Protein AF-0000000074038958 (afdb_homodimer)

Sequence (470 aa):
MAHIDYHAVLEALQNHQDRCPLCCFLEKAEDSYFDSLLYSWVGTEGFQDRFLAANGFCPAHAHHLREQNDGVAVAMLYAPLLKHRLRWQQNRHRLPRLFRPLGRLKLRRNQGPAARGSRASLRDCPLCEQIALWETHFLHNLFRHQKELPLQEAFRSGTGLCLPHFERLLWGVGKAPAWLSHHQDERVRTLQESVEEYASGSQGRNSTVWRELLEYMEGPARAVRHTGHRRRFRSMAHIDYHAVLEALQNHQDRCPLCCFLEKAEDSYFDSLLYSWVGTEGFQDRFLAANGFCPAHAHHLREQNDGVAVAMLYAPLLKHRLRWQQNRHRLPRLFRPLGRLKLRRNQGPAARGSRASLRDCPLCEQIALWETHFLHNLFRHQKELPLQEAFRSGTGLCLPHFERLLWGVGKAPAWLSHHQDERVRTLQESVEEYASGSQGRNSTVWRELLEYMEGPARAVRHTGHRRRFRS

Secondary structure (DSSP, 8-state):
-----HHHHHHHHHH-SSS-HHHHHHHHHHHHHHHHIIIIITT-HHHHHHHHHTTS--HHHHHHHHHT--HHHHHHHHHHHHHHHHHHHHHHHHS-GGGHHHHHHHHHH---TTTTGGGHHHHH-HHHHHHHHHHHHHHHHHHHTTT-HHHHHHHHHS----HHHHHHHHHHHSS--HHHHHHHHHHHHHHHHHHHHHHTT-S-TT--HHHHHHHHHH-STT----TT-------/-----HHHHHHHHHH-SSS-HHHHHHHHHHHHHHHHIIIIITT-HHHHHHHHHTTS--HHHHHHHHHTT-HHHHHHHHHHHHHHHHHHHHHHHHS-GGGHHHHHHHHHH---TTTS-TTHHHHH-HHHHHHHHHHHHHHHHHHHTTT-HHHHHHHHTS----HHHHHHHHHHHSS--HHHHHHHHHHHHHHHHHHHHHHTT-S-TT--HHHHHHHHHH--TT----TT-------

Structure (mmCIF, N/CA/C/O backbone):
data_AF-0000000074038958-model_v1
#
loop_
_entity.id
_entity.type
_entity.pdbx_description
1 polymer 'Uncharacterized protein'
#
loop_
_atom_site.group_PDB
_atom_site.id
_atom_site.type_symbol
_atom_site.label_atom_id
_atom_site.label_alt_id
_atom_site.label_comp_id
_atom_site.label_asym_id
_atom_site.label_entity_id
_atom_site.label_seq_id
_atom_site.pdbx_PDB_ins_code
_atom_site.Cartn_x
_atom_site.Cartn_y
_atom_site.Cartn_z
_atom_site.occupancy
_atom_site.B_iso_or_equiv
_atom_site.auth_seq_id
_atom_site.auth_comp_id
_atom_site.auth_asym_id
_atom_site.auth_atom_id
_atom_site.pdbx_PDB_model_num
ATOM 1 N N . MET A 1 1 ? -21.703 6.531 8.891 1 47.69 1 MET A N 1
ATOM 2 C CA . MET A 1 1 ? -20.391 7.051 8.516 1 47.69 1 MET A CA 1
ATOM 3 C C . MET A 1 1 ? -20.156 8.438 9.117 1 47.69 1 MET A C 1
ATOM 5 O O . MET A 1 1 ? -21.109 9.195 9.305 1 47.69 1 MET A O 1
ATOM 9 N N . ALA A 1 2 ? -19.125 8.547 9.844 1 55.56 2 ALA A N 1
ATOM 10 C CA . ALA A 1 2 ? -18.906 9.703 10.711 1 55.56 2 ALA A CA 1
ATOM 11 C C . ALA A 1 2 ? -19.031 11.008 9.922 1 55.56 2 ALA A C 1
ATOM 13 O O . ALA A 1 2 ? -18.422 11.156 8.859 1 55.56 2 ALA A O 1
ATOM 14 N N . HIS A 1 3 ? -20.125 11.547 10.047 1 76.38 3 HIS A N 1
ATOM 15 C CA . HIS A 1 3 ? -20.266 12.922 9.578 1 76.38 3 HIS A CA 1
ATOM 16 C C . HIS A 1 3 ? -19.109 13.789 10.086 1 76.38 3 HIS A C 1
ATOM 18 O O . HIS A 1 3 ? -18.812 13.797 11.281 1 76.38 3 HIS A O 1
ATOM 24 N N . ILE A 1 4 ? -18.297 14.195 9.141 1 90.94 4 ILE A N 1
ATOM 25 C CA . ILE A 1 4 ? -17.156 15.023 9.547 1 90.94 4 ILE A CA 1
ATOM 26 C C . ILE A 1 4 ? -17.594 16.484 9.625 1 90.94 4 ILE A C 1
ATOM 28 O O . ILE A 1 4 ? -17.719 17.156 8.602 1 90.94 4 ILE A O 1
ATOM 32 N N . ASP A 1 5 ? -17.906 16.906 10.883 1 92.56 5 ASP A N 1
ATOM 33 C CA . ASP A 1 5 ? -18.297 18.281 11.109 1 92.56 5 ASP A CA 1
ATOM 34 C C . ASP A 1 5 ? -17.219 19.031 11.906 1 92.56 5 ASP A C 1
ATOM 36 O O . ASP A 1 5 ? -16.109 18.531 12.094 1 92.56 5 ASP A O 1
ATOM 40 N N . TYR A 1 6 ? -17.516 20.25 12.289 1 94.62 6 TYR A N 1
ATOM 41 C CA . TYR A 1 6 ? -16.594 21.125 13.008 1 94.62 6 TYR A CA 1
ATOM 42 C C . TYR A 1 6 ? -16.078 20.438 14.273 1 94.62 6 TYR A C 1
ATOM 44 O O . TYR A 1 6 ? -14.875 20.453 14.539 1 94.62 6 TYR A O 1
ATOM 52 N N . HIS A 1 7 ? -16.938 19.828 15.008 1 95.56 7 HIS A N 1
ATOM 53 C CA . HIS A 1 7 ? -16.578 19.234 16.281 1 95.56 7 HIS A CA 1
ATOM 54 C C . HIS A 1 7 ? -15.641 18.047 16.094 1 95.56 7 HIS A C 1
ATOM 56 O O . HIS A 1 7 ? -14.727 17.828 16.891 1 95.56 7 HIS A O 1
ATOM 62 N N . ALA A 1 8 ? -15.891 17.266 15.062 1 95.69 8 ALA A N 1
ATOM 63 C CA . ALA A 1 8 ? -15.031 16.125 14.758 1 95.69 8 ALA A CA 1
ATOM 64 C C . ALA A 1 8 ? -13.609 16.594 14.438 1 95.69 8 ALA A C 1
ATOM 66 O O . ALA A 1 8 ? -12.633 15.984 14.883 1 95.69 8 ALA A O 1
ATOM 67 N N . VAL A 1 9 ? -13.562 17.641 13.68 1 97.19 9 VAL A N 1
ATOM 68 C CA . VAL A 1 9 ? -12.258 18.188 13.312 1 97.19 9 VAL A CA 1
ATOM 69 C C . VAL A 1 9 ? -11.562 18.75 14.547 1 97.19 9 VAL A C 1
ATOM 71 O O . VAL A 1 9 ? -10.391 18.453 14.797 1 97.19 9 VAL A O 1
ATOM 74 N N . LEU A 1 10 ? -12.305 19.562 15.297 1 97.56 10 LEU A N 1
ATOM 75 C CA . LEU A 1 10 ? -11.742 20.156 16.5 1 97.56 10 LEU A CA 1
ATOM 76 C C . LEU A 1 10 ? -11.258 19.078 17.469 1 97.56 10 LEU A C 1
ATOM 78 O O . LEU A 1 10 ? -10.164 19.188 18.031 1 97.56 10 LEU A O 1
ATOM 82 N N . GLU A 1 11 ? -12.023 18.094 17.656 1 97.06 11 GLU A N 1
ATOM 83 C CA . GLU A 1 11 ? -11.664 16.984 18.531 1 97.06 11 GLU A CA 1
ATOM 84 C C . GLU A 1 11 ? -10.383 16.297 18.062 1 97.06 11 GLU A C 1
ATOM 86 O O . GLU A 1 11 ? -9.508 15.984 18.875 1 97.06 11 GLU A O 1
ATOM 91 N N . ALA A 1 12 ? -10.281 16.016 16.812 1 96.88 12 ALA A N 1
ATOM 92 C CA . ALA A 1 12 ? -9.086 15.391 16.25 1 96.88 12 ALA A CA 1
ATOM 93 C C . ALA A 1 12 ? -7.848 16.234 16.516 1 96.88 12 ALA A C 1
ATOM 95 O O . ALA A 1 12 ? -6.793 15.711 16.891 1 96.88 12 ALA A O 1
ATOM 96 N N . LEU A 1 13 ? -7.996 17.547 16.328 1 97.69 13 LEU A N 1
ATOM 97 C CA . LEU A 1 13 ? -6.887 18.469 16.562 1 97.69 13 LEU A CA 1
ATOM 98 C C . LEU A 1 13 ? -6.477 18.469 18.031 1 97.69 13 LEU A C 1
ATOM 100 O O . LEU A 1 13 ? -5.285 18.453 18.344 1 97.69 13 LEU A O 1
ATOM 104 N N . GLN A 1 14 ? -7.41 18.438 18.891 1 97.38 14 GLN A N 1
ATOM 105 C CA . GLN A 1 14 ? -7.156 18.547 20.328 1 97.38 14 GLN A CA 1
ATOM 106 C C . GLN A 1 14 ? -6.582 17.234 20.875 1 97.38 14 GLN A C 1
ATOM 108 O O . GLN A 1 14 ? -5.734 17.25 21.766 1 97.38 14 GLN A O 1
ATOM 113 N N . ASN A 1 15 ? -7.008 16.172 20.344 1 96 15 ASN A N 1
ATOM 114 C CA . ASN A 1 15 ? -6.637 14.859 20.875 1 96 15 ASN A CA 1
ATOM 115 C C . ASN A 1 15 ? -5.289 14.398 20.328 1 96 15 ASN A C 1
ATOM 117 O O . ASN A 1 15 ? -4.672 13.484 20.891 1 96 15 ASN A O 1
ATOM 121 N N . HIS A 1 16 ? -4.906 14.969 19.25 1 93.44 16 HIS A N 1
ATOM 122 C CA . HIS A 1 16 ? -3.67 14.516 18.609 1 93.44 16 HIS A CA 1
ATOM 123 C C . HIS A 1 16 ? -2.725 15.68 18.359 1 93.44 16 HIS A C 1
ATOM 125 O O . HIS A 1 16 ? -2.801 16.328 17.312 1 93.44 16 HIS A O 1
ATOM 131 N N . GLN A 1 17 ? -1.826 15.828 19.266 1 92.38 17 GLN A N 1
ATOM 132 C CA . GLN A 1 17 ? -0.923 16.969 19.172 1 92.38 17 GLN A CA 1
ATOM 133 C C . GLN A 1 17 ? 0.469 16.531 18.719 1 92.38 17 GLN A C 1
ATOM 135 O O . GLN A 1 17 ? 1.269 17.359 18.266 1 92.38 17 GLN A O 1
ATOM 140 N N . ASP A 1 18 ? 0.701 15.234 18.75 1 90.06 18 ASP A N 1
ATOM 141 C CA . ASP A 1 18 ? 2.049 14.75 18.469 1 90.06 18 ASP A CA 1
ATOM 142 C C . ASP A 1 18 ? 2.125 14.125 17.078 1 90.06 18 ASP A C 1
ATOM 144 O O . ASP A 1 18 ? 3.199 13.719 16.625 1 90.06 18 ASP A O 1
ATOM 148 N N . ARG A 1 19 ? 1.037 14 16.484 1 91 19 ARG A N 1
ATOM 149 C CA . ARG A 1 19 ? 0.941 13.445 15.133 1 91 19 ARG A CA 1
ATOM 150 C C . ARG A 1 19 ? -0.058 14.227 14.289 1 91 19 ARG A C 1
ATOM 152 O O . ARG A 1 19 ? -0.864 14.992 14.828 1 91 19 ARG A O 1
ATOM 159 N N . CYS A 1 20 ? 0.034 14.062 13.008 1 94.69 20 CYS A N 1
ATOM 160 C CA . CYS A 1 20 ? -0.947 14.672 12.117 1 94.69 20 CYS A CA 1
ATOM 161 C C . CYS A 1 20 ? -2.363 14.273 12.516 1 94.69 20 CYS A C 1
ATOM 163 O O . CYS A 1 20 ? -2.711 13.094 12.484 1 94.69 20 CYS A O 1
ATOM 165 N N . PRO A 1 21 ? -3.156 15.234 12.859 1 95.38 21 PRO A N 1
ATOM 166 C CA . PRO A 1 21 ? -4.504 14.914 13.336 1 95.38 21 PRO A CA 1
ATOM 167 C C . PRO A 1 21 ? -5.363 14.25 12.266 1 95.38 21 PRO A C 1
ATOM 169 O O . PRO A 1 21 ? -6.219 13.414 12.578 1 95.38 21 PRO A O 1
ATOM 172 N N . LEU A 1 22 ? -5.16 14.625 11.039 1 94.56 22 LEU A N 1
ATOM 173 C CA . LEU A 1 22 ? -5.918 14 9.961 1 94.56 22 LEU A CA 1
ATOM 174 C C . LEU A 1 22 ? -5.508 12.539 9.781 1 94.56 22 LEU A C 1
ATOM 176 O O . LEU A 1 22 ? -6.359 11.672 9.57 1 94.56 22 LEU A O 1
ATOM 180 N N . CYS A 1 23 ? -4.262 12.25 9.852 1 93.06 23 CYS A N 1
ATOM 181 C CA . CYS A 1 23 ? -3.828 10.859 9.812 1 93.06 23 CYS A CA 1
ATOM 182 C C . CYS A 1 23 ? -4.508 10.047 10.906 1 93.06 23 CYS A C 1
ATOM 184 O O . CYS A 1 23 ? -5 8.945 10.648 1 93.06 23 CYS A O 1
ATOM 186 N N . CYS A 1 24 ? -4.496 10.586 12.07 1 92.38 24 CYS A N 1
ATOM 187 C CA . CYS A 1 24 ? -5.094 9.891 13.203 1 92.38 24 CYS A CA 1
ATOM 188 C C . CYS A 1 24 ? -6.59 9.695 13 1 92.38 24 CYS A C 1
ATOM 190 O O . CYS A 1 24 ? -7.129 8.625 13.289 1 92.38 24 CYS A O 1
ATOM 192 N N . PHE A 1 25 ? -7.172 10.727 12.547 1 93.69 25 PHE A N 1
ATOM 193 C CA . PHE A 1 25 ? -8.602 10.648 12.266 1 93.69 25 PHE A CA 1
ATOM 194 C C . PHE A 1 25 ? -8.891 9.539 11.266 1 93.69 25 PHE A C 1
ATOM 196 O O . PHE A 1 25 ? -9.805 8.734 11.477 1 93.69 25 PHE A O 1
ATOM 203 N N . LEU A 1 26 ? -8.133 9.516 10.195 1 91.69 26 LEU A N 1
ATOM 204 C CA . LEU A 1 26 ? -8.352 8.539 9.133 1 91.69 26 LEU A CA 1
ATOM 205 C C . LEU A 1 26 ? -8.102 7.121 9.633 1 91.69 26 LEU A C 1
ATOM 207 O O . LEU A 1 26 ? -8.812 6.188 9.25 1 91.69 26 LEU A O 1
ATOM 211 N N . GLU A 1 27 ? -7.066 6.91 10.438 1 89.31 27 GLU A N 1
ATOM 212 C CA . GLU A 1 27 ? -6.797 5.605 11.023 1 89.31 27 GLU A CA 1
ATOM 213 C C . GLU A 1 27 ? -7.996 5.102 11.828 1 89.31 27 GLU A C 1
ATOM 215 O O . GLU A 1 27 ? -8.406 3.949 11.688 1 89.31 27 GLU A O 1
ATOM 220 N N . LYS A 1 28 ? -8.508 5.957 12.633 1 91.44 28 LYS A N 1
ATOM 221 C CA . LYS A 1 28 ? -9.672 5.598 13.438 1 91.44 28 LYS A CA 1
ATOM 222 C C . LYS A 1 28 ? -10.891 5.34 12.547 1 91.44 28 LYS A C 1
ATOM 224 O O . LYS A 1 28 ? -11.656 4.41 12.805 1 91.44 28 LYS A O 1
ATOM 229 N N . ALA A 1 29 ? -11.031 6.219 11.586 1 91.94 29 ALA A N 1
ATOM 230 C CA . ALA A 1 29 ? -12.156 6.07 10.664 1 91.94 29 ALA A CA 1
ATOM 231 C C . ALA A 1 29 ? -12.07 4.746 9.906 1 91.94 29 ALA A C 1
ATOM 233 O O . ALA A 1 29 ? -13.086 4.082 9.703 1 91.94 29 ALA A O 1
ATOM 234 N N . GLU A 1 30 ? -10.938 4.395 9.453 1 90.5 30 GLU A N 1
ATOM 235 C CA . GLU A 1 30 ? -10.734 3.121 8.758 1 90.5 30 GLU A CA 1
ATOM 236 C C . GLU A 1 30 ? -11.117 1.943 9.656 1 90.5 30 GLU A C 1
ATOM 238 O O . GLU A 1 30 ? -11.789 1.014 9.211 1 90.5 30 GLU A O 1
ATOM 243 N N . ASP A 1 31 ? -10.609 1.955 10.891 1 91 31 ASP A N 1
ATOM 244 C CA . ASP A 1 31 ? -10.953 0.897 11.836 1 91 31 ASP A CA 1
ATOM 245 C C . ASP A 1 31 ? -12.461 0.795 12.031 1 91 31 ASP A C 1
ATOM 247 O O . ASP A 1 31 ? -13.023 -0.304 12.016 1 91 31 ASP A O 1
ATOM 251 N N . SER A 1 32 ? -13.062 1.969 12.164 1 92.88 32 SER A N 1
ATOM 252 C CA . SER A 1 32 ? -14.508 2.006 12.336 1 92.88 32 SER A CA 1
ATOM 253 C C . SER A 1 32 ? -15.227 1.481 11.094 1 92.88 32 SER A C 1
ATOM 255 O O . SER A 1 32 ? -16.281 0.859 11.195 1 92.88 32 SER A O 1
ATOM 257 N N . TYR A 1 33 ? -14.688 1.762 10 1 92.12 33 TYR A N 1
ATOM 258 C CA . TYR A 1 33 ? -15.227 1.255 8.742 1 92.12 33 TYR A CA 1
ATOM 259 C C . TYR A 1 33 ? -15.266 -0.269 8.742 1 92.12 33 TYR A C 1
ATOM 261 O O . TYR A 1 33 ? -16.297 -0.87 8.43 1 92.12 33 TYR A O 1
ATOM 269 N N . PHE A 1 34 ? -14.188 -0.876 9.078 1 93.38 34 PHE A N 1
ATOM 270 C CA . PHE A 1 34 ? -14.125 -2.332 9.094 1 93.38 34 PHE A CA 1
ATOM 271 C C . PHE A 1 34 ? -15.062 -2.908 10.141 1 93.38 34 PHE A C 1
ATOM 273 O O . PHE A 1 34 ? -15.719 -3.926 9.906 1 93.38 34 PHE A O 1
ATOM 280 N N . ASP A 1 35 ? -15.094 -2.271 11.281 1 92.75 35 ASP A N 1
ATOM 281 C CA . ASP A 1 35 ? -16.031 -2.709 12.312 1 92.75 35 ASP A CA 1
ATOM 282 C C . ASP A 1 35 ? -17.469 -2.709 11.781 1 92.75 35 ASP A C 1
ATOM 284 O O . ASP A 1 35 ? -18.188 -3.695 11.938 1 92.75 35 ASP A O 1
ATOM 288 N N . SER A 1 36 ? -17.828 -1.584 11.172 1 92.88 36 SER A N 1
ATOM 289 C CA . SER A 1 36 ? -19.172 -1.456 10.609 1 92.88 36 SER A CA 1
ATOM 290 C C . SER A 1 36 ? -19.391 -2.465 9.492 1 92.88 36 SER A C 1
ATOM 292 O O . SER A 1 36 ? -20.469 -3.064 9.398 1 92.88 36 SER A O 1
ATOM 294 N N . LEU A 1 37 ? -18.438 -2.588 8.648 1 92 37 LEU A N 1
ATOM 295 C CA . LEU A 1 37 ? -18.516 -3.551 7.551 1 92 37 LEU A CA 1
ATOM 296 C C . LEU A 1 37 ? -18.781 -4.953 8.086 1 92 37 LEU A C 1
ATOM 298 O O . LEU A 1 37 ? -19.719 -5.625 7.637 1 92 37 LEU A O 1
ATOM 302 N N . LEU A 1 38 ? -18.031 -5.441 9.031 1 90.06 38 LEU A N 1
ATOM 303 C CA . LEU A 1 38 ? -18.094 -6.805 9.555 1 90.06 38 LEU A CA 1
ATOM 304 C C . LEU A 1 38 ? -19.391 -7.039 10.312 1 90.06 38 LEU A C 1
ATOM 306 O O . LEU A 1 38 ? -19.969 -8.133 10.25 1 90.06 38 LEU A O 1
ATOM 310 N N . TYR A 1 39 ? -19.875 -5.969 10.859 1 87.25 39 TYR A N 1
ATOM 311 C CA . TYR A 1 39 ? -21.031 -6.145 11.734 1 87.25 39 TYR A CA 1
ATOM 312 C C . TYR A 1 39 ? -22.328 -5.859 10.984 1 87.25 39 TYR A C 1
ATOM 314 O O . TYR A 1 39 ? -23.391 -6.391 11.336 1 87.25 39 TYR A O 1
ATOM 322 N N . SER A 1 40 ? -22.219 -5.039 9.93 1 84 40 SER A N 1
ATOM 323 C CA . SER A 1 40 ? -23.5 -4.531 9.445 1 84 40 SER A CA 1
ATOM 324 C C . SER A 1 40 ? -23.656 -4.773 7.945 1 84 40 SER A C 1
ATOM 326 O O . SER A 1 40 ? -24.75 -5.102 7.473 1 84 40 SER A O 1
ATOM 328 N N . TRP A 1 41 ? -22.641 -4.605 7.23 1 82.69 41 TRP A N 1
ATOM 329 C CA . TRP A 1 41 ? -22.984 -4.441 5.824 1 82.69 41 TRP A CA 1
ATOM 330 C C . TRP A 1 41 ? -22.266 -5.473 4.965 1 82.69 41 TRP A C 1
ATOM 332 O O . TRP A 1 41 ? -22.531 -5.578 3.762 1 82.69 41 TRP A O 1
ATOM 342 N N . VAL A 1 42 ? -21.516 -6.297 5.508 1 83.69 42 VAL A N 1
ATOM 343 C CA . VAL A 1 42 ? -20.719 -7.215 4.707 1 83.69 42 VAL A CA 1
ATOM 344 C C . VAL A 1 42 ? -21.625 -8.102 3.865 1 83.69 42 VAL A C 1
ATOM 346 O O . VAL A 1 42 ? -21.281 -8.461 2.734 1 83.69 42 VAL A O 1
ATOM 349 N N . GLY A 1 43 ? -22.766 -8.391 4.301 1 84.5 43 GLY A N 1
ATOM 350 C CA . GLY A 1 43 ? -23.688 -9.297 3.625 1 84.5 43 GLY A CA 1
ATOM 351 C C . GLY A 1 43 ? -24.734 -8.57 2.807 1 84.5 43 GLY A C 1
ATOM 352 O O . GLY A 1 43 ? -25.578 -9.203 2.162 1 84.5 43 GLY A O 1
ATOM 353 N N . THR A 1 44 ? -24.688 -7.246 2.852 1 89 44 THR A N 1
ATOM 354 C CA . THR A 1 44 ? -25.688 -6.512 2.104 1 89 44 THR A CA 1
ATOM 355 C C . THR A 1 44 ? -25.391 -6.551 0.606 1 89 44 THR A C 1
ATOM 357 O O . THR A 1 44 ? -24.234 -6.504 0.198 1 89 44 THR A O 1
ATOM 360 N N . GLU A 1 45 ? -26.5 -6.66 -0.184 1 87.19 45 GLU A N 1
ATOM 361 C CA . GLU A 1 45 ? -26.344 -6.75 -1.635 1 87.19 45 GLU A CA 1
ATOM 362 C C . GLU A 1 45 ? -25.672 -5.508 -2.199 1 87.19 45 GLU A C 1
ATOM 364 O O . GLU A 1 45 ? -24.844 -5.609 -3.111 1 87.19 45 GLU A O 1
ATOM 369 N N . GLY A 1 46 ? -26.078 -4.395 -1.701 1 87.31 46 GLY A N 1
ATOM 370 C CA . GLY A 1 46 ? -25.484 -3.154 -2.176 1 87.31 46 GLY A CA 1
ATOM 371 C C . GLY A 1 46 ? -23.969 -3.121 -2.047 1 87.31 46 GLY A C 1
ATOM 372 O O . GLY A 1 46 ? -23.266 -2.787 -3.004 1 87.31 46 GLY A O 1
ATOM 373 N N . PHE A 1 47 ? -23.531 -3.551 -0.946 1 89.94 47 PHE A N 1
ATOM 374 C CA . PHE A 1 47 ? -22.078 -3.529 -0.759 1 89.94 47 PHE A CA 1
ATOM 375 C C . PHE A 1 47 ? -21.406 -4.629 -1.574 1 89.94 47 PHE A C 1
ATOM 377 O O . PHE A 1 47 ? -20.359 -4.41 -2.174 1 89.94 47 PHE A O 1
ATOM 384 N N . GLN A 1 48 ? -22 -5.785 -1.569 1 90.19 48 GLN A N 1
ATOM 385 C CA . GLN A 1 48 ? -21.438 -6.902 -2.322 1 90.19 48 GLN A CA 1
ATOM 386 C C . GLN A 1 48 ? -21.297 -6.555 -3.803 1 90.19 48 GLN A C 1
ATOM 388 O O . GLN A 1 48 ? -20.281 -6.859 -4.426 1 90.19 48 GLN A O 1
ATOM 393 N N . ASP A 1 49 ? -22.25 -5.883 -4.273 1 89.44 49 ASP A N 1
ATOM 394 C CA . ASP A 1 49 ? -22.188 -5.465 -5.672 1 89.44 49 ASP A CA 1
ATOM 395 C C . ASP A 1 49 ? -21.047 -4.473 -5.902 1 89.44 49 ASP A C 1
ATOM 397 O O . ASP A 1 49 ? -20.312 -4.582 -6.887 1 89.44 49 ASP A O 1
ATOM 401 N N . ARG A 1 50 ? -20.938 -3.58 -5.039 1 88.5 50 ARG A N 1
ATOM 402 C CA . ARG A 1 50 ? -19.891 -2.582 -5.145 1 88.5 50 ARG A CA 1
ATOM 403 C C . ARG A 1 50 ? -18.516 -3.227 -5.02 1 88.5 50 ARG A C 1
ATOM 405 O O . ARG A 1 50 ? -17.578 -2.877 -5.75 1 88.5 50 ARG A O 1
ATOM 412 N N . PHE A 1 51 ? -18.438 -4.098 -4.098 1 91.69 51 PHE A N 1
ATOM 413 C CA . PHE A 1 51 ? -17.203 -4.82 -3.848 1 91.69 51 PHE A CA 1
ATOM 414 C C . PHE A 1 51 ? -16.766 -5.598 -5.082 1 91.69 51 PHE A C 1
ATOM 416 O O . PHE A 1 51 ? -15.602 -5.52 -5.496 1 91.69 51 PHE A O 1
ATOM 423 N N . LEU A 1 52 ? -17.672 -6.25 -5.691 1 88.31 52 LEU A N 1
ATOM 424 C CA . LEU A 1 52 ? -17.406 -7.02 -6.902 1 88.31 52 LEU A CA 1
ATOM 425 C C . LEU A 1 52 ? -17.031 -6.098 -8.055 1 88.31 52 LEU A C 1
ATOM 427 O O . LEU A 1 52 ? -16.062 -6.359 -8.773 1 88.31 52 LEU A O 1
ATOM 431 N N . ALA A 1 53 ? -17.766 -5.055 -8.141 1 84.94 53 ALA A N 1
ATOM 432 C CA . ALA A 1 53 ? -17.531 -4.105 -9.227 1 84.94 53 ALA A CA 1
ATOM 433 C C . ALA A 1 53 ? -16.141 -3.477 -9.102 1 84.94 53 ALA A C 1
ATOM 435 O O . ALA A 1 53 ? -15.5 -3.176 -10.117 1 84.94 53 ALA A O 1
ATOM 436 N N . ALA A 1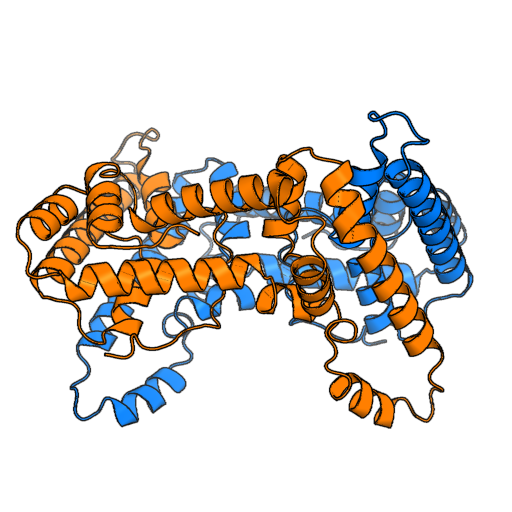 54 ? -15.711 -3.318 -7.906 1 85.44 54 ALA A N 1
ATOM 437 C CA . ALA A 1 54 ? -14.422 -2.691 -7.641 1 85.44 54 ALA A CA 1
ATOM 438 C C . ALA A 1 54 ? -13.289 -3.717 -7.691 1 85.44 54 ALA A C 1
ATOM 440 O O . ALA A 1 54 ? -12.125 -3.373 -7.5 1 85.44 54 ALA A O 1
ATOM 441 N N . ASN A 1 55 ? -13.633 -4.949 -7.832 1 84.88 55 ASN A N 1
ATOM 442 C CA . ASN A 1 55 ? -12.672 -6.047 -7.832 1 84.88 55 ASN A CA 1
ATOM 443 C C . ASN A 1 55 ? -12.008 -6.211 -6.469 1 84.88 55 ASN A C 1
ATOM 445 O O . ASN A 1 55 ? -10.828 -6.562 -6.383 1 84.88 55 ASN A O 1
ATOM 449 N N . GLY A 1 56 ? -12.766 -5.887 -5.465 1 88.25 56 GLY A N 1
ATOM 450 C CA . GLY A 1 56 ? -12.328 -6.078 -4.094 1 88.25 56 GLY A CA 1
ATOM 451 C C . GLY A 1 56 ? -11.562 -4.891 -3.543 1 88.25 56 GLY A C 1
ATOM 452 O O . GLY A 1 56 ? -11.711 -3.77 -4.031 1 88.25 56 GLY A O 1
ATOM 453 N N . PHE A 1 57 ? -10.875 -5.148 -2.436 1 87.38 57 PHE A N 1
ATOM 454 C CA . PHE A 1 57 ? -10 -4.164 -1.81 1 87.38 57 PHE A CA 1
ATOM 455 C C . PHE A 1 57 ? -8.625 -4.16 -2.469 1 87.38 57 PHE A C 1
ATOM 457 O O . PHE A 1 57 ? -8.203 -5.164 -3.039 1 87.38 57 PHE A O 1
ATOM 464 N N . CYS A 1 58 ? -8.031 -2.971 -2.438 1 82.81 58 CYS A N 1
ATOM 465 C CA . CYS A 1 58 ? -6.609 -2.977 -2.762 1 82.81 58 CYS A CA 1
ATOM 466 C C . CYS A 1 58 ? -5.836 -3.879 -1.81 1 82.81 58 CYS A C 1
ATOM 468 O O . CYS A 1 58 ? -6.32 -4.207 -0.726 1 82.81 58 CYS A O 1
ATOM 470 N N . PRO A 1 59 ? -4.598 -4.293 -2.178 1 77.69 59 PRO A N 1
ATOM 471 C CA . PRO A 1 59 ? -3.844 -5.234 -1.346 1 77.69 59 PRO A CA 1
ATOM 472 C C . PRO A 1 59 ? -3.666 -4.742 0.088 1 77.69 59 PRO A C 1
ATOM 474 O O . PRO A 1 59 ? -3.789 -5.523 1.034 1 77.69 59 PRO A O 1
ATOM 477 N N . ALA A 1 60 ? -3.416 -3.447 0.27 1 78.62 60 ALA A N 1
ATOM 478 C CA . ALA A 1 60 ? -3.238 -2.9 1.613 1 78.62 60 ALA A CA 1
ATOM 479 C C . ALA A 1 60 ? -4.5 -3.086 2.453 1 78.62 60 ALA A C 1
ATOM 481 O O . ALA A 1 60 ? -4.426 -3.504 3.609 1 78.62 60 ALA A O 1
ATOM 482 N N . HIS A 1 61 ? -5.664 -2.816 1.859 1 87.19 61 HIS A N 1
ATOM 483 C CA . HIS A 1 61 ? -6.902 -2.896 2.623 1 87.19 61 HIS A CA 1
ATOM 484 C C . HIS A 1 61 ? -7.383 -4.34 2.742 1 87.19 61 HIS A C 1
ATOM 486 O O . HIS A 1 61 ? -8.062 -4.695 3.711 1 87.19 61 HIS A O 1
ATOM 492 N N . ALA A 1 62 ? -6.977 -5.133 1.748 1 86.5 62 ALA A N 1
ATOM 493 C CA . ALA A 1 62 ? -7.238 -6.562 1.882 1 86.5 62 ALA A CA 1
ATOM 494 C C . ALA A 1 62 ? -6.492 -7.148 3.078 1 86.5 62 ALA A C 1
ATOM 496 O O . ALA A 1 62 ? -7.043 -7.961 3.822 1 86.5 62 ALA A O 1
ATOM 497 N N . HIS A 1 63 ? -5.305 -6.754 3.221 1 82.56 63 HIS A N 1
ATOM 498 C CA . HIS A 1 63 ? -4.508 -7.246 4.34 1 82.56 63 HIS A CA 1
ATOM 499 C C . HIS A 1 63 ? -5.027 -6.703 5.668 1 82.56 63 HIS A C 1
ATOM 501 O O . HIS A 1 63 ? -4.965 -7.391 6.688 1 82.56 63 HIS A O 1
ATOM 507 N N . HIS A 1 64 ? -5.465 -5.492 5.625 1 87.25 64 HIS A N 1
ATOM 508 C CA . HIS A 1 64 ? -6.105 -4.98 6.828 1 87.25 64 HIS A CA 1
ATOM 509 C C . HIS A 1 64 ? -7.336 -5.805 7.191 1 87.25 64 HIS A C 1
ATOM 511 O O . HIS A 1 64 ? -7.566 -6.102 8.367 1 87.25 64 HIS A O 1
ATOM 517 N N . LEU A 1 65 ? -8.102 -6.133 6.215 1 90.19 65 LEU A N 1
ATOM 518 C CA . LEU A 1 65 ? -9.242 -7.012 6.438 1 90.19 65 LEU A CA 1
ATOM 519 C C . LEU A 1 65 ? -8.797 -8.336 7.051 1 90.19 65 LEU A C 1
ATOM 521 O O . LEU A 1 65 ? -9.438 -8.844 7.969 1 90.19 65 LEU A O 1
ATOM 525 N N . ARG A 1 66 ? -7.703 -8.852 6.562 1 89.12 66 ARG A N 1
ATOM 526 C CA . ARG A 1 66 ? -7.16 -10.102 7.09 1 89.12 66 ARG A CA 1
ATOM 527 C C . ARG A 1 66 ? -6.883 -9.984 8.586 1 89.12 66 ARG A C 1
ATOM 529 O O . ARG A 1 66 ? -7.121 -10.938 9.336 1 89.12 66 ARG A O 1
ATOM 536 N N . GLU A 1 67 ? -6.426 -8.883 9 1 87.75 67 GLU A N 1
ATOM 537 C CA . GLU A 1 67 ? -6.051 -8.648 10.391 1 87.75 67 GLU A CA 1
ATOM 538 C C . GLU A 1 67 ? -7.277 -8.625 11.297 1 87.75 67 GLU A C 1
ATOM 540 O O . GLU A 1 67 ? -7.164 -8.789 12.508 1 87.75 67 GLU A O 1
ATOM 545 N N . GLN A 1 68 ? -8.414 -8.391 10.703 1 91 68 GLN A N 1
ATOM 546 C CA . GLN A 1 68 ? -9.641 -8.391 11.492 1 91 68 GLN A CA 1
ATOM 547 C C . GLN A 1 68 ? -10.016 -9.805 11.922 1 91 68 GLN A C 1
ATOM 549 O O . GLN A 1 68 ? -10.844 -9.992 12.812 1 91 68 GLN A O 1
ATOM 554 N N . ASN A 1 69 ? -9.461 -10.812 11.25 1 91 69 ASN A N 1
ATOM 555 C CA . ASN A 1 69 ? -9.57 -12.219 11.609 1 91 69 ASN A CA 1
ATOM 556 C C . ASN A 1 69 ? -11.023 -12.688 11.617 1 91 69 ASN A C 1
ATOM 558 O O . ASN A 1 69 ? -11.438 -13.414 12.523 1 91 69 ASN A O 1
ATOM 562 N N . ASP A 1 70 ? -11.82 -12.195 10.75 1 91.06 70 ASP A N 1
ATOM 563 C CA . ASP A 1 70 ? -13.188 -12.648 10.516 1 91.06 70 ASP A CA 1
ATOM 564 C C . ASP A 1 70 ? -13.281 -13.477 9.234 1 91.06 70 ASP A C 1
ATOM 566 O O . ASP A 1 70 ? -13.5 -12.93 8.156 1 91.06 70 ASP A O 1
ATOM 570 N N . GLY A 1 71 ? -13.172 -14.75 9.398 1 90.62 71 GLY A N 1
ATOM 571 C CA . GLY A 1 71 ? -13.141 -15.656 8.258 1 90.62 71 GLY A CA 1
ATOM 572 C C . GLY A 1 71 ? -14.438 -15.68 7.48 1 90.62 71 GLY A C 1
ATOM 573 O O . GLY A 1 71 ? -14.438 -15.836 6.258 1 90.62 71 GLY A O 1
ATOM 574 N N . VAL A 1 72 ? -15.484 -15.555 8.148 1 88.69 72 VAL A N 1
ATOM 575 C CA . VAL A 1 72 ? -16.797 -15.57 7.508 1 88.69 72 V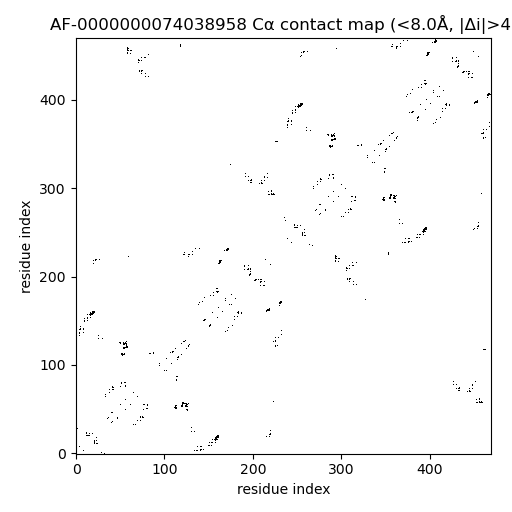AL A CA 1
ATOM 576 C C . VAL A 1 72 ? -16.938 -14.352 6.598 1 88.69 72 VAL A C 1
ATOM 578 O O . VAL A 1 72 ? -17.359 -14.469 5.445 1 88.69 72 VAL A O 1
ATOM 581 N N . ALA A 1 73 ? -16.594 -13.156 7.098 1 91.25 73 ALA A N 1
ATOM 582 C CA . ALA A 1 73 ? -16.656 -11.938 6.297 1 91.25 73 ALA A CA 1
ATOM 583 C C . ALA A 1 73 ? -15.773 -12.055 5.055 1 91.25 73 ALA A C 1
ATOM 585 O O . ALA A 1 73 ? -16.188 -11.664 3.959 1 91.25 73 ALA A O 1
ATOM 586 N N . VAL A 1 74 ? -14.602 -12.586 5.262 1 92.62 74 VAL A N 1
ATOM 587 C CA . VAL A 1 74 ? -13.688 -12.758 4.137 1 92.62 74 VAL A CA 1
ATOM 588 C C . VAL A 1 74 ? -14.312 -13.695 3.104 1 92.62 74 VAL A C 1
ATOM 590 O O . VAL A 1 74 ? -14.32 -13.391 1.908 1 92.62 74 VAL A O 1
ATOM 593 N N . ALA A 1 75 ? -14.812 -14.789 3.529 1 91.38 75 ALA A N 1
ATOM 594 C CA . ALA A 1 75 ? -15.422 -15.758 2.617 1 91.38 75 ALA A CA 1
ATOM 595 C C . ALA A 1 75 ? -16.609 -15.141 1.878 1 91.38 75 ALA A C 1
ATOM 597 O O . ALA A 1 75 ? -16.766 -15.336 0.671 1 91.38 75 ALA A O 1
ATOM 598 N N . MET A 1 76 ? -17.375 -14.422 2.533 1 90.06 76 MET A N 1
ATOM 599 C CA . MET A 1 76 ? -18.562 -13.797 1.951 1 90.06 76 MET A CA 1
ATOM 600 C C . MET A 1 76 ? -18.172 -12.82 0.846 1 90.06 76 MET A C 1
ATOM 602 O O . MET A 1 76 ? -18.875 -12.688 -0.152 1 90.06 76 MET A O 1
ATOM 606 N N . LEU A 1 77 ? -17.141 -12.164 1.021 1 92.12 77 LEU A N 1
ATOM 607 C CA . LEU A 1 77 ? -16.734 -11.125 0.075 1 92.12 77 LEU A CA 1
ATOM 608 C C . LEU A 1 77 ? -15.906 -11.727 -1.06 1 92.12 77 LEU A C 1
ATOM 610 O O . LEU A 1 77 ? -16.109 -11.391 -2.229 1 92.12 77 LEU A O 1
ATOM 614 N N . TYR A 1 78 ? -15.07 -12.633 -0.718 1 92.5 78 TYR A N 1
ATOM 615 C CA . TYR A 1 78 ? -14.055 -13.008 -1.692 1 92.5 78 TYR A CA 1
ATOM 616 C C . TYR A 1 78 ? -14.445 -14.289 -2.42 1 92.5 78 TYR A C 1
ATOM 618 O O . TYR A 1 78 ? -13.898 -14.602 -3.48 1 92.5 78 TYR A O 1
ATOM 626 N N . ALA A 1 79 ? -15.336 -15.086 -1.851 1 91.56 79 ALA A N 1
ATOM 627 C CA . ALA A 1 79 ? -15.773 -16.266 -2.576 1 91.56 79 ALA A CA 1
ATOM 628 C C . ALA A 1 79 ? -16.453 -15.891 -3.893 1 91.56 79 ALA A C 1
ATOM 630 O O . ALA A 1 79 ? -16.062 -16.375 -4.957 1 91.56 79 ALA A O 1
ATOM 631 N N . PRO A 1 80 ? -17.406 -15 -3.842 1 90.81 80 PRO A N 1
ATOM 632 C CA . PRO A 1 80 ? -18 -14.578 -5.113 1 90.81 80 PRO A CA 1
ATOM 633 C C . PRO A 1 80 ? -17 -13.898 -6.039 1 90.81 80 PRO A C 1
ATOM 635 O O . PRO A 1 80 ? -17.078 -14.031 -7.262 1 90.81 80 PRO A O 1
ATOM 638 N N . LE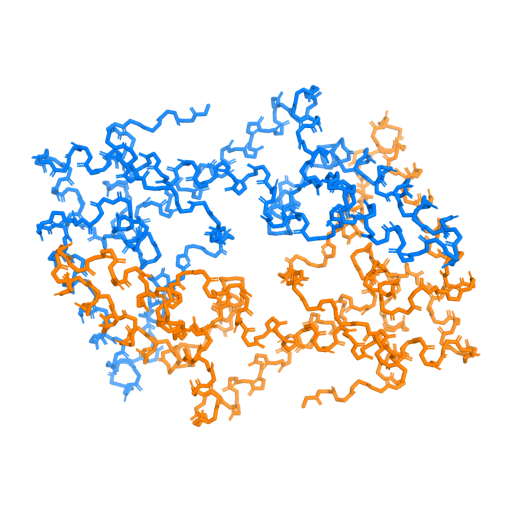U A 1 81 ? -16.125 -13.148 -5.469 1 90.81 81 LEU A N 1
ATOM 639 C CA . LEU A 1 81 ? -15.109 -12.477 -6.277 1 90.81 81 LEU A CA 1
ATOM 640 C C . LEU A 1 81 ? -14.219 -13.484 -6.992 1 90.81 81 LEU A C 1
ATOM 642 O O . LEU A 1 81 ? -13.875 -13.297 -8.164 1 90.81 81 LEU A O 1
ATOM 646 N N . LEU A 1 82 ? -13.797 -14.469 -6.262 1 90.06 82 LEU A N 1
ATOM 647 C CA . LEU A 1 82 ? -12.992 -15.531 -6.867 1 90.06 82 LEU A CA 1
ATOM 648 C C . LEU A 1 82 ? -13.727 -16.156 -8.055 1 90.06 82 LEU A C 1
ATOM 650 O O . LEU A 1 82 ? -13.141 -16.328 -9.125 1 90.06 82 LEU A O 1
ATOM 654 N N . LYS A 1 83 ? -14.953 -16.438 -7.863 1 87.94 83 LYS A N 1
ATOM 655 C CA . LYS A 1 83 ? -15.766 -17.016 -8.93 1 87.94 83 LYS A CA 1
ATOM 656 C C . LYS A 1 83 ? -15.828 -16.094 -10.141 1 87.94 83 LYS A C 1
ATOM 658 O O . LYS A 1 83 ? -15.695 -16.547 -11.281 1 87.94 83 LYS A O 1
ATOM 663 N N . HIS A 1 84 ? -16 -14.883 -9.867 1 84 84 HIS A N 1
ATOM 664 C CA . HIS A 1 84 ? -16.062 -13.875 -10.914 1 84 84 HIS A CA 1
ATOM 665 C C . HIS A 1 84 ? -14.758 -13.797 -11.688 1 84 84 HIS A C 1
ATOM 667 O O . HIS A 1 84 ? -14.758 -13.766 -12.922 1 84 84 HIS A O 1
ATOM 673 N N . ARG A 1 85 ? -13.688 -13.742 -11.008 1 80.88 85 ARG A N 1
ATOM 674 C CA . ARG A 1 85 ? -12.375 -13.617 -11.625 1 80.88 85 ARG A CA 1
ATOM 675 C C . ARG A 1 85 ? -12.039 -14.852 -12.445 1 80.88 85 ARG A C 1
ATOM 677 O O . ARG A 1 85 ? -11.438 -14.75 -13.516 1 80.88 85 ARG A O 1
ATOM 684 N N . LEU A 1 86 ? -12.398 -15.977 -11.953 1 80.44 86 LEU A N 1
ATOM 685 C CA . LEU A 1 86 ? -12.141 -17.219 -12.664 1 80.44 86 LEU A CA 1
ATOM 686 C C . LEU A 1 86 ? -12.938 -17.281 -13.969 1 80.44 86 LEU A C 1
ATOM 688 O O . LEU A 1 86 ? -12.438 -17.75 -14.992 1 80.44 86 LEU A O 1
ATOM 692 N N . ARG A 1 87 ? -14.125 -16.797 -13.922 1 78.25 87 ARG A N 1
ATOM 693 C CA . ARG A 1 87 ? -14.945 -16.75 -15.125 1 78.25 87 ARG A CA 1
ATOM 694 C C . ARG A 1 87 ? -14.328 -15.844 -16.172 1 78.25 87 ARG A C 1
ATOM 696 O O . ARG A 1 87 ? -14.305 -16.172 -17.359 1 78.25 87 ARG A O 1
ATOM 703 N N . TRP A 1 88 ? -13.852 -14.828 -15.688 1 72.19 88 TRP A N 1
ATOM 704 C CA . TRP A 1 88 ? -13.219 -13.875 -16.594 1 72.19 88 TRP A CA 1
ATOM 705 C C . TRP A 1 88 ? -11.969 -14.477 -17.234 1 72.19 88 TRP A C 1
ATOM 707 O O . TRP A 1 88 ? -11.758 -14.344 -18.438 1 72.19 88 TRP A O 1
ATOM 717 N N . GLN A 1 89 ? -11.148 -15.07 -16.438 1 71.94 89 GLN A N 1
ATOM 718 C CA . GLN A 1 89 ? -9.922 -15.703 -16.922 1 71.94 89 GLN A CA 1
ATOM 719 C C . GLN A 1 89 ? -10.227 -16.766 -17.969 1 71.94 89 GLN A C 1
ATOM 721 O O . GLN A 1 89 ? -9.508 -16.891 -18.969 1 71.94 89 GLN A O 1
ATOM 726 N N . GLN A 1 90 ? -11.281 -17.562 -17.719 1 71.5 90 GLN A N 1
ATOM 727 C CA . GLN A 1 90 ? -11.68 -18.609 -18.625 1 71.5 90 GLN A CA 1
ATOM 728 C C . GLN A 1 90 ? -12.172 -18.031 -19.953 1 71.5 90 GLN A C 1
ATOM 730 O O . GLN A 1 90 ? -11.906 -18.594 -21.016 1 71.5 90 GLN A O 1
ATOM 735 N N . ASN A 1 91 ? -12.828 -16.922 -19.844 1 67.38 91 ASN A N 1
ATOM 736 C CA . ASN A 1 91 ? -13.359 -16.297 -21.047 1 67.38 91 ASN A CA 1
ATOM 737 C C . ASN A 1 91 ? -12.258 -15.641 -21.875 1 67.38 91 ASN A C 1
ATOM 739 O O . ASN A 1 91 ? -12.336 -15.609 -23.109 1 67.38 91 ASN A O 1
ATOM 743 N N . ARG A 1 92 ? -11.375 -15.094 -21.234 1 60.34 92 ARG A N 1
ATOM 744 C CA . ARG A 1 92 ? -10.266 -14.453 -21.938 1 60.34 92 ARG A CA 1
ATOM 745 C C . ARG A 1 92 ? -9.445 -15.484 -22.703 1 60.34 92 ARG A C 1
ATOM 747 O O . ARG A 1 92 ? -8.922 -15.18 -23.781 1 60.34 92 ARG A O 1
ATOM 754 N N . HIS A 1 93 ? -9.188 -16.547 -22.125 1 56.97 93 HIS A N 1
ATOM 755 C CA . HIS A 1 93 ? -8.383 -17.578 -22.781 1 56.97 93 HIS A CA 1
ATOM 756 C C . HIS A 1 93 ? -9.156 -18.25 -23.906 1 56.97 93 HIS A C 1
ATOM 758 O O . HIS A 1 93 ? -8.555 -18.844 -24.812 1 56.97 93 HIS A O 1
ATOM 764 N N . ARG A 1 94 ? -10.445 -18.188 -23.906 1 53.59 94 ARG A N 1
ATOM 765 C CA . ARG A 1 94 ? -11.234 -18.797 -24.984 1 53.59 94 ARG A CA 1
ATOM 766 C C . ARG A 1 94 ? -11.289 -17.891 -26.203 1 53.59 94 ARG A C 1
ATOM 768 O O . ARG A 1 94 ? -11.758 -18.297 -27.266 1 53.59 94 ARG A O 1
ATOM 775 N N . LEU A 1 95 ? -10.906 -16.656 -26.062 1 51.59 95 LEU A N 1
ATOM 776 C CA . LEU A 1 95 ? -10.992 -15.836 -27.281 1 51.59 95 LEU A CA 1
ATOM 777 C C . LEU A 1 95 ? -9.922 -16.25 -28.281 1 51.59 95 LEU A C 1
ATOM 779 O O . LEU A 1 95 ? -8.75 -16.391 -27.922 1 51.59 95 LEU A O 1
ATOM 783 N N . PRO A 1 96 ? -10.258 -16.781 -29.5 1 50.16 96 PRO A N 1
ATOM 784 C CA . PRO A 1 96 ? -9.359 -17.188 -30.578 1 50.16 96 PRO A CA 1
ATOM 785 C C . PRO A 1 96 ? -8.289 -16.141 -30.875 1 50.16 96 PRO A C 1
ATOM 787 O O . PRO A 1 96 ? -8.516 -14.938 -30.703 1 50.16 96 PRO A O 1
ATOM 790 N N . ARG A 1 97 ? -6.887 -16.672 -31.109 1 50.22 97 ARG A N 1
ATOM 791 C CA . ARG A 1 97 ? -5.699 -15.914 -31.5 1 50.22 97 ARG A CA 1
ATOM 792 C C . ARG A 1 97 ? -6.043 -14.836 -32.531 1 50.22 97 ARG A C 1
ATOM 794 O O . ARG A 1 97 ? -5.445 -13.758 -32.5 1 50.22 97 ARG A O 1
ATOM 801 N N . LEU A 1 98 ? -6.773 -15.234 -33.438 1 51.25 98 LEU A N 1
ATOM 802 C CA . LEU A 1 98 ? -7.051 -14.383 -34.594 1 51.25 98 LEU A CA 1
ATOM 803 C C . LEU A 1 98 ? -7.789 -13.117 -34.156 1 51.25 98 LEU A C 1
ATOM 805 O O . LEU A 1 98 ? -7.797 -12.125 -34.906 1 51.25 98 LEU A O 1
ATOM 809 N N . PHE A 1 99 ? -8.484 -13.148 -33.156 1 50.19 99 PHE A N 1
ATOM 810 C CA . PHE A 1 99 ? -9.289 -11.984 -32.781 1 50.19 99 PHE A CA 1
ATOM 811 C C . PHE A 1 99 ? -8.688 -11.266 -31.594 1 50.19 99 PHE A C 1
ATOM 813 O O . PHE A 1 99 ? -9.344 -10.414 -30.984 1 50.19 99 PHE A O 1
ATOM 820 N N . ARG A 1 100 ? -7.578 -11.695 -31.281 1 51.25 100 ARG A N 1
ATOM 821 C CA . ARG A 1 100 ? -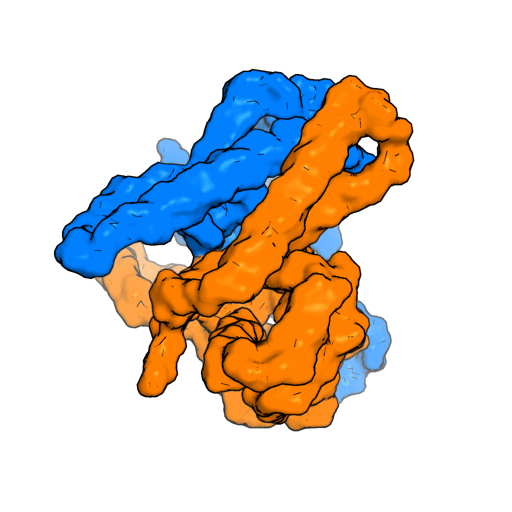6.816 -11.141 -30.172 1 51.25 100 ARG A CA 1
ATOM 822 C C . ARG A 1 100 ? -6.578 -9.648 -30.344 1 51.25 100 ARG A C 1
ATOM 824 O O . ARG A 1 100 ? -6.516 -8.898 -29.375 1 51.25 100 ARG A O 1
ATOM 831 N N . PRO A 1 101 ? -6.215 -9.352 -31.562 1 48.62 101 PRO A N 1
ATOM 832 C CA . PRO A 1 101 ? -6.051 -7.91 -31.766 1 48.62 101 PRO A CA 1
ATOM 833 C C . PRO A 1 101 ? -7.316 -7.117 -31.453 1 48.62 101 PRO A C 1
ATOM 835 O O . PRO A 1 101 ? -7.234 -5.988 -30.953 1 48.62 101 PRO A O 1
ATOM 838 N N . LEU A 1 102 ? -8.43 -7.578 -31.891 1 48 102 LEU A N 1
ATOM 839 C CA . LEU A 1 102 ? -9.703 -6.914 -31.641 1 48 102 LEU A CA 1
ATOM 840 C C . LEU A 1 102 ? -10.117 -7.066 -30.172 1 48 102 LEU A C 1
ATOM 842 O O . LEU A 1 102 ? -10.93 -6.285 -29.672 1 48 102 LEU A O 1
ATOM 846 N N . GLY A 1 103 ? -9.805 -8.062 -29.594 1 42.69 103 GLY A N 1
ATOM 847 C CA . GLY A 1 103 ? -10.055 -8.391 -28.188 1 42.69 103 GLY A CA 1
ATOM 848 C C . GLY A 1 103 ? -9.336 -7.469 -27.234 1 42.69 103 GLY A C 1
ATOM 849 O O . GLY A 1 103 ? -9.781 -7.281 -26.094 1 42.69 103 GLY A O 1
ATOM 850 N N . ARG A 1 104 ? -8.109 -7.254 -27.672 1 45.22 104 ARG A N 1
ATOM 851 C CA . ARG A 1 104 ? -7.449 -6.172 -26.953 1 45.22 104 ARG A CA 1
ATOM 852 C C . ARG A 1 104 ? -8.336 -4.93 -26.891 1 45.22 104 ARG A C 1
ATOM 854 O O . ARG A 1 104 ? -8.32 -4.191 -25.906 1 45.22 104 ARG A O 1
ATOM 861 N N . LEU A 1 105 ? -8.883 -4.758 -28.062 1 45.59 105 LEU A N 1
ATOM 862 C CA . LEU A 1 105 ? -9.797 -3.617 -28.094 1 45.59 105 LEU A CA 1
ATOM 863 C C . LEU A 1 105 ? -10.953 -3.818 -27.125 1 45.59 105 LEU A C 1
ATOM 865 O O . LEU A 1 105 ? -11.383 -2.871 -26.469 1 45.59 105 LEU A O 1
ATOM 869 N N . LYS A 1 106 ? -11.523 -5.023 -27.203 1 42.72 106 LYS A N 1
ATOM 870 C CA . LYS A 1 106 ? -12.641 -5.285 -26.297 1 42.72 106 LYS A CA 1
ATOM 871 C C . LYS A 1 106 ? -12.156 -5.387 -24.844 1 42.72 106 LYS A C 1
ATOM 873 O O . LYS A 1 106 ? -12.875 -5.023 -23.922 1 42.72 106 LYS A O 1
ATOM 878 N N . LEU A 1 107 ? -11.07 -6.039 -24.703 1 42.25 107 LEU A N 1
ATOM 879 C CA . LEU A 1 107 ? -10.508 -6.047 -23.359 1 42.25 107 LEU A CA 1
ATOM 880 C C . LEU A 1 107 ? -10.258 -4.625 -22.875 1 42.25 107 LEU A C 1
ATOM 882 O O . LEU A 1 107 ? -10.422 -4.34 -21.688 1 42.25 107 LEU A O 1
ATOM 886 N N . ARG A 1 108 ? -9.711 -3.906 -23.844 1 43.19 108 ARG A N 1
ATOM 887 C CA . ARG A 1 108 ? -9.672 -2.494 -23.484 1 43.19 108 ARG A CA 1
ATOM 888 C C . ARG A 1 108 ? -11.055 -1.982 -23.109 1 43.19 108 ARG A C 1
ATOM 890 O O . ARG A 1 108 ? -11.203 -1.14 -22.234 1 43.19 108 ARG A O 1
ATOM 897 N N . ARG A 1 109 ? -11.938 -2.426 -24.031 1 40.97 109 ARG A N 1
ATOM 898 C CA . ARG A 1 109 ? -13.281 -1.893 -23.844 1 40.97 109 ARG A CA 1
ATOM 899 C C . ARG A 1 109 ? -13.953 -2.52 -22.625 1 40.97 109 ARG A C 1
ATOM 901 O O . ARG A 1 109 ? -14.945 -1.991 -22.109 1 40.97 109 ARG A O 1
ATOM 908 N N . ASN A 1 110 ? -13.797 -3.875 -22.578 1 37.84 110 ASN A N 1
ATOM 909 C CA . ASN A 1 110 ? -14.445 -4.457 -21.406 1 37.84 110 ASN A CA 1
ATOM 910 C C . ASN A 1 110 ? -13.828 -3.953 -20.109 1 37.84 110 ASN A C 1
ATOM 912 O O . ASN A 1 110 ? -12.742 -4.395 -19.719 1 37.84 110 ASN A O 1
ATOM 916 N N . GLN A 1 111 ? -13.953 -2.869 -19.859 1 39.88 111 GLN A N 1
ATOM 917 C CA . GLN A 1 111 ? -13.672 -2.004 -18.719 1 39.88 111 GLN A CA 1
ATOM 918 C C . GLN A 1 111 ? -14.312 -2.543 -17.438 1 39.88 111 GLN A C 1
ATOM 920 O O . GLN A 1 111 ? -14.406 -1.829 -16.438 1 39.88 111 GLN A O 1
ATOM 925 N N . GLY A 1 112 ? -14.906 -3.721 -17.656 1 41.72 112 GLY A N 1
ATOM 926 C CA . GLY A 1 112 ? -15.547 -4.16 -16.438 1 41.72 112 GLY A CA 1
ATOM 927 C C . GLY A 1 112 ? -14.562 -4.438 -15.312 1 41.72 112 GLY A C 1
ATOM 928 O O . GLY A 1 112 ? -13.359 -4.562 -15.555 1 41.72 112 GLY A O 1
ATOM 929 N N . PRO A 1 113 ? -15.117 -4.199 -14.211 1 42.31 113 PRO A N 1
ATOM 930 C CA . PRO A 1 113 ? -14.273 -4.344 -13.023 1 42.31 113 PRO A CA 1
ATOM 931 C C . PRO A 1 113 ? -13.398 -5.594 -13.078 1 42.31 113 PRO A C 1
ATOM 933 O O . PRO A 1 113 ? -12.234 -5.551 -12.68 1 42.31 113 PRO A O 1
ATOM 936 N N . ALA A 1 114 ? -14.031 -6.703 -13.656 1 43.75 114 ALA A N 1
ATOM 937 C CA . ALA A 1 114 ? -13.297 -7.965 -13.695 1 43.75 114 ALA A CA 1
ATOM 938 C C . ALA A 1 114 ? -12.156 -7.906 -14.703 1 43.75 114 ALA A C 1
ATOM 940 O O . ALA A 1 114 ? -11.109 -8.523 -14.508 1 43.75 114 ALA A O 1
ATOM 941 N N . ALA A 1 115 ? -12.531 -7.297 -15.844 1 42.97 115 ALA A N 1
ATOM 942 C CA . ALA A 1 115 ? -11.539 -7.242 -16.922 1 42.97 115 ALA A CA 1
ATOM 943 C C . ALA A 1 115 ? -10.344 -6.379 -16.531 1 42.97 115 ALA A C 1
ATOM 945 O O . ALA A 1 115 ? -9.281 -6.465 -17.141 1 42.97 115 ALA A O 1
ATOM 946 N N . ARG A 1 116 ? -10.727 -5.445 -15.727 1 45.25 116 ARG A N 1
ATOM 947 C CA . ARG A 1 116 ? -9.664 -4.492 -15.406 1 45.25 116 ARG A CA 1
ATOM 948 C C . ARG A 1 116 ? -8.57 -5.148 -14.57 1 45.25 116 ARG A C 1
ATOM 950 O O . ARG A 1 116 ? -7.496 -4.578 -14.391 1 45.25 116 ARG A O 1
ATOM 957 N N . GLY A 1 117 ? -8.562 -6.355 -14.664 1 39.41 117 GLY A N 1
ATOM 958 C CA . GLY A 1 117 ? -7.547 -7.164 -14 1 39.41 117 GLY A CA 1
ATOM 959 C C . GLY A 1 117 ? -7.043 -6.547 -12.711 1 39.41 117 GLY A C 1
ATOM 960 O O . GLY A 1 117 ? -7.766 -5.797 -12.055 1 39.41 117 GLY A O 1
ATOM 961 N N . SER A 1 118 ? -5.883 -6.879 -12.336 1 44.25 118 SER A N 1
ATOM 962 C CA . SER A 1 118 ? -5.152 -6.484 -11.141 1 44.25 118 SER A CA 1
ATOM 963 C C . SER A 1 118 ? -4.961 -4.973 -11.078 1 44.25 118 SER A C 1
ATOM 965 O O . SER A 1 118 ? -4.492 -4.438 -10.07 1 44.25 118 SER A O 1
ATOM 967 N N . ARG A 1 119 ? -5.191 -4.336 -12.203 1 44.22 119 ARG A N 1
ATOM 968 C CA . ARG A 1 119 ? -4.961 -2.895 -12.273 1 44.22 119 ARG A CA 1
ATOM 969 C C . ARG A 1 119 ? -6.031 -2.129 -11.508 1 44.22 119 ARG A C 1
ATOM 971 O O . ARG A 1 119 ? -5.785 -1.016 -11.031 1 44.22 119 ARG A O 1
ATOM 978 N N . ALA A 1 120 ? -7.266 -2.691 -11.703 1 42.62 120 ALA A N 1
ATOM 979 C CA . ALA A 1 120 ? -8.414 -1.991 -11.125 1 42.62 120 ALA A CA 1
ATOM 980 C C . ALA A 1 120 ? -8.234 -1.817 -9.617 1 42.62 120 ALA A C 1
ATOM 982 O O . ALA A 1 120 ? -8.875 -0.955 -9.008 1 42.62 120 ALA A O 1
ATOM 983 N N . SER A 1 121 ? -7.395 -2.607 -9.07 1 49.28 121 SER A N 1
ATOM 984 C CA . SER A 1 121 ? -7.531 -2.77 -7.629 1 49.28 121 SER A CA 1
ATOM 985 C C . SER A 1 121 ? -7.125 -1.498 -6.891 1 49.28 121 SER A C 1
ATOM 987 O O . SER A 1 121 ? -7.762 -1.116 -5.906 1 49.28 121 SER A O 1
ATOM 989 N N . LEU A 1 122 ? -6.074 -0.81 -7.379 1 52.31 122 LEU A N 1
ATOM 990 C CA . LEU A 1 122 ? -5.699 0.302 -6.512 1 52.31 122 LEU A CA 1
ATOM 991 C C . LEU A 1 122 ? -6.66 1.472 -6.68 1 52.31 122 LEU A C 1
ATOM 993 O O . LEU A 1 122 ? -7.035 2.121 -5.699 1 52.31 122 LEU A O 1
ATOM 997 N N . ARG A 1 123 ? -7.18 1.5 -7.949 1 55.69 123 ARG A N 1
ATOM 998 C CA . ARG A 1 123 ? -7.938 2.717 -8.219 1 55.69 123 ARG A CA 1
ATOM 999 C C . ARG A 1 123 ? -9.414 2.529 -7.863 1 55.69 123 ARG A C 1
ATOM 1001 O O . ARG A 1 123 ? -10.109 3.498 -7.555 1 55.69 123 ARG A O 1
ATOM 1008 N N . ASP A 1 124 ? -9.758 1.361 -7.605 1 74.94 124 ASP A N 1
ATOM 1009 C CA . ASP A 1 124 ? -11.195 1.205 -7.441 1 74.94 124 ASP A CA 1
ATOM 1010 C C . ASP A 1 124 ? -11.531 0.584 -6.09 1 74.94 124 ASP A C 1
ATOM 1012 O O . ASP A 1 124 ? -12.68 0.207 -5.84 1 74.94 124 ASP A O 1
ATOM 1016 N N . CYS A 1 125 ? -10.656 0.636 -5.211 1 85.75 125 CYS A N 1
ATOM 1017 C CA . CYS A 1 125 ? -10.891 0.08 -3.881 1 85.75 125 CYS A CA 1
ATOM 1018 C C . CYS A 1 125 ? -11.922 0.904 -3.119 1 85.75 125 CYS A C 1
ATOM 1020 O O . CYS A 1 125 ? -11.734 2.105 -2.916 1 85.75 125 CYS A O 1
ATOM 1022 N N . PRO A 1 126 ? -12.953 0.299 -2.711 1 88.12 126 PRO A N 1
ATOM 1023 C CA . PRO A 1 126 ? -14.023 1.053 -2.047 1 88.12 126 PRO A CA 1
ATOM 1024 C C . PRO A 1 126 ? -13.539 1.791 -0.802 1 88.12 126 PRO A C 1
ATOM 1026 O O . PRO A 1 126 ? -14.016 2.889 -0.504 1 88.12 126 PRO A O 1
ATOM 1029 N N . LEU A 1 127 ? -12.648 1.203 -0.065 1 88.44 127 LEU A N 1
ATOM 1030 C CA . LEU A 1 127 ? -12.172 1.864 1.146 1 88.44 127 LEU A CA 1
ATOM 1031 C C . LEU A 1 127 ? -11.203 2.994 0.806 1 88.44 127 LEU A C 1
ATOM 1033 O O . LEU A 1 127 ? -11.203 4.035 1.467 1 88.44 127 LEU A O 1
ATOM 1037 N N . CYS A 1 128 ? -10.383 2.824 -0.2 1 86.25 128 CYS A N 1
ATOM 1038 C CA . CYS A 1 128 ? -9.555 3.934 -0.649 1 86.25 128 CYS A CA 1
ATOM 1039 C C . CYS A 1 128 ? -10.406 5.133 -1.044 1 86.25 128 CYS A C 1
ATOM 1041 O O . CYS A 1 128 ? -10.062 6.273 -0.728 1 86.25 128 CYS A O 1
ATOM 1043 N N . GLU A 1 129 ? -11.398 4.871 -1.771 1 84.69 129 GLU A N 1
ATOM 1044 C CA . GLU A 1 129 ? -12.312 5.934 -2.178 1 84.69 129 GLU A CA 1
ATOM 1045 C C . GLU A 1 129 ? -12.938 6.617 -0.967 1 84.69 129 GLU A C 1
ATOM 1047 O O . GLU A 1 129 ? -13.039 7.844 -0.926 1 84.69 129 GLU A O 1
ATOM 1052 N N . GLN A 1 130 ? -13.352 5.793 -0.041 1 88.31 130 GLN A N 1
ATOM 1053 C CA . GLN A 1 130 ? -13.961 6.328 1.17 1 88.31 130 GLN A CA 1
ATOM 1054 C C . GLN A 1 130 ? -12.961 7.172 1.963 1 88.31 130 GLN A C 1
ATOM 1056 O O . GLN A 1 130 ? -13.32 8.227 2.496 1 88.31 130 GLN A O 1
ATOM 1061 N N . ILE A 1 131 ? -11.773 6.77 2.059 1 88.31 131 ILE A N 1
ATOM 1062 C CA . ILE A 1 131 ? -10.719 7.5 2.766 1 88.31 131 ILE A CA 1
ATOM 1063 C C . ILE A 1 131 ? -10.492 8.852 2.094 1 88.31 131 ILE A C 1
ATOM 1065 O O . ILE A 1 131 ? -10.359 9.875 2.77 1 88.31 131 ILE A O 1
ATOM 1069 N N . ALA A 1 132 ? -10.422 8.828 0.783 1 84.94 132 ALA A N 1
ATOM 1070 C CA . ALA A 1 132 ? -10.258 10.078 0.041 1 84.94 132 ALA A CA 1
ATOM 1071 C C . ALA A 1 132 ? -11.398 11.047 0.35 1 84.94 132 ALA A C 1
ATOM 1073 O O . ALA A 1 132 ? -11.172 12.258 0.465 1 84.94 132 ALA A O 1
ATOM 1074 N N . LEU A 1 133 ? -12.555 10.523 0.474 1 87.62 133 LEU A N 1
ATOM 1075 C CA . LEU A 1 133 ? -13.703 11.352 0.809 1 87.62 133 LEU A CA 1
ATOM 1076 C C . LEU A 1 133 ? -13.57 11.922 2.217 1 87.62 133 LEU A C 1
ATOM 1078 O O . LEU A 1 133 ? -13.82 13.109 2.434 1 87.62 133 LEU A O 1
ATOM 1082 N N . TRP A 1 134 ? -13.18 11.07 3.152 1 90.19 134 TRP A N 1
ATOM 1083 C CA . TRP A 1 134 ? -12.977 11.531 4.52 1 90.19 134 TRP A CA 1
ATOM 1084 C C . TRP A 1 134 ? -11.906 12.625 4.566 1 90.19 134 TRP A C 1
ATOM 1086 O O . TRP A 1 134 ? -12.078 13.633 5.254 1 90.19 134 TRP A O 1
ATOM 1096 N N . GLU A 1 135 ? -10.859 12.367 3.877 1 89.25 135 GLU A N 1
ATOM 1097 C CA . GLU A 1 135 ? -9.773 13.336 3.807 1 89.25 135 GLU A CA 1
ATOM 1098 C C . GLU A 1 135 ? -10.273 14.688 3.295 1 89.25 135 GLU A C 1
ATOM 1100 O O . GLU A 1 135 ? -10 15.727 3.9 1 89.25 135 GLU A O 1
ATOM 1105 N N . THR A 1 136 ? -10.961 14.625 2.227 1 88.75 136 THR A N 1
ATOM 1106 C CA . THR A 1 136 ? -11.484 15.836 1.603 1 88.75 136 THR A CA 1
ATOM 1107 C C . THR A 1 136 ? -12.422 16.578 2.555 1 88.75 136 THR A C 1
ATOM 1109 O O . THR A 1 136 ? -12.312 17.781 2.729 1 88.75 136 THR A O 1
ATOM 1112 N N . HIS A 1 137 ? -13.312 15.859 3.191 1 92.44 137 HIS A N 1
ATOM 1113 C CA . HIS A 1 137 ? -14.273 16.469 4.102 1 92.44 137 HIS A CA 1
ATOM 1114 C C . HIS A 1 137 ? -13.578 17.078 5.316 1 92.44 137 HIS A C 1
ATOM 1116 O O . HIS A 1 137 ? -13.938 18.156 5.773 1 92.44 137 HIS A O 1
ATOM 1122 N N . PHE A 1 138 ? -12.664 16.359 5.828 1 94.06 138 PHE A N 1
ATOM 1123 C CA . PHE A 1 138 ? -11.906 16.859 6.973 1 94.06 138 PHE A CA 1
ATOM 1124 C C . PHE A 1 138 ? -11.211 18.172 6.641 1 94.06 138 PHE A C 1
ATOM 1126 O O . PHE A 1 138 ? -11.352 19.156 7.367 1 94.06 138 PHE A O 1
ATOM 1133 N N . LEU A 1 139 ? -10.516 18.172 5.547 1 93.25 139 LEU A N 1
ATOM 1134 C CA . LEU A 1 139 ? -9.75 19.359 5.148 1 93.25 139 LEU A CA 1
ATOM 1135 C C . LEU A 1 139 ? -10.68 20.5 4.777 1 93.25 139 LEU A C 1
ATOM 1137 O O . LEU A 1 139 ? -10.383 21.672 5.066 1 93.25 139 LEU A O 1
ATOM 1141 N N . HIS A 1 140 ? -11.703 20.172 4.129 1 92.06 140 HIS A N 1
ATOM 1142 C CA . HIS A 1 140 ? -12.695 21.188 3.787 1 92.06 140 HIS A CA 1
ATOM 1143 C C . HIS A 1 140 ? -13.258 21.844 5.039 1 92.06 140 HIS A C 1
ATOM 1145 O O . HIS A 1 140 ? -13.367 23.078 5.098 1 92.06 140 HIS A O 1
ATOM 1151 N N . ASN A 1 141 ? -13.609 21.062 6.02 1 94.69 141 ASN A N 1
ATOM 1152 C CA . ASN A 1 141 ? -14.141 21.594 7.266 1 94.69 141 ASN A CA 1
ATOM 1153 C C . ASN A 1 141 ? -13.094 22.406 8.023 1 94.69 141 ASN A C 1
ATOM 1155 O O . ASN A 1 141 ? -13.406 23.438 8.609 1 94.69 141 ASN A O 1
ATOM 1159 N N . LEU A 1 142 ? -11.906 21.938 8.062 1 95.56 142 LEU A N 1
ATOM 1160 C CA . LEU A 1 142 ? -10.812 22.688 8.664 1 95.56 142 LEU A CA 1
ATOM 1161 C C . LEU A 1 142 ? -10.695 24.078 8.031 1 95.56 142 LEU A C 1
ATOM 1163 O O . LEU A 1 142 ? -10.594 25.078 8.742 1 95.56 142 LEU A O 1
ATOM 1167 N N . PHE A 1 143 ? -10.734 24.109 6.734 1 93.69 143 PHE A N 1
ATOM 1168 C CA . PHE A 1 143 ? -10.586 25.359 6.012 1 93.69 143 PHE A CA 1
ATOM 1169 C C . PHE A 1 143 ? -11.797 26.25 6.219 1 93.69 143 PHE A C 1
ATOM 1171 O O . PHE A 1 143 ? -11.656 27.453 6.449 1 93.69 143 PHE A O 1
ATOM 1178 N N . ARG A 1 144 ? -12.945 25.672 6.102 1 93.31 144 ARG A N 1
ATOM 1179 C CA . ARG A 1 144 ? -14.195 26.422 6.25 1 93.31 144 ARG A CA 1
ATOM 1180 C C . ARG A 1 144 ? -14.242 27.156 7.582 1 93.31 144 ARG A C 1
ATOM 1182 O O . ARG A 1 144 ? -14.75 28.281 7.664 1 93.31 144 ARG A O 1
ATOM 1189 N N . HIS A 1 145 ? -13.695 26.609 8.641 1 95.94 145 HIS A N 1
ATOM 1190 C CA . HIS A 1 145 ? -13.789 27.172 9.984 1 95.94 145 HIS A CA 1
ATOM 1191 C C . HIS A 1 145 ? -12.445 27.703 10.453 1 95.94 145 HIS A C 1
ATOM 1193 O O . HIS A 1 145 ? -12.219 27.859 11.656 1 95.94 145 HIS A O 1
ATOM 1199 N N . GLN A 1 146 ? -11.57 27.953 9.539 1 94.62 146 GLN A N 1
ATOM 1200 C CA . GLN A 1 146 ? -10.195 28.344 9.836 1 94.62 146 GLN A CA 1
ATOM 1201 C C . GLN A 1 146 ? -10.148 29.641 10.648 1 94.62 146 GLN A C 1
ATOM 1203 O O . GLN A 1 146 ? -9.133 29.938 11.281 1 94.62 146 GLN A O 1
ATOM 1208 N N . LYS A 1 147 ? -11.211 30.422 10.672 1 95.94 147 LYS A N 1
ATOM 1209 C CA . LYS A 1 147 ? -11.203 31.688 11.375 1 95.94 147 LYS A CA 1
ATOM 1210 C C . LYS A 1 147 ? -11.625 31.516 12.828 1 95.94 147 LYS A C 1
ATOM 1212 O O . LYS A 1 147 ? -11.492 32.438 13.633 1 95.94 147 LYS A O 1
ATOM 1217 N N . GLU A 1 148 ? -12.125 30.375 13.133 1 96.5 148 GLU A N 1
ATOM 1218 C CA . GLU A 1 148 ? -12.539 30.109 14.508 1 96.5 148 GLU A CA 1
ATOM 1219 C C . GLU A 1 148 ? -11.336 29.969 15.43 1 96.5 148 GLU A C 1
ATOM 1221 O O . GLU A 1 148 ? -10.484 29.109 15.211 1 96.5 148 GLU A O 1
ATOM 1226 N N . LEU A 1 149 ? -11.289 30.672 16.531 1 96.81 149 LEU A N 1
ATOM 1227 C CA . LEU A 1 149 ? -10.141 30.766 17.422 1 96.81 149 LEU A CA 1
ATOM 1228 C C . LEU A 1 149 ? -9.844 29.422 18.078 1 96.81 149 LEU A C 1
ATOM 1230 O O . LEU A 1 149 ? -8.688 29 18.141 1 96.81 149 LEU A O 1
ATOM 1234 N N . PRO A 1 150 ? -10.906 28.734 18.547 1 97.38 150 PRO A N 1
ATOM 1235 C CA . PRO A 1 150 ? -10.602 27.438 19.156 1 97.38 150 PRO A CA 1
ATOM 1236 C C . PRO A 1 150 ? -9.906 26.469 18.203 1 97.38 150 PRO A C 1
ATOM 1238 O O . PRO A 1 150 ? -9.039 25.703 18.625 1 97.38 150 PRO A O 1
ATOM 1241 N N . LEU A 1 151 ? -10.242 26.516 17.016 1 97.25 151 LEU A N 1
ATOM 1242 C CA . LEU A 1 151 ? -9.648 25.641 16.016 1 97.25 151 LEU A CA 1
ATOM 1243 C C . LEU A 1 151 ? -8.203 26.031 15.734 1 97.25 151 LEU A C 1
ATOM 1245 O O . LEU A 1 151 ? -7.328 25.172 15.641 1 97.25 151 LEU A O 1
ATOM 1249 N N . GLN A 1 152 ? -7.945 27.297 15.633 1 97.56 152 GLN A N 1
ATOM 1250 C CA . GLN A 1 152 ? -6.586 27.797 15.43 1 97.56 152 GLN A CA 1
ATOM 1251 C C . GLN A 1 152 ? -5.676 27.375 16.578 1 97.56 152 GLN A C 1
ATOM 1253 O O . GLN A 1 152 ? -4.559 26.906 16.359 1 97.56 152 GLN A O 1
ATOM 1258 N N . GLU A 1 153 ? -6.199 27.578 17.75 1 97.5 153 GLU A N 1
ATOM 1259 C CA . GLU A 1 153 ? -5.418 27.25 18.938 1 97.5 153 GLU A CA 1
ATOM 1260 C C . GLU A 1 153 ? -5.109 25.75 19 1 97.5 153 GLU A C 1
ATOM 1262 O O . GLU A 1 153 ? -3.98 25.359 19.297 1 97.5 153 GLU A O 1
ATOM 1267 N N . ALA A 1 154 ? -6.094 24.969 18.703 1 97.81 154 ALA A N 1
ATOM 1268 C CA . ALA A 1 154 ? -5.902 23.516 18.703 1 97.81 154 ALA A CA 1
ATOM 1269 C C . ALA A 1 154 ? -4.871 23.094 17.672 1 97.81 154 ALA A C 1
ATOM 1271 O O . ALA A 1 154 ? -4.012 22.25 17.938 1 97.81 154 ALA A O 1
ATOM 1272 N N . PHE A 1 155 ? -4.965 23.641 16.531 1 97.56 155 PHE A N 1
ATOM 1273 C CA . PHE A 1 155 ? -4.035 23.328 15.461 1 97.56 155 PHE A CA 1
ATOM 1274 C C . PHE A 1 155 ? -2.617 23.75 15.828 1 97.56 155 PHE A C 1
ATOM 1276 O O . PHE A 1 155 ? -1.675 22.969 15.672 1 97.56 155 PHE A O 1
ATOM 1283 N N . ARG A 1 156 ? -2.422 24.891 16.359 1 96.62 156 ARG A N 1
ATOM 1284 C CA . ARG A 1 156 ? -1.114 25.469 16.672 1 96.62 156 ARG A CA 1
ATOM 1285 C C . ARG A 1 156 ? -0.474 24.75 17.859 1 96.62 156 ARG A C 1
ATOM 1287 O O . ARG A 1 156 ? 0.746 24.781 18.031 1 96.62 156 ARG A O 1
ATOM 1294 N N . SER A 1 157 ? -1.278 24.156 18.656 1 96.25 157 SER A N 1
ATOM 1295 C CA . SER A 1 157 ? -0.765 23.422 19.812 1 96.25 157 SER A CA 1
ATOM 1296 C C . SER A 1 157 ? -0.185 22.078 19.406 1 96.25 157 SER A C 1
ATOM 1298 O O . SER A 1 157 ? 0.542 21.453 20.172 1 96.25 157 SER A O 1
ATOM 1300 N N . GLY A 1 158 ? -0.469 21.656 18.219 1 95.38 158 GLY A N 1
ATOM 1301 C CA . GLY A 1 158 ? -0.015 20.359 17.734 1 95.38 158 GLY A CA 1
ATOM 1302 C C . GLY A 1 158 ? 1.055 20.453 16.672 1 95.38 158 GLY A C 1
ATOM 1303 O O . GLY A 1 158 ? 1.606 21.531 16.438 1 95.38 158 GLY A O 1
ATOM 1304 N N . THR A 1 159 ? 1.35 19.312 16 1 92.5 159 THR A N 1
ATOM 1305 C CA . THR A 1 159 ? 2.422 19.203 15.023 1 92.5 159 THR A CA 1
ATOM 1306 C C . THR A 1 159 ? 1.926 19.609 13.633 1 92.5 159 THR A C 1
ATOM 1308 O O . THR A 1 159 ? 2.701 19.641 12.68 1 92.5 159 THR A O 1
ATOM 1311 N N . GLY A 1 160 ? 0.66 19.953 13.539 1 94.5 160 GLY A N 1
ATOM 1312 C CA . GLY A 1 160 ? 0.118 20.281 12.234 1 94.5 160 GLY A CA 1
ATOM 1313 C C . GLY A 1 160 ? -0.111 19.062 11.359 1 94.5 160 GLY A C 1
ATOM 1314 O O . GLY A 1 160 ? -0.316 17.953 11.867 1 94.5 160 GLY A O 1
ATOM 1315 N N . LEU A 1 161 ? -0.158 19.281 10.055 1 94.25 161 LEU A N 1
ATOM 1316 C CA . LEU A 1 161 ? -0.435 18.234 9.094 1 94.25 161 LEU A CA 1
ATOM 1317 C C . LEU A 1 161 ? 0.861 17.625 8.562 1 94.25 161 LEU A C 1
ATOM 1319 O O . LEU A 1 161 ? 1.876 18.312 8.453 1 94.25 161 LEU A O 1
ATOM 1323 N N . CYS A 1 162 ? 0.822 16.344 8.328 1 92.44 162 CYS A N 1
ATOM 1324 C CA . CYS A 1 162 ? 1.932 15.758 7.594 1 92.44 162 CYS A CA 1
ATOM 1325 C C . CYS A 1 162 ? 2.01 16.312 6.18 1 92.44 162 CYS A C 1
ATOM 1327 O O . CYS A 1 162 ? 1.078 16.969 5.715 1 92.44 162 CYS A O 1
ATOM 1329 N N . LEU A 1 163 ? 3.08 16.047 5.496 1 88.62 163 LEU A N 1
ATOM 1330 C CA . LEU A 1 163 ? 3.359 16.672 4.207 1 88.62 163 LEU A CA 1
ATOM 1331 C C . LEU A 1 163 ? 2.291 16.297 3.184 1 88.62 163 LEU A C 1
ATOM 1333 O O . LEU A 1 163 ? 1.763 17.172 2.49 1 88.62 163 LEU A O 1
ATOM 1337 N N . PRO A 1 164 ? 1.923 15.055 3.064 1 85.44 164 PRO A N 1
ATOM 1338 C CA . PRO A 1 164 ? 0.893 14.727 2.076 1 85.44 164 PRO A CA 1
ATOM 1339 C C . PRO A 1 164 ? -0.44 15.414 2.361 1 85.44 164 PRO A C 1
ATOM 1341 O O . PRO A 1 164 ? -1.131 15.836 1.431 1 85.44 164 PRO A O 1
ATOM 1344 N N . HIS A 1 165 ? -0.792 15.469 3.611 1 90.5 165 HIS A N 1
ATOM 1345 C CA . HIS A 1 165 ? -2.074 16.078 3.941 1 90.5 165 HIS A CA 1
ATOM 1346 C C . HIS A 1 165 ? -2.014 17.609 3.793 1 90.5 165 HIS A C 1
ATOM 1348 O O . HIS A 1 165 ? -3.002 18.234 3.412 1 90.5 165 HIS A O 1
ATOM 1354 N N . PHE A 1 166 ? -0.883 18.172 4.062 1 89.81 166 PHE A N 1
ATOM 1355 C CA . PHE A 1 166 ? -0.715 19.594 3.828 1 89.81 166 PHE A CA 1
ATOM 1356 C C . PHE A 1 166 ? -0.778 19.922 2.338 1 89.81 166 PHE A C 1
ATOM 1358 O O . PHE A 1 166 ? -1.408 20.891 1.931 1 89.81 166 PHE A O 1
ATOM 1365 N N . GLU A 1 167 ? -0.154 19.094 1.574 1 83.75 167 GLU A N 1
ATOM 1366 C CA . GLU A 1 167 ? -0.212 19.25 0.125 1 83.75 167 GLU A CA 1
ATOM 1367 C C . GLU A 1 167 ? -1.646 19.141 -0.386 1 83.75 167 GLU A C 1
ATOM 1369 O O . GLU A 1 167 ? -2.053 19.891 -1.275 1 83.75 167 GLU A O 1
ATOM 1374 N N . ARG A 1 168 ? -2.303 18.188 0.143 1 85.19 168 ARG A N 1
ATOM 1375 C CA . ARG A 1 168 ? -3.703 18.016 -0.238 1 85.19 168 ARG A CA 1
ATOM 1376 C C . ARG A 1 168 ? -4.512 19.266 0.117 1 85.19 168 ARG A C 1
ATOM 1378 O O . ARG A 1 168 ? -5.398 19.672 -0.637 1 85.19 168 ARG A O 1
ATOM 1385 N N . LEU A 1 169 ? -4.262 19.797 1.26 1 88.69 169 LEU A N 1
ATOM 1386 C CA . LEU A 1 169 ? -4.922 21.031 1.652 1 88.69 169 LEU A CA 1
ATOM 1387 C C . LEU A 1 169 ? -4.641 22.141 0.645 1 88.69 169 LEU A C 1
ATOM 1389 O O . LEU A 1 169 ? -5.562 22.812 0.178 1 88.69 169 LEU A O 1
ATOM 1393 N N . LEU A 1 170 ? -3.404 22.266 0.301 1 83.94 170 LEU A N 1
ATOM 1394 C CA . LEU A 1 170 ? -3.008 23.312 -0.63 1 83.94 170 LEU A CA 1
ATOM 1395 C C . LEU A 1 170 ? -3.662 23.109 -1.993 1 83.94 170 LEU A C 1
ATOM 1397 O O . LEU A 1 170 ? -4.055 24.078 -2.65 1 83.94 170 LEU A O 1
ATOM 1401 N N . TRP A 1 171 ? -3.742 21.875 -2.355 1 75.69 171 TRP A N 1
ATOM 1402 C CA . TRP A 1 171 ? -4.375 21.547 -3.631 1 75.69 171 TRP A CA 1
ATOM 1403 C C . TRP A 1 171 ? -5.859 21.906 -3.607 1 75.69 171 TRP A C 1
ATOM 1405 O O . TRP A 1 171 ? -6.402 22.375 -4.605 1 75.69 171 TRP A O 1
ATOM 1415 N N . GLY A 1 172 ? -6.414 21.656 -2.541 1 75.44 172 GLY A N 1
ATOM 1416 C CA . GLY A 1 172 ? -7.848 21.859 -2.422 1 75.44 172 GLY A CA 1
ATOM 1417 C C . GLY A 1 172 ? -8.227 23.328 -2.314 1 75.44 172 GLY A C 1
ATOM 1418 O O . GLY A 1 172 ? -9.242 23.766 -2.869 1 75.44 172 GLY A O 1
ATOM 1419 N N . VAL A 1 173 ? -7.469 24.109 -1.641 1 79.44 173 VAL A N 1
ATOM 1420 C CA . VAL A 1 173 ? -7.891 25.469 -1.332 1 79.44 173 VAL A CA 1
ATOM 1421 C C . VAL A 1 173 ? -7.047 26.469 -2.131 1 79.44 173 VAL A C 1
ATOM 1423 O O . VAL A 1 173 ? -7.395 27.641 -2.229 1 79.44 173 VAL A O 1
ATOM 1426 N N . GLY A 1 174 ? -6.043 26.016 -2.725 1 74.19 174 GLY A N 1
ATOM 1427 C CA . GLY A 1 174 ? -5.141 26.906 -3.441 1 74.19 174 GLY A CA 1
ATOM 1428 C C . GLY A 1 174 ? -4.164 27.625 -2.529 1 74.19 174 GLY A C 1
ATOM 1429 O O . GLY A 1 174 ? -2.949 27.453 -2.652 1 74.19 174 GLY A O 1
ATOM 1430 N N . LYS A 1 175 ? -4.77 28.453 -1.617 1 79.5 175 LYS A N 1
ATOM 1431 C CA . LYS A 1 175 ? -3.926 29.188 -0.672 1 79.5 175 LYS A CA 1
ATOM 1432 C C . LYS A 1 175 ? -4.395 28.969 0.764 1 79.5 175 LYS A C 1
ATOM 1434 O O . LYS A 1 175 ? -5.539 29.266 1.101 1 79.5 175 LYS A O 1
ATOM 1439 N N . ALA A 1 176 ? -3.471 28.453 1.454 1 87.75 176 ALA A N 1
ATOM 1440 C CA . ALA A 1 176 ? -3.771 28.25 2.867 1 87.75 176 ALA A CA 1
ATOM 1441 C C . ALA A 1 176 ? -3.709 29.547 3.648 1 87.75 176 ALA A C 1
ATOM 1443 O O . ALA A 1 176 ? -2.969 30.469 3.279 1 87.75 176 ALA A O 1
ATOM 1444 N N . PRO A 1 177 ? -4.535 29.656 4.723 1 92.06 177 PRO A N 1
ATOM 1445 C CA . PRO A 1 177 ? -4.41 30.844 5.574 1 92.06 177 PRO A CA 1
ATOM 1446 C C . PRO A 1 177 ? -2.996 31.031 6.117 1 92.06 177 PRO A C 1
ATOM 1448 O O . PRO A 1 177 ? -2.312 30.047 6.422 1 92.06 177 PRO A O 1
ATOM 1451 N N . ALA A 1 178 ? -2.619 32.219 6.336 1 92.25 178 ALA A N 1
ATOM 1452 C CA . ALA A 1 178 ? -1.251 32.562 6.715 1 92.25 178 ALA A CA 1
ATOM 1453 C C . ALA A 1 178 ? -0.869 31.922 8.039 1 92.25 178 ALA A C 1
ATOM 1455 O O . ALA A 1 178 ? 0.242 31.406 8.188 1 92.25 178 ALA A O 1
ATOM 1456 N N . TRP A 1 179 ? -1.771 32 8.984 1 95.12 179 TRP A N 1
ATOM 1457 C CA . TRP A 1 179 ? -1.453 31.469 10.297 1 95.12 179 TRP A CA 1
ATOM 1458 C C . TRP A 1 179 ? -1.148 29.969 10.211 1 95.12 179 TRP A C 1
ATOM 1460 O O . TRP A 1 179 ? -0.265 29.469 10.914 1 95.12 179 TRP A O 1
ATOM 1470 N N . LEU A 1 180 ? -1.902 29.281 9.383 1 95.25 180 LEU A N 1
ATOM 1471 C CA . LEU A 1 180 ? -1.731 27.844 9.211 1 95.25 180 LEU A CA 1
ATOM 1472 C C . LEU A 1 180 ? -0.425 27.531 8.484 1 95.25 180 LEU A C 1
ATOM 1474 O O . LEU A 1 180 ? 0.337 26.672 8.914 1 95.25 180 LEU A O 1
ATOM 1478 N N . SER A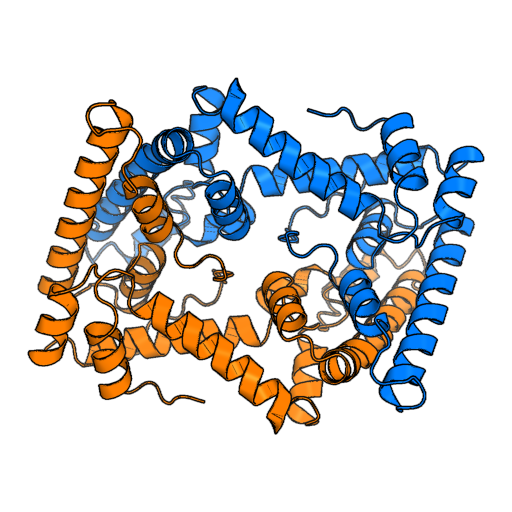 1 181 ? -0.18 28.234 7.449 1 92.12 181 SER A N 1
ATOM 1479 C CA . SER A 1 181 ? 1.051 28.062 6.684 1 92.12 181 SER A CA 1
ATOM 1480 C C . SER A 1 181 ? 2.279 28.359 7.535 1 92.12 181 SER A C 1
ATOM 1482 O O . SER A 1 181 ? 3.285 27.656 7.453 1 92.12 181 SER A O 1
ATOM 1484 N N . HIS A 1 182 ? 2.178 29.391 8.312 1 93.44 182 HIS A N 1
ATOM 1485 C CA . HIS A 1 182 ? 3.289 29.766 9.18 1 93.44 182 HIS A CA 1
ATOM 1486 C C . HIS A 1 182 ? 3.588 28.656 10.188 1 93.44 182 HIS A C 1
ATOM 1488 O O . HIS A 1 182 ? 4.75 28.312 10.422 1 93.44 182 HIS A O 1
ATOM 1494 N N . HIS A 1 183 ? 2.561 28.172 10.805 1 96 183 HIS A N 1
ATOM 1495 C CA . HIS A 1 183 ? 2.746 27.094 11.758 1 96 183 HIS A CA 1
ATOM 1496 C C . HIS A 1 183 ? 3.391 25.875 11.094 1 96 183 HIS A C 1
ATOM 1498 O O . HIS A 1 183 ? 4.316 25.281 11.641 1 96 183 HIS A O 1
ATOM 1504 N N . GLN A 1 184 ? 2.877 25.547 9.922 1 94.25 184 GLN A N 1
ATOM 1505 C CA . GLN A 1 184 ? 3.422 24.422 9.172 1 94.25 184 GLN A CA 1
ATOM 1506 C C . GLN A 1 184 ? 4.895 24.656 8.836 1 94.25 184 GLN A C 1
ATOM 1508 O O . GLN A 1 184 ? 5.715 23.75 8.984 1 94.25 184 GLN A O 1
ATOM 1513 N N . ASP A 1 185 ? 5.23 25.781 8.445 1 91.31 185 ASP A N 1
ATOM 1514 C CA . ASP A 1 185 ? 6.602 26.125 8.078 1 91.31 185 ASP A CA 1
ATOM 1515 C C . ASP A 1 185 ? 7.535 26.016 9.289 1 91.31 185 ASP A C 1
ATOM 1517 O O . ASP A 1 185 ? 8.664 25.531 9.164 1 91.31 185 ASP A O 1
ATOM 1521 N N . GLU A 1 186 ? 7.078 26.5 10.359 1 93.06 186 GLU A N 1
ATOM 1522 C CA . GLU A 1 186 ? 7.883 26.438 11.578 1 93.06 186 GLU A CA 1
ATOM 1523 C C . GLU A 1 186 ? 8.141 25 11.992 1 93.06 186 GLU A C 1
ATOM 1525 O O . GLU A 1 186 ? 9.258 24.641 12.383 1 93.06 186 GLU A O 1
ATOM 1530 N N . ARG A 1 187 ? 7.184 24.219 11.93 1 92.19 187 ARG A N 1
ATOM 1531 C CA . ARG A 1 187 ? 7.309 22.797 12.273 1 92.19 187 ARG A CA 1
ATOM 1532 C C . ARG A 1 187 ? 8.32 22.109 11.367 1 92.19 187 ARG A C 1
ATOM 1534 O O . ARG A 1 187 ? 9.141 21.312 11.836 1 92.19 187 ARG A O 1
ATOM 1541 N N . VAL A 1 188 ? 8.188 22.375 10.141 1 92 188 VAL A N 1
ATOM 1542 C CA . VAL A 1 188 ? 9.086 21.75 9.172 1 92 188 VAL A CA 1
ATOM 1543 C C . VAL A 1 188 ? 10.516 22.188 9.422 1 92 188 VAL A C 1
ATOM 1545 O O . VAL A 1 188 ? 11.453 21.391 9.352 1 92 188 VAL A O 1
ATOM 1548 N N . ARG A 1 189 ? 10.68 23.422 9.727 1 90.25 189 ARG A N 1
ATOM 1549 C CA . ARG A 1 189 ? 12.008 23.953 10.016 1 90.25 189 ARG A CA 1
ATOM 1550 C C . ARG A 1 189 ? 12.609 23.281 11.25 1 90.25 189 ARG A C 1
ATOM 1552 O O . ARG A 1 189 ? 13.773 22.875 11.234 1 90.25 189 ARG A O 1
ATOM 1559 N N . THR A 1 190 ? 11.82 23.172 12.227 1 92.12 190 THR A N 1
ATOM 1560 C CA . THR A 1 190 ? 12.273 22.531 13.453 1 92.12 190 THR A CA 1
ATOM 1561 C C . THR A 1 190 ? 12.641 21.078 13.195 1 92.12 190 THR A C 1
ATOM 1563 O O . THR A 1 190 ? 13.656 20.594 13.688 1 92.12 190 THR A O 1
ATOM 1566 N N . LEU A 1 191 ? 11.812 20.453 12.453 1 91.94 191 LEU A N 1
ATOM 1567 C CA . LEU A 1 191 ? 12.07 19.047 12.117 1 91.94 191 LEU A CA 1
ATOM 1568 C C . LEU A 1 191 ? 13.359 18.922 11.312 1 91.94 191 LEU A C 1
ATOM 1570 O O . LEU A 1 191 ? 14.18 18.031 11.594 1 91.94 191 LEU A O 1
ATOM 1574 N N . GLN A 1 192 ? 13.516 19.734 10.375 1 90.25 192 GLN A N 1
ATOM 1575 C CA . GLN A 1 192 ? 14.711 19.719 9.539 1 90.25 192 GLN A CA 1
ATOM 1576 C C . GLN A 1 192 ? 15.969 19.906 10.383 1 90.25 192 GLN A C 1
ATOM 1578 O O . GLN A 1 192 ? 16.953 19.188 10.203 1 90.25 192 GLN A O 1
ATOM 1583 N N . GLU A 1 193 ? 15.922 20.844 11.227 1 90.06 193 GLU A N 1
ATOM 1584 C CA . GLU A 1 193 ? 17.062 21.094 12.102 1 90.06 193 GLU A CA 1
ATOM 1585 C C . GLU A 1 193 ? 17.375 19.891 12.984 1 90.06 193 GLU A C 1
ATOM 1587 O O . GLU A 1 193 ? 18.547 19.516 13.133 1 90.06 193 GLU A O 1
ATOM 1592 N N . SER A 1 194 ? 16.344 19.328 13.555 1 90.5 194 SER A N 1
ATOM 1593 C CA . SER A 1 194 ? 16.531 18.172 14.422 1 90.5 194 SER A CA 1
ATOM 1594 C C . SER A 1 194 ? 17.109 16.984 13.656 1 90.5 194 SER A C 1
ATOM 1596 O O . SER A 1 194 ? 17.938 16.25 14.18 1 90.5 194 SER A O 1
ATOM 1598 N N . VAL A 1 195 ? 16.641 16.844 12.477 1 89.69 195 VAL A N 1
ATOM 1599 C CA . VAL A 1 195 ? 17.109 15.719 11.656 1 89.69 195 VAL A CA 1
ATOM 1600 C C . VAL A 1 195 ? 18.562 15.93 11.266 1 89.69 195 VAL A C 1
ATOM 1602 O O . VAL A 1 195 ? 19.344 14.984 11.242 1 89.69 195 VAL A O 1
ATOM 1605 N N . GLU A 1 196 ? 18.891 17.078 10.922 1 85.44 196 GLU A N 1
ATOM 1606 C CA . GLU A 1 196 ? 20.281 17.391 10.57 1 85.44 196 GLU A CA 1
ATOM 1607 C C . GLU A 1 196 ? 21.219 17.172 11.758 1 85.44 196 GLU A C 1
ATOM 1609 O O . GLU A 1 196 ? 22.312 16.641 11.586 1 85.44 196 GLU A O 1
ATOM 1614 N N . GLU A 1 197 ? 20.766 17.562 12.859 1 88 197 GLU A N 1
ATOM 1615 C CA . GLU A 1 197 ? 21.547 17.297 14.062 1 88 197 GLU A CA 1
ATOM 1616 C C . GLU A 1 197 ? 21.719 15.797 14.297 1 88 197 GLU A C 1
ATOM 1618 O O . GLU A 1 197 ? 22.797 15.344 14.664 1 88 197 GLU A O 1
ATOM 1623 N N . TYR A 1 198 ? 20.703 15.078 14.117 1 88.31 198 TYR A N 1
ATOM 1624 C CA . TYR A 1 198 ? 20.75 13.625 14.258 1 88.31 198 TYR A CA 1
ATOM 1625 C C . TYR A 1 198 ? 21.719 13.008 13.258 1 88.31 198 TYR A C 1
ATOM 1627 O O . TYR A 1 198 ? 22.547 12.164 13.625 1 88.31 198 TYR A O 1
ATOM 1635 N N . ALA A 1 199 ? 21.609 13.414 12.07 1 80.88 199 ALA A N 1
ATOM 1636 C CA . ALA A 1 199 ? 22.422 12.852 10.992 1 80.88 199 ALA A CA 1
ATOM 1637 C C . ALA A 1 199 ? 23.906 13.156 11.211 1 80.88 199 ALA A C 1
ATOM 1639 O O . ALA A 1 199 ? 24.766 12.375 10.812 1 80.88 199 ALA A O 1
ATOM 1640 N N . SER A 1 200 ? 24.188 14.25 11.836 1 78.69 200 SER A N 1
ATOM 1641 C CA . SER A 1 200 ? 25.578 14.656 12.07 1 78.69 200 SER A CA 1
ATOM 1642 C C . SER A 1 200 ? 26.172 13.93 13.273 1 78.69 200 SER A C 1
ATOM 1644 O O . SER A 1 200 ? 27.375 13.992 13.516 1 78.69 200 SER A O 1
ATOM 1646 N N . GLY A 1 201 ? 25.328 13.102 13.898 1 76.12 201 GLY A N 1
ATOM 1647 C CA . GLY A 1 201 ? 25.812 12.359 15.055 1 76.12 201 GLY A CA 1
ATOM 1648 C C . GLY A 1 201 ? 25.766 13.164 16.344 1 76.12 201 GLY A C 1
ATOM 1649 O O . GLY A 1 201 ? 26.234 12.695 17.391 1 76.12 201 GLY A O 1
ATOM 1650 N N . SER A 1 202 ? 25.422 14.359 16.234 1 68.12 202 SER A N 1
ATOM 1651 C CA . SER A 1 202 ? 25.438 15.211 17.422 1 68.12 202 SER A CA 1
ATOM 1652 C C . SER A 1 202 ? 24.391 14.773 18.422 1 68.12 202 SER A C 1
ATOM 1654 O O . SER A 1 202 ? 24.516 15.055 19.625 1 68.12 202 SER A O 1
ATOM 1656 N N . GLN A 1 203 ? 23.312 14.305 17.922 1 63.38 203 GLN A N 1
ATOM 1657 C CA . GLN A 1 203 ? 22.281 13.789 18.812 1 63.38 203 GLN A CA 1
ATOM 1658 C C . GLN A 1 203 ? 22.422 12.289 19.031 1 63.38 203 GLN A C 1
ATOM 1660 O O . GLN A 1 203 ? 22.922 11.578 18.141 1 63.38 203 GLN A O 1
ATOM 1665 N N . GLY A 1 204 ? 22.562 11.883 20.25 1 56.81 204 GLY A N 1
ATOM 1666 C CA . GLY A 1 204 ? 22.688 10.477 20.562 1 56.81 204 GLY A CA 1
ATOM 1667 C C . GLY A 1 204 ? 21.844 9.578 19.672 1 56.81 204 GLY A C 1
ATOM 1668 O O . GLY A 1 204 ? 20.922 10.055 19 1 56.81 204 GLY A O 1
ATOM 1669 N N . ARG A 1 205 ? 22.375 8.477 19.172 1 57.19 205 ARG A N 1
ATOM 1670 C CA . ARG A 1 205 ? 21.781 7.414 18.375 1 57.19 205 ARG A CA 1
ATOM 1671 C C . ARG A 1 205 ? 20.344 7.148 18.797 1 57.19 205 ARG A C 1
ATOM 1673 O O . ARG A 1 205 ? 19.562 6.598 18.016 1 57.19 205 ARG A O 1
ATOM 1680 N N . ASN A 1 206 ? 20.031 7.762 19.922 1 58.62 206 ASN A N 1
ATOM 1681 C CA . ASN A 1 206 ? 18.75 7.293 20.469 1 58.62 206 ASN A CA 1
ATOM 1682 C C . ASN A 1 206 ? 17.641 8.297 20.203 1 58.62 206 ASN A C 1
ATOM 1684 O O . ASN A 1 206 ? 16.594 8.25 20.859 1 58.62 206 ASN A O 1
ATOM 1688 N N . SER A 1 207 ? 17.938 9.141 19.203 1 80.12 207 SER A N 1
ATOM 1689 C CA . SER A 1 207 ? 16.828 10.078 18.984 1 80.12 207 SER A CA 1
ATOM 1690 C C . SER A 1 207 ? 15.773 9.477 18.062 1 80.12 207 SER A C 1
ATOM 1692 O O . SER A 1 207 ? 16.109 8.711 17.141 1 80.12 207 SER A O 1
ATOM 1694 N N . THR A 1 208 ? 14.453 9.586 18.438 1 85.25 208 THR A N 1
ATOM 1695 C CA . THR A 1 208 ? 13.32 9.102 17.672 1 85.25 208 THR A CA 1
ATOM 1696 C C . THR A 1 208 ? 12.93 10.109 16.594 1 85.25 208 THR A C 1
ATOM 1698 O O . THR A 1 208 ? 11.844 10.023 16.016 1 85.25 208 THR A O 1
ATOM 1701 N N . VAL A 1 209 ? 13.828 11.047 16.266 1 91.12 209 VAL A N 1
ATOM 1702 C CA . VAL A 1 209 ? 13.492 12.117 15.336 1 91.12 209 VAL A CA 1
ATOM 1703 C C . VAL A 1 209 ? 13.32 11.547 13.93 1 91.12 209 VAL A C 1
ATOM 1705 O O . VAL A 1 209 ? 12.531 12.062 13.133 1 91.12 209 VAL A O 1
ATOM 1708 N N . TRP A 1 210 ? 14.047 10.484 13.695 1 90.88 210 TRP A N 1
ATOM 1709 C CA . TRP A 1 210 ? 13.953 9.883 12.367 1 90.88 210 TRP A CA 1
ATOM 1710 C C . TRP A 1 210 ? 12.57 9.281 12.141 1 90.88 210 TRP A C 1
ATOM 1712 O O . TRP A 1 210 ? 12.078 9.258 11.008 1 90.88 210 TRP A O 1
ATOM 1722 N N . ARG A 1 211 ? 11.906 8.875 13.164 1 90.5 211 ARG A N 1
ATOM 1723 C CA . ARG A 1 211 ? 10.539 8.375 13.055 1 90.5 211 ARG A CA 1
ATOM 1724 C C . ARG A 1 211 ? 9.57 9.508 12.719 1 90.5 211 ARG A C 1
ATOM 1726 O O . ARG A 1 211 ? 8.656 9.328 11.906 1 90.5 211 ARG A O 1
ATOM 1733 N N . GLU A 1 212 ? 9.797 10.617 13.359 1 90.44 212 GLU A N 1
ATOM 1734 C CA . GLU A 1 212 ? 8.977 11.797 13.094 1 90.44 212 GLU A CA 1
ATOM 1735 C C . GLU A 1 212 ? 9.133 12.258 11.648 1 90.44 212 GLU A C 1
ATOM 1737 O O . GLU A 1 212 ? 8.156 12.672 11.016 1 90.44 212 GLU A O 1
ATOM 1742 N N . LEU A 1 213 ? 10.375 12.188 11.203 1 92.06 213 LEU A N 1
ATOM 1743 C CA . LEU A 1 213 ? 10.656 12.562 9.82 1 92.06 213 LEU A CA 1
ATOM 1744 C C . LEU A 1 213 ? 9.852 11.703 8.852 1 92.06 213 LEU A C 1
ATOM 1746 O O . LEU A 1 213 ? 9.18 12.227 7.957 1 92.06 213 LEU A O 1
ATOM 1750 N N . LEU A 1 214 ? 9.875 10.453 9.062 1 89.5 214 LEU A N 1
ATOM 1751 C CA . LEU A 1 214 ? 9.172 9.539 8.172 1 89.5 214 LEU A CA 1
ATOM 1752 C C . LEU A 1 214 ? 7.66 9.742 8.266 1 89.5 214 LEU A C 1
ATOM 1754 O O . LEU A 1 214 ? 6.957 9.695 7.254 1 89.5 214 LEU A O 1
ATOM 1758 N N . GLU A 1 215 ? 7.184 9.922 9.438 1 87.44 215 GLU A N 1
ATOM 1759 C CA . GLU A 1 215 ? 5.754 10.148 9.633 1 87.44 215 GLU A CA 1
ATOM 1760 C C . GLU A 1 215 ? 5.305 11.438 8.961 1 87.44 215 GLU A C 1
ATOM 1762 O O . GLU A 1 215 ? 4.211 11.5 8.391 1 87.44 215 GLU A O 1
ATOM 1767 N N . TYR A 1 216 ? 6.148 12.414 9.094 1 91.06 216 TYR A N 1
ATOM 1768 C CA . TYR A 1 216 ? 5.824 13.68 8.445 1 91.06 216 TYR A CA 1
ATOM 1769 C C . TYR A 1 216 ? 5.812 13.531 6.934 1 91.06 216 TYR A C 1
ATOM 1771 O O . TYR A 1 216 ? 4.938 14.07 6.258 1 91.06 216 TYR A O 1
ATOM 1779 N N . MET A 1 217 ? 6.734 12.805 6.395 1 88.94 217 MET A N 1
ATOM 1780 C CA . MET A 1 217 ? 6.938 12.711 4.953 1 88.94 217 MET A CA 1
ATOM 1781 C C . MET A 1 217 ? 5.906 11.789 4.312 1 88.94 217 MET A C 1
ATOM 1783 O O . MET A 1 217 ? 5.461 12.031 3.189 1 88.94 217 MET A O 1
ATOM 1787 N N . GLU A 1 218 ? 5.566 10.703 5.012 1 82.44 218 GLU A N 1
ATOM 1788 C CA . GLU A 1 218 ? 4.809 9.656 4.336 1 82.44 218 GLU A CA 1
ATOM 1789 C C . GLU A 1 218 ? 3.439 9.461 4.977 1 82.44 218 GLU A C 1
ATOM 1791 O O . GLU A 1 218 ? 2.582 8.773 4.422 1 82.44 218 GLU A O 1
ATOM 1796 N N . GLY A 1 219 ? 3.141 10.125 5.984 1 75.62 219 GLY A N 1
ATOM 1797 C CA . GLY A 1 219 ? 1.889 9.883 6.684 1 75.62 219 GLY A CA 1
ATOM 1798 C C . GLY A 1 219 ? 1.786 8.477 7.25 1 75.62 219 GLY A C 1
ATOM 1799 O O . GLY A 1 219 ? 2.779 7.75 7.301 1 75.62 219 GLY A O 1
ATOM 1800 N N . PRO A 1 220 ? 0.575 8.195 7.727 1 61.28 220 PRO A N 1
ATOM 1801 C CA . PRO A 1 220 ? 0.458 6.859 8.328 1 61.28 220 PRO A CA 1
ATOM 1802 C C . PRO A 1 220 ? 0.586 5.738 7.297 1 61.28 220 PRO A C 1
ATOM 1804 O O . PRO A 1 220 ? 0.307 5.945 6.113 1 61.28 220 PRO A O 1
ATOM 1807 N N . ALA A 1 221 ? 1.339 4.715 7.746 1 54.81 221 ALA A N 1
ATOM 1808 C CA . ALA A 1 221 ? 1.738 3.541 6.977 1 54.81 221 ALA A CA 1
ATOM 1809 C C . ALA A 1 221 ? 0.599 3.059 6.082 1 54.81 221 ALA A C 1
ATOM 1811 O O . ALA A 1 221 ? 0.833 2.602 4.961 1 54.81 221 ALA A O 1
ATOM 1812 N N . ARG A 1 222 ? -0.594 3.008 6.641 1 55.34 222 ARG A N 1
ATOM 1813 C CA . ARG A 1 222 ? -1.663 2.309 5.934 1 55.34 222 ARG A CA 1
ATOM 1814 C C . ARG A 1 222 ? -2.24 3.174 4.816 1 55.34 222 ARG A C 1
ATOM 1816 O O . ARG A 1 222 ? -3.146 2.746 4.098 1 55.34 222 ARG A O 1
ATOM 1823 N N . ALA A 1 223 ? -1.628 4.332 4.676 1 50.44 223 ALA A N 1
ATOM 1824 C CA . ALA A 1 223 ? -2.326 5.223 3.75 1 50.44 223 ALA A CA 1
ATOM 1825 C C . ALA A 1 223 ? -1.949 4.914 2.305 1 50.44 223 ALA A C 1
ATOM 1827 O O . ALA A 1 223 ? -0.768 4.918 1.95 1 50.44 223 ALA A O 1
ATOM 1828 N N . VAL A 1 224 ? -2.668 3.953 1.602 1 47.19 224 VAL A N 1
ATOM 1829 C CA . VAL A 1 224 ? -2.537 3.861 0.151 1 47.19 224 VAL A CA 1
ATOM 1830 C C . VAL A 1 224 ? -2.953 5.18 -0.491 1 47.19 224 VAL A C 1
ATOM 1832 O O . VAL A 1 224 ? -4.055 5.68 -0.241 1 47.19 224 VAL A O 1
ATOM 1835 N N . ARG A 1 225 ? -1.93 6.082 -0.548 1 47.28 225 ARG A N 1
ATOM 1836 C CA . ARG A 1 225 ? -2.32 7.383 -1.084 1 47.28 225 ARG A CA 1
ATOM 1837 C C . ARG A 1 225 ? -2.824 7.254 -2.518 1 47.28 225 ARG A C 1
ATOM 1839 O O . ARG A 1 225 ? -2.25 6.52 -3.32 1 47.28 225 ARG A O 1
ATOM 1846 N N . HIS A 1 226 ? -4.164 7.238 -2.688 1 41.81 226 HIS A N 1
ATOM 1847 C CA . HIS A 1 226 ? -4.754 7.234 -4.023 1 41.81 226 HIS A CA 1
ATOM 1848 C C . HIS A 1 226 ? -4.504 8.555 -4.738 1 41.81 226 HIS A C 1
ATOM 1850 O O . HIS A 1 226 ? -4.809 9.625 -4.207 1 41.81 226 HIS A O 1
ATOM 1856 N N . THR A 1 227 ? -3.449 8.664 -5.324 1 40.28 227 THR A N 1
ATOM 1857 C CA . THR A 1 227 ? -3.141 9.867 -6.082 1 40.28 227 THR A CA 1
ATOM 1858 C C . THR A 1 227 ? -4.352 10.32 -6.895 1 40.28 227 THR A C 1
ATOM 1860 O O . THR A 1 227 ? -4.438 11.484 -7.289 1 40.28 227 THR A O 1
ATOM 1863 N N . GLY A 1 228 ? -5.223 9.516 -7.25 1 37.31 228 GLY A N 1
ATOM 1864 C CA . GLY A 1 228 ? -6.16 9.938 -8.281 1 37.31 228 GLY A CA 1
ATOM 1865 C C . GLY A 1 228 ? -7.148 10.984 -7.793 1 37.31 228 GLY A C 1
ATOM 1866 O O . GLY A 1 228 ? -7.926 11.523 -8.586 1 37.31 228 GLY A O 1
ATOM 1867 N N . HIS A 1 229 ? -7.57 11.055 -6.633 1 36.69 229 HIS A N 1
ATOM 1868 C CA . HIS A 1 229 ? -8.805 11.797 -6.426 1 36.69 229 HIS A CA 1
ATOM 1869 C C . HIS A 1 229 ? -8.523 13.25 -6.059 1 36.69 229 HIS A C 1
ATOM 1871 O O . HIS A 1 229 ? -8.641 13.633 -4.895 1 36.69 229 HIS A O 1
ATOM 1877 N N . ARG A 1 230 ? -7.641 13.883 -6.68 1 40.81 230 ARG A N 1
ATOM 1878 C CA . ARG A 1 230 ? -7.375 15.289 -6.41 1 40.81 230 ARG A CA 1
ATOM 1879 C C . ARG A 1 230 ? -8.555 16.156 -6.84 1 40.81 230 ARG A C 1
ATOM 1881 O O . ARG A 1 230 ? -8.773 16.375 -8.031 1 40.81 230 ARG A O 1
ATOM 1888 N N . ARG A 1 231 ? -9.727 16.125 -6.113 1 42.09 231 ARG A N 1
ATOM 1889 C CA . ARG A 1 231 ? -10.781 17.094 -6.406 1 42.09 231 ARG A CA 1
ATOM 1890 C C . ARG A 1 231 ? -10.57 18.391 -5.633 1 42.09 231 ARG A C 1
ATOM 1892 O O . ARG A 1 231 ? -10.102 18.359 -4.492 1 42.09 231 ARG A O 1
ATOM 1899 N N . ARG A 1 232 ? -10.516 19.531 -6.344 1 42.03 232 ARG A N 1
ATOM 1900 C CA . ARG A 1 232 ? -10.531 20.828 -5.695 1 42.03 232 ARG A CA 1
ATOM 1901 C C . ARG A 1 232 ? -11.711 20.953 -4.742 1 42.03 232 ARG A C 1
ATOM 1903 O O . ARG A 1 232 ? -12.773 20.375 -4.977 1 42.03 232 ARG A O 1
ATOM 1910 N N . PHE A 1 233 ? -11.477 21.438 -3.543 1 43 233 PHE A N 1
ATOM 1911 C CA . PHE A 1 233 ? -12.562 21.688 -2.604 1 43 233 PHE A CA 1
ATOM 1912 C C . PHE A 1 233 ? -13.586 22.641 -3.207 1 43 233 PHE A C 1
ATOM 1914 O O . PHE A 1 233 ? -13.227 23.656 -3.805 1 43 233 PHE A O 1
ATOM 1921 N N . ARG A 1 234 ? -14.508 22.062 -3.953 1 38.03 234 ARG A N 1
ATOM 1922 C CA . ARG A 1 234 ? -15.523 23 -4.445 1 38.03 234 ARG A CA 1
ATOM 1923 C C . ARG A 1 234 ? -16.047 23.891 -3.32 1 38.03 234 ARG A C 1
ATOM 1925 O O . ARG A 1 234 ? -16.328 23.406 -2.223 1 38.03 234 ARG A O 1
ATOM 1932 N N . SER A 1 235 ? -15.711 25.156 -3.408 1 30.98 235 SER A N 1
ATOM 1933 C CA . SER A 1 235 ? -16.422 26.156 -2.613 1 30.98 235 SER A CA 1
ATOM 1934 C C . SER A 1 235 ? -17.922 25.953 -2.674 1 30.98 235 SER A C 1
ATOM 1936 O O . SER A 1 235 ? -18.453 25.531 -3.703 1 30.98 235 SER A O 1
ATOM 1938 N N . MET B 1 1 ? 22.453 -8.172 -6.559 1 47.69 1 MET B N 1
ATOM 1939 C CA . MET B 1 1 ? 21.031 -8.43 -6.773 1 47.69 1 MET B CA 1
ATOM 1940 C C . MET B 1 1 ? 20.812 -9.836 -7.328 1 47.69 1 MET B C 1
ATOM 1942 O O . MET B 1 1 ? 21.672 -10.367 -8.039 1 47.69 1 MET B O 1
ATOM 1946 N N . ALA B 1 2 ? 20.062 -10.586 -6.59 1 55.62 2 ALA B N 1
ATOM 1947 C CA . ALA B 1 2 ? 19.984 -12.023 -6.844 1 55.62 2 ALA B CA 1
ATOM 1948 C C . ALA B 1 2 ? 19.656 -12.297 -8.312 1 55.62 2 ALA B C 1
ATOM 1950 O O . ALA B 1 2 ? 18.734 -11.703 -8.875 1 55.62 2 ALA B O 1
ATOM 1951 N N . HIS B 1 3 ? 20.656 -12.602 -8.984 1 75.62 3 HIS B N 1
ATOM 1952 C CA . HIS B 1 3 ? 20.422 -13.164 -10.312 1 75.62 3 HIS B CA 1
ATOM 1953 C C . HIS B 1 3 ? 19.391 -14.281 -10.266 1 75.62 3 HIS B C 1
ATOM 1955 O O . HIS B 1 3 ? 19.5 -15.203 -9.453 1 75.62 3 HIS B O 1
ATOM 1961 N N . ILE B 1 4 ? 18.25 -13.984 -10.844 1 90.69 4 ILE B N 1
ATOM 1962 C CA . ILE B 1 4 ? 17.203 -15 -10.844 1 90.69 4 ILE B CA 1
ATOM 1963 C C . ILE B 1 4 ? 17.422 -15.977 -11.992 1 90.69 4 ILE B C 1
ATOM 1965 O O . ILE B 1 4 ? 17.125 -15.664 -13.148 1 90.69 4 ILE B O 1
ATOM 1969 N N . ASP B 1 5 ? 18.078 -17.125 -11.633 1 92.19 5 ASP B N 1
ATOM 1970 C CA . ASP B 1 5 ? 18.312 -18.172 -12.633 1 92.19 5 ASP B CA 1
ATOM 1971 C C . ASP B 1 5 ? 17.469 -19.406 -12.359 1 92.19 5 ASP B C 1
ATOM 1973 O O . ASP B 1 5 ? 16.562 -19.359 -11.516 1 92.19 5 ASP B O 1
ATOM 1977 N N . TYR B 1 6 ? 17.688 -20.438 -13.094 1 94.44 6 TYR B N 1
ATOM 1978 C CA . TYR B 1 6 ? 16.938 -21.688 -13 1 94.44 6 TYR B CA 1
ATOM 1979 C C . TYR B 1 6 ? 16.953 -22.234 -11.578 1 94.44 6 TYR B C 1
ATOM 1981 O O . TYR B 1 6 ? 15.906 -22.609 -11.039 1 94.44 6 TYR B O 1
ATOM 1989 N N . HIS B 1 7 ? 18.078 -22.234 -10.961 1 95.38 7 HIS B N 1
ATOM 1990 C CA . HIS B 1 7 ? 18.219 -22.812 -9.633 1 95.38 7 HIS B CA 1
ATOM 1991 C C . HIS B 1 7 ? 17.453 -22.016 -8.586 1 95.38 7 HIS B C 1
ATOM 1993 O O . HIS B 1 7 ? 16.859 -22.594 -7.664 1 95.38 7 HIS B O 1
ATOM 1999 N N . ALA B 1 8 ? 17.469 -20.703 -8.719 1 95.56 8 ALA B N 1
ATOM 2000 C CA . ALA B 1 8 ? 16.719 -19.844 -7.801 1 95.56 8 ALA B CA 1
ATOM 2001 C C . ALA B 1 8 ? 15.227 -20.125 -7.887 1 95.56 8 ALA B C 1
ATOM 2003 O O . ALA B 1 8 ? 14.539 -20.188 -6.863 1 95.56 8 ALA B O 1
ATOM 2004 N N . VAL B 1 9 ? 14.789 -20.297 -9.094 1 97.06 9 VAL B N 1
ATOM 2005 C CA . VAL B 1 9 ? 13.375 -20.578 -9.305 1 97.06 9 VAL B CA 1
ATOM 2006 C C . VAL B 1 9 ? 13.031 -21.953 -8.742 1 97.06 9 VAL B C 1
ATOM 2008 O O . VAL B 1 9 ? 12.055 -22.109 -8 1 97.06 9 VAL B O 1
ATOM 2011 N N . LEU B 1 10 ? 13.844 -22.938 -9.109 1 97.56 10 LEU B N 1
ATOM 2012 C CA . LEU B 1 10 ? 13.617 -24.297 -8.625 1 97.56 10 LEU B CA 1
ATOM 2013 C C . LEU B 1 10 ? 13.617 -24.344 -7.105 1 97.56 10 LEU B C 1
ATOM 2015 O O . LEU B 1 10 ? 12.758 -24.984 -6.496 1 97.56 10 LEU B O 1
ATOM 2019 N N . GLU B 1 11 ? 14.539 -23.703 -6.531 1 97 11 GLU B N 1
ATOM 2020 C CA . GLU B 1 11 ? 14.633 -23.656 -5.074 1 97 11 GLU B CA 1
ATOM 2021 C C . GLU B 1 11 ? 13.383 -23.047 -4.457 1 97 11 GLU B C 1
ATOM 2023 O O . GLU B 1 11 ? 12.867 -23.547 -3.455 1 97 11 GLU B O 1
ATOM 2028 N N . ALA B 1 12 ? 12.93 -21.938 -4.977 1 96.81 12 ALA B N 1
ATOM 2029 C CA . ALA B 1 12 ? 11.727 -21.281 -4.48 1 96.81 12 ALA B CA 1
ATOM 2030 C C . ALA B 1 12 ? 10.523 -22.234 -4.543 1 96.81 12 ALA B C 1
ATOM 2032 O O . ALA B 1 12 ? 9.727 -22.297 -3.605 1 96.81 12 ALA B O 1
ATOM 2033 N N . LEU B 1 13 ? 10.422 -22.969 -5.648 1 97.69 13 LEU B N 1
ATOM 2034 C CA . LEU B 1 13 ? 9.328 -23.906 -5.828 1 97.69 13 LEU B CA 1
ATOM 2035 C C . LEU B 1 13 ? 9.406 -25.031 -4.805 1 97.69 13 LEU B C 1
ATOM 2037 O O . LEU B 1 13 ? 8.391 -25.438 -4.234 1 97.69 13 LEU B O 1
ATOM 2041 N N . GLN B 1 14 ? 10.562 -25.516 -4.57 1 97.38 14 GLN B N 1
ATOM 2042 C CA . GLN B 1 14 ? 10.758 -26.656 -3.689 1 97.38 14 GLN B CA 1
ATOM 2043 C C . GLN B 1 14 ? 10.586 -26.266 -2.227 1 97.38 14 GLN B C 1
ATOM 2045 O O . GLN B 1 14 ? 10.07 -27.047 -1.424 1 97.38 14 GLN B O 1
ATOM 2050 N N . ASN B 1 15 ? 10.961 -25.094 -1.902 1 96 15 ASN B N 1
ATOM 2051 C CA . ASN B 1 15 ? 10.969 -24.656 -0.511 1 96 15 ASN B CA 1
ATOM 2052 C C . ASN B 1 15 ? 9.602 -24.156 -0.08 1 96 15 ASN B C 1
ATOM 2054 O O . ASN B 1 15 ? 9.32 -24.031 1.116 1 96 15 ASN B O 1
ATOM 2058 N N . HIS B 1 16 ? 8.812 -23.797 -1.035 1 93.5 16 HIS B N 1
ATOM 2059 C CA . HIS B 1 16 ? 7.516 -23.219 -0.698 1 93.5 16 HIS B CA 1
ATOM 2060 C C . HIS B 1 16 ? 6.383 -23.938 -1.412 1 93.5 16 HIS B C 1
ATOM 2062 O O . HIS B 1 16 ? 6.031 -23.594 -2.543 1 93.5 16 HIS B O 1
ATOM 2068 N N . GLN B 1 17 ? 5.805 -24.812 -0.679 1 92.44 17 GLN B N 1
ATOM 2069 C CA . GLN B 1 17 ? 4.766 -25.641 -1.285 1 92.44 17 GLN B CA 1
ATOM 2070 C C . GLN B 1 17 ? 3.379 -25.219 -0.805 1 92.44 17 GLN B C 1
ATOM 2072 O O . GLN B 1 17 ? 2.369 -25.562 -1.428 1 92.44 17 GLN B O 1
ATOM 2077 N N . ASP B 1 18 ? 3.359 -24.422 0.243 1 90 18 ASP B N 1
ATOM 2078 C CA . ASP B 1 18 ? 2.072 -24.078 0.845 1 90 18 ASP B CA 1
ATOM 2079 C C . ASP B 1 18 ? 1.653 -22.656 0.478 1 90 18 ASP B C 1
ATOM 2081 O O . ASP B 1 18 ? 0.563 -22.219 0.844 1 90 18 ASP B O 1
ATOM 2085 N N . ARG B 1 19 ? 2.506 -22 -0.134 1 90.94 19 ARG B N 1
ATOM 2086 C CA . ARG B 1 19 ? 2.25 -20.625 -0.576 1 90.94 19 ARG B CA 1
ATOM 2087 C C . ARG B 1 19 ? 2.803 -20.391 -1.978 1 90.94 19 ARG B C 1
ATOM 2089 O O . ARG B 1 19 ? 3.621 -21.172 -2.467 1 90.94 19 ARG B O 1
ATOM 2096 N N . CYS B 1 20 ? 2.33 -19.359 -2.611 1 94.69 20 CYS B N 1
ATOM 2097 C CA . CYS B 1 20 ? 2.879 -18.969 -3.906 1 94.69 20 CYS B CA 1
ATOM 2098 C C . CYS B 1 20 ? 4.391 -18.797 -3.826 1 94.69 20 CYS B C 1
ATOM 2100 O O . CYS B 1 20 ? 4.875 -17.922 -3.094 1 94.69 20 CYS B O 1
ATOM 2102 N N . PRO B 1 21 ? 5.117 -19.578 -4.566 1 95.38 21 PRO B N 1
ATOM 2103 C CA . PRO B 1 21 ? 6.574 -19.5 -4.465 1 95.38 21 PRO B CA 1
ATOM 2104 C C . PRO B 1 21 ? 7.133 -18.156 -4.906 1 95.38 21 PRO B C 1
ATOM 2106 O O . PRO B 1 21 ? 8.156 -17.703 -4.379 1 95.38 21 PRO B O 1
ATOM 2109 N N . LEU B 1 22 ? 6.5 -17.531 -5.859 1 94.56 22 LEU B N 1
ATOM 2110 C CA . LEU B 1 22 ? 6.957 -16.219 -6.301 1 94.56 22 LEU B CA 1
ATOM 2111 C C . LEU B 1 22 ? 6.723 -15.18 -5.219 1 94.56 22 LEU B C 1
ATOM 2113 O O . LEU B 1 22 ? 7.578 -14.32 -4.984 1 94.56 22 LEU B O 1
ATOM 2117 N N . CYS B 1 23 ? 5.613 -15.234 -4.57 1 93.12 23 CYS B N 1
ATOM 2118 C CA . CYS B 1 23 ? 5.391 -14.336 -3.441 1 93.12 23 CYS B CA 1
ATOM 2119 C C . CYS B 1 23 ? 6.492 -14.484 -2.398 1 93.12 23 CYS B C 1
ATOM 2121 O O . CYS B 1 23 ? 7.027 -13.492 -1.907 1 93.12 23 CYS B O 1
ATOM 2123 N N . CYS B 1 24 ? 6.781 -15.688 -2.082 1 92.38 24 CYS B N 1
ATOM 2124 C CA . CYS B 1 24 ? 7.797 -15.969 -1.077 1 92.38 24 CYS B CA 1
ATOM 2125 C C . CYS B 1 24 ? 9.164 -15.477 -1.534 1 92.38 24 CYS B C 1
ATOM 2127 O O . CYS B 1 24 ? 9.914 -14.891 -0.749 1 92.38 24 CYS B O 1
ATOM 2129 N N . PHE B 1 25 ? 9.414 -15.742 -2.74 1 93.69 25 PHE B N 1
ATOM 2130 C CA . PHE B 1 25 ? 10.672 -15.281 -3.305 1 93.69 25 PHE B CA 1
ATOM 2131 C C . PHE B 1 25 ? 10.789 -13.766 -3.195 1 93.69 25 PHE B C 1
ATOM 2133 O O . PHE B 1 25 ? 11.828 -13.242 -2.773 1 93.69 25 PHE B O 1
ATOM 2140 N N . LEU B 1 26 ? 9.742 -13.078 -3.588 1 91.69 26 LEU B N 1
ATOM 2141 C CA . LEU B 1 26 ? 9.75 -11.625 -3.59 1 91.69 26 LEU B CA 1
ATOM 2142 C C . LEU B 1 26 ? 9.875 -11.078 -2.172 1 91.69 26 LEU B C 1
ATOM 2144 O O . LEU B 1 26 ? 10.555 -10.07 -1.948 1 91.69 26 LEU B O 1
ATOM 2148 N N . GLU B 1 27 ? 9.203 -11.68 -1.215 1 89.38 27 GLU B N 1
ATOM 2149 C CA . GLU B 1 27 ? 9.328 -11.273 0.182 1 89.38 27 GLU B CA 1
ATOM 2150 C C . GLU B 1 27 ? 10.781 -11.352 0.652 1 89.38 27 GLU B C 1
ATOM 2152 O O . GLU B 1 27 ? 11.281 -10.414 1.279 1 89.38 27 GLU B O 1
ATOM 2157 N N . LYS B 1 28 ? 11.383 -12.414 0.356 1 91.44 28 LYS B N 1
ATOM 2158 C CA . LYS B 1 28 ? 12.789 -12.594 0.733 1 91.44 28 LYS B CA 1
ATOM 2159 C C . LYS B 1 28 ? 13.68 -11.602 -0.006 1 91.44 28 LYS B C 1
ATOM 2161 O O . LYS B 1 28 ? 14.617 -11.047 0.576 1 91.44 28 LYS B O 1
ATOM 2166 N N . ALA B 1 29 ? 13.375 -11.469 -1.273 1 91.88 29 ALA B N 1
ATOM 2167 C CA . ALA B 1 29 ? 14.156 -10.539 -2.084 1 91.88 29 ALA B CA 1
ATOM 2168 C C . ALA B 1 29 ? 14.031 -9.109 -1.554 1 91.88 29 ALA B C 1
ATOM 2170 O O . ALA B 1 29 ? 15.008 -8.367 -1.521 1 91.88 29 ALA B O 1
ATOM 2171 N N . GLU B 1 30 ? 12.867 -8.711 -1.208 1 90.5 30 GLU B N 1
ATOM 2172 C CA . GLU B 1 30 ? 12.641 -7.387 -0.637 1 90.5 30 GLU B CA 1
ATOM 2173 C C . GLU B 1 30 ? 13.445 -7.188 0.642 1 90.5 30 GLU B C 1
ATOM 2175 O O . GLU B 1 30 ? 14.078 -6.145 0.831 1 90.5 30 GLU B O 1
ATOM 2180 N N . ASP B 1 31 ? 13.383 -8.164 1.537 1 90.88 31 ASP B N 1
ATOM 2181 C CA . ASP B 1 31 ? 14.156 -8.094 2.773 1 90.88 31 ASP B CA 1
ATOM 2182 C C . ASP B 1 31 ? 15.648 -7.949 2.48 1 90.88 31 ASP B C 1
ATOM 2184 O O . ASP B 1 31 ? 16.328 -7.129 3.1 1 90.88 31 ASP B O 1
ATOM 2188 N N . SER B 1 32 ? 16.078 -8.742 1.528 1 92.81 32 SER B N 1
ATOM 2189 C CA . SER B 1 32 ? 17.484 -8.688 1.139 1 92.81 32 SER B CA 1
ATOM 2190 C C . SER B 1 32 ? 17.828 -7.324 0.54 1 92.81 32 SER B C 1
ATOM 2192 O O . SER B 1 32 ? 18.938 -6.832 0.718 1 92.81 32 SER B O 1
ATOM 2194 N N . TYR B 1 33 ? 16.938 -6.793 -0.161 1 92.12 33 TYR B N 1
ATOM 2195 C CA . TYR B 1 33 ? 17.125 -5.461 -0.725 1 92.12 33 TYR B CA 1
ATOM 2196 C C . TYR B 1 33 ? 17.375 -4.434 0.372 1 92.12 33 TYR B C 1
ATOM 2198 O O . TYR B 1 33 ? 18.328 -3.652 0.292 1 92.12 33 TYR B O 1
ATOM 2206 N N . PHE B 1 34 ? 16.547 -4.434 1.362 1 93.38 34 PHE B N 1
ATOM 2207 C CA . PHE B 1 34 ? 16.703 -3.48 2.453 1 93.38 34 PHE B CA 1
ATOM 2208 C C . PHE B 1 34 ? 18 -3.727 3.211 1 93.38 34 PHE B C 1
ATOM 2210 O O . PHE B 1 34 ? 18.688 -2.779 3.604 1 93.38 34 PHE B O 1
ATOM 2217 N N . ASP B 1 35 ? 18.312 -4.977 3.418 1 92.62 35 ASP B N 1
ATOM 2218 C CA . ASP B 1 35 ? 19.578 -5.297 4.059 1 92.62 35 ASP B CA 1
ATOM 2219 C C . ASP B 1 35 ? 20.75 -4.703 3.277 1 92.62 35 ASP B C 1
ATOM 2221 O O . ASP B 1 35 ? 21.625 -4.051 3.857 1 92.62 35 ASP B O 1
ATOM 2225 N N . SER B 1 36 ? 20.719 -4.953 1.976 1 92.75 36 SER B N 1
ATOM 2226 C CA . SER B 1 36 ? 21.781 -4.438 1.114 1 92.75 36 SER B CA 1
ATOM 2227 C C . SER B 1 36 ? 21.781 -2.914 1.097 1 92.75 36 SER B C 1
ATOM 2229 O O . SER B 1 36 ? 22.859 -2.291 1.134 1 92.75 36 SER B O 1
ATOM 2231 N N . LEU B 1 37 ? 20.625 -2.359 0.991 1 91.88 37 LEU B N 1
ATOM 2232 C CA . LEU B 1 37 ? 20.5 -0.906 1.001 1 91.88 37 LEU B CA 1
ATOM 2233 C C . LEU B 1 37 ? 21.125 -0.314 2.262 1 91.88 37 LEU B C 1
ATOM 2235 O O . LEU B 1 37 ? 21.953 0.593 2.182 1 91.88 37 LEU B O 1
ATOM 2239 N N . LEU B 1 38 ? 20.797 -0.791 3.428 1 89.94 38 LEU B N 1
ATOM 2240 C CA . LEU B 1 38 ? 21.219 -0.25 4.715 1 89.94 38 LEU B CA 1
ATOM 2241 C C . LEU B 1 38 ? 22.719 -0.461 4.934 1 89.94 38 LEU B C 1
ATOM 2243 O O . LEU B 1 38 ? 23.391 0.397 5.512 1 89.94 38 LEU B O 1
ATOM 2247 N N . TYR B 1 39 ? 23.188 -1.49 4.332 1 86.94 39 TYR B N 1
ATOM 2248 C CA . TYR B 1 39 ? 24.562 -1.844 4.621 1 86.94 39 TYR B CA 1
ATOM 2249 C C . TYR B 1 39 ? 25.5 -1.305 3.545 1 86.94 39 TYR B C 1
ATOM 2251 O O . TYR B 1 39 ? 26.672 -1.037 3.811 1 86.94 39 TYR B O 1
ATOM 2259 N N . SER B 1 40 ? 24.953 -1.113 2.338 1 83.69 40 SER B N 1
ATOM 2260 C CA . SER B 1 40 ? 25.922 -0.911 1.263 1 83.69 40 SER B CA 1
ATOM 2261 C C . SER B 1 40 ? 25.625 0.367 0.485 1 83.69 40 SER B C 1
ATOM 2263 O O . SER B 1 40 ? 26.547 1.092 0.097 1 83.69 40 SER B O 1
ATOM 2265 N N . TRP B 1 41 ? 24.438 0.621 0.253 1 82.06 41 TRP B N 1
ATOM 2266 C CA . TRP B 1 41 ? 24.297 1.59 -0.829 1 82.06 41 TRP B CA 1
ATOM 2267 C C . TRP B 1 41 ? 23.484 2.797 -0.374 1 82.06 41 TRP B C 1
ATOM 2269 O O . TRP B 1 41 ? 23.344 3.775 -1.111 1 82.06 41 TRP B O 1
ATOM 2279 N N . VAL B 1 42 ? 23.062 2.84 0.8 1 83.31 42 VAL B N 1
ATOM 2280 C CA . VAL B 1 42 ? 22.188 3.922 1.234 1 83.31 42 VAL B CA 1
ATOM 2281 C C . VAL B 1 42 ? 22.906 5.262 1.077 1 83.31 42 VAL B C 1
ATOM 2283 O O . VAL B 1 42 ? 22.281 6.273 0.754 1 83.31 42 VAL B O 1
ATOM 2286 N N . GLY B 1 43 ? 24.156 5.312 1.179 1 84.12 43 GLY B N 1
ATOM 2287 C CA . GLY B 1 43 ? 24.922 6.543 1.134 1 84.12 43 GLY B CA 1
ATOM 2288 C C . GLY B 1 43 ? 25.547 6.812 -0.226 1 84.12 43 GLY B C 1
ATOM 2289 O O . GLY B 1 43 ? 26.203 7.828 -0.421 1 84.12 43 GLY B O 1
ATOM 2290 N N . THR B 1 44 ? 25.297 5.887 -1.138 1 88.81 44 THR B N 1
ATOM 2291 C CA . THR B 1 44 ? 25.891 6.09 -2.451 1 88.81 44 THR B CA 1
ATOM 2292 C C . THR B 1 44 ? 25.141 7.16 -3.232 1 88.81 44 THR B C 1
ATOM 2294 O O . THR B 1 44 ? 23.922 7.254 -3.143 1 88.81 44 THR B O 1
ATOM 2297 N N . GLU B 1 45 ? 25.938 7.957 -3.992 1 87 45 GLU B N 1
ATOM 2298 C CA . GLU B 1 45 ? 25.359 9.055 -4.758 1 87 45 GLU B CA 1
ATOM 2299 C C . GLU B 1 45 ? 24.359 8.531 -5.785 1 87 45 GLU B C 1
ATOM 2301 O O . GLU B 1 45 ? 23.297 9.141 -6 1 87 45 GLU B O 1
ATOM 2306 N N . GLY B 1 46 ? 24.734 7.496 -6.414 1 87.19 46 GLY B N 1
ATOM 2307 C CA . GLY B 1 46 ? 23.844 6.922 -7.418 1 87.19 46 GLY B CA 1
ATOM 2308 C C . GLY B 1 46 ? 22.469 6.586 -6.879 1 87.19 46 GLY B C 1
ATOM 2309 O O . GLY B 1 46 ? 21.453 6.953 -7.477 1 87.19 46 GLY B O 1
ATOM 2310 N N . PHE B 1 47 ? 22.469 6.004 -5.754 1 89.88 47 PHE B N 1
ATOM 2311 C CA . PHE B 1 47 ? 21.172 5.641 -5.191 1 89.88 47 PHE B CA 1
ATOM 2312 C C . PHE B 1 47 ? 20.438 6.871 -4.668 1 89.88 47 PHE B C 1
ATOM 2314 O O . PHE B 1 47 ? 19.234 7.008 -4.852 1 89.88 47 PHE B O 1
ATOM 2321 N N . GLN B 1 48 ? 21.156 7.727 -4.02 1 90.12 48 GLN B N 1
ATOM 2322 C CA . GLN B 1 48 ? 20.547 8.938 -3.482 1 90.12 48 GLN B CA 1
ATOM 2323 C C . GLN B 1 48 ? 19.906 9.766 -4.59 1 90.12 48 GLN B C 1
ATOM 2325 O O . GLN B 1 48 ? 18.781 10.273 -4.422 1 90.12 48 GLN B O 1
ATOM 2330 N N . ASP B 1 49 ? 20.547 9.797 -5.668 1 89.31 49 ASP B N 1
ATOM 2331 C CA . ASP B 1 49 ? 19.984 10.523 -6.805 1 89.31 49 ASP B CA 1
ATOM 2332 C C . ASP B 1 49 ? 18.703 9.859 -7.309 1 89.31 49 ASP B C 1
ATOM 2334 O O . ASP B 1 49 ? 17.719 10.539 -7.594 1 89.31 49 ASP B O 1
ATOM 2338 N N . ARG B 1 50 ? 18.75 8.625 -7.395 1 88.38 50 ARG B N 1
ATOM 2339 C CA . ARG B 1 50 ? 17.594 7.875 -7.852 1 88.38 50 ARG B CA 1
ATOM 2340 C C . ARG B 1 50 ? 16.438 8.008 -6.867 1 88.38 50 ARG B C 1
ATOM 2342 O O . ARG B 1 50 ? 15.281 8.172 -7.273 1 88.38 50 ARG B O 1
ATOM 2349 N N . PHE B 1 51 ? 16.781 7.91 -5.656 1 91.69 51 PHE B N 1
ATOM 2350 C CA . PHE B 1 51 ? 15.797 8.031 -4.582 1 91.69 51 PHE B CA 1
ATOM 2351 C C . PHE B 1 51 ? 15.109 9.383 -4.629 1 91.69 51 PHE B C 1
ATOM 2353 O O . PHE B 1 51 ? 13.875 9.469 -4.562 1 91.69 51 PHE B O 1
ATOM 2360 N N . LEU B 1 52 ? 15.859 10.398 -4.801 1 88.38 52 LEU B N 1
ATOM 2361 C CA . LEU B 1 52 ? 15.336 11.758 -4.887 1 88.38 52 LEU B CA 1
ATOM 2362 C C . LEU B 1 52 ? 14.477 11.93 -6.137 1 88.38 52 LEU B C 1
ATOM 2364 O O . LEU B 1 52 ? 13.375 12.484 -6.07 1 88.38 52 LEU B O 1
ATOM 2368 N N . ALA B 1 53 ? 14.992 11.398 -7.184 1 84.81 53 ALA B N 1
ATOM 2369 C CA . ALA B 1 53 ? 14.281 11.516 -8.453 1 84.81 53 ALA B CA 1
ATOM 2370 C C . ALA B 1 53 ? 12.93 10.805 -8.398 1 84.81 53 ALA B C 1
ATOM 2372 O O . ALA B 1 53 ? 11.969 11.25 -9.031 1 84.81 53 ALA B O 1
ATOM 2373 N N . ALA B 1 54 ? 12.898 9.773 -7.645 1 85.19 54 ALA B N 1
ATOM 2374 C CA . ALA B 1 54 ? 11.68 8.969 -7.527 1 85.19 54 ALA B CA 1
ATOM 2375 C C . ALA B 1 54 ? 10.758 9.523 -6.453 1 85.19 54 ALA B C 1
ATOM 2377 O O . ALA B 1 54 ? 9.672 8.977 -6.211 1 85.19 54 ALA B O 1
ATOM 2378 N N . ASN B 1 55 ? 11.203 10.5 -5.754 1 84.88 55 ASN B N 1
ATOM 2379 C CA . ASN B 1 55 ? 10.469 11.094 -4.645 1 84.88 55 ASN B CA 1
ATOM 2380 C C . ASN B 1 55 ? 10.305 10.109 -3.488 1 84.88 55 ASN B C 1
ATOM 2382 O O . ASN B 1 55 ? 9.281 10.109 -2.809 1 84.88 55 ASN B O 1
ATOM 2386 N N . GLY B 1 56 ? 11.289 9.281 -3.359 1 88.25 56 GLY B N 1
ATOM 2387 C CA . GLY B 1 56 ? 11.344 8.352 -2.248 1 88.25 56 GLY B CA 1
ATOM 2388 C C . GLY B 1 56 ? 10.633 7.043 -2.533 1 88.25 56 GLY B C 1
ATOM 2389 O O . GLY B 1 56 ? 10.453 6.668 -3.693 1 88.25 56 GLY B O 1
ATOM 2390 N N . PHE B 1 57 ? 10.383 6.309 -1.453 1 87.31 57 PHE B N 1
ATOM 2391 C CA . PHE B 1 57 ? 9.625 5.066 -1.516 1 87.31 57 PHE B CA 1
ATOM 2392 C C . PHE B 1 57 ? 8.125 5.344 -1.481 1 87.31 57 PHE B C 1
ATOM 2394 O O . PHE B 1 57 ? 7.695 6.375 -0.96 1 87.31 57 PHE B O 1
ATOM 2401 N N . CYS B 1 58 ? 7.41 4.438 -2.135 1 82.81 58 CYS B N 1
ATOM 2402 C CA . CYS B 1 58 ? 5.973 4.473 -1.878 1 82.81 58 CYS B CA 1
ATOM 2403 C C . CYS B 1 58 ? 5.68 4.266 -0.396 1 82.81 58 CYS B C 1
ATOM 2405 O O . CYS B 1 58 ? 6.531 3.773 0.347 1 82.81 58 CYS B O 1
ATOM 2407 N N . PRO B 1 59 ? 4.461 4.629 0.067 1 77.75 59 PRO B N 1
ATOM 2408 C CA . PRO B 1 59 ? 4.156 4.547 1.498 1 77.75 59 PRO B CA 1
ATOM 2409 C C . PRO B 1 59 ? 4.379 3.148 2.068 1 77.75 59 PRO B C 1
ATOM 2411 O O . PRO B 1 59 ? 4.91 3.004 3.172 1 77.75 59 PRO B O 1
ATOM 2414 N N . ALA B 1 60 ? 4.02 2.109 1.318 1 78.62 60 ALA B N 1
ATOM 2415 C CA . ALA B 1 60 ? 4.203 0.741 1.796 1 78.62 60 ALA B CA 1
ATOM 2416 C C . ALA B 1 60 ? 5.68 0.437 2.035 1 78.62 60 ALA B C 1
ATOM 2418 O O . ALA B 1 60 ? 6.039 -0.141 3.062 1 78.62 60 ALA B O 1
ATOM 2419 N N . HIS B 1 61 ? 6.543 0.865 1.111 1 87.06 61 HIS B N 1
ATOM 2420 C CA . HIS B 1 61 ? 7.961 0.546 1.233 1 87.06 61 HIS B CA 1
ATOM 2421 C C . HIS B 1 61 ? 8.656 1.494 2.205 1 87.06 61 HIS B C 1
ATOM 2423 O O . HIS B 1 61 ? 9.648 1.123 2.838 1 87.06 61 HIS B O 1
ATOM 2429 N N . ALA B 1 62 ? 8.07 2.689 2.312 1 86.5 62 ALA B N 1
ATOM 2430 C CA . ALA B 1 62 ? 8.562 3.59 3.354 1 86.5 62 ALA B CA 1
ATOM 2431 C C . ALA B 1 62 ? 8.328 3.004 4.742 1 86.5 62 ALA B C 1
ATOM 2433 O O . ALA B 1 62 ? 9.203 3.084 5.613 1 86.5 62 ALA B O 1
ATOM 2434 N N . HIS B 1 63 ? 7.215 2.455 4.906 1 82.5 63 HIS B N 1
ATOM 2435 C CA . HIS B 1 63 ? 6.895 1.855 6.195 1 82.5 63 HIS B CA 1
ATOM 2436 C C . HIS B 1 63 ? 7.727 0.599 6.441 1 82.5 63 HIS B C 1
ATOM 2438 O O . HIS B 1 63 ? 8.094 0.305 7.582 1 82.5 63 HIS B O 1
ATOM 2444 N N . HIS B 1 64 ? 7.938 -0.113 5.395 1 87.19 64 HIS B N 1
ATOM 2445 C CA . HIS B 1 64 ? 8.852 -1.242 5.543 1 87.19 64 HIS B CA 1
ATOM 2446 C C . HIS B 1 64 ? 10.234 -0.779 5.977 1 87.19 64 HIS B C 1
ATOM 2448 O O . HIS B 1 64 ? 10.867 -1.406 6.832 1 87.19 64 HIS B O 1
ATOM 2454 N N . LEU B 1 65 ? 10.688 0.263 5.383 1 90.06 65 LEU B N 1
ATOM 2455 C CA . LEU B 1 65 ? 11.961 0.855 5.797 1 90.06 65 LEU B CA 1
ATOM 2456 C C . LEU B 1 65 ? 11.93 1.228 7.273 1 90.06 65 LEU B C 1
ATOM 2458 O O . LEU B 1 65 ? 12.898 0.997 7.996 1 90.06 65 LEU B O 1
ATOM 2462 N N . ARG B 1 66 ? 10.82 1.77 7.711 1 88.94 66 ARG B N 1
ATOM 2463 C CA . ARG B 1 66 ? 10.664 2.143 9.117 1 88.94 66 ARG B CA 1
ATOM 2464 C C . ARG B 1 66 ? 10.867 0.938 10.031 1 88.94 66 ARG B C 1
ATOM 2466 O O . ARG B 1 66 ? 11.461 1.059 11.102 1 88.94 66 ARG B O 1
ATOM 2473 N N . GLU B 1 67 ? 10.422 -0.159 9.609 1 87.62 67 GLU B N 1
ATOM 2474 C CA . GLU B 1 67 ? 10.484 -1.382 10.406 1 87.62 67 GLU B CA 1
ATOM 2475 C C . GLU B 1 67 ? 11.914 -1.882 10.539 1 87.62 67 GLU B C 1
ATOM 2477 O O . GLU B 1 67 ? 12.219 -2.672 11.438 1 87.62 67 GLU B O 1
ATOM 2482 N N . GLN B 1 68 ? 12.75 -1.448 9.648 1 91 68 GLN B N 1
ATOM 2483 C CA . GLN B 1 68 ? 14.148 -1.843 9.742 1 91 68 GLN B CA 1
ATOM 2484 C C . GLN B 1 68 ? 14.836 -1.155 10.914 1 91 68 GLN B C 1
ATOM 2486 O O . GLN B 1 68 ? 15.93 -1.555 11.32 1 91 68 GLN B O 1
ATOM 2491 N N . ASN B 1 69 ? 14.242 -0.081 11.414 1 90.94 69 ASN B N 1
ATOM 2492 C CA . ASN B 1 69 ? 14.656 0.619 12.625 1 90.94 69 ASN B CA 1
ATOM 2493 C C . ASN B 1 69 ? 16.094 1.138 12.508 1 90.94 69 ASN B C 1
ATOM 2495 O O . ASN B 1 69 ? 16.875 1.028 13.453 1 90.94 69 ASN B O 1
ATOM 2499 N N . ASP B 1 70 ? 16.484 1.56 11.367 1 91.06 70 ASP B N 1
ATOM 2500 C CA . ASP B 1 70 ? 17.75 2.234 11.125 1 91.06 70 ASP B CA 1
ATOM 2501 C C . ASP B 1 70 ? 17.547 3.734 10.914 1 91.06 70 ASP B C 1
ATOM 2503 O O . ASP B 1 70 ? 17.328 4.188 9.789 1 91.06 70 ASP B O 1
ATOM 2507 N N . GLY B 1 71 ? 17.703 4.453 11.977 1 90.62 71 GLY B N 1
ATOM 2508 C CA . GLY B 1 71 ? 17.438 5.883 11.961 1 90.62 71 GLY B CA 1
ATOM 2509 C C . GLY B 1 71 ? 18.406 6.656 11.086 1 90.62 71 GLY B C 1
ATOM 2510 O O . GLY B 1 71 ? 18.031 7.645 10.461 1 90.62 71 GLY B O 1
ATOM 2511 N N . VAL B 1 72 ? 19.578 6.25 11.086 1 88.62 72 VAL B N 1
ATOM 2512 C CA . VAL B 1 72 ? 20.609 6.914 10.289 1 88.62 72 VAL B CA 1
ATOM 2513 C C . VAL B 1 72 ? 20.281 6.781 8.805 1 88.62 72 VAL B C 1
ATOM 2515 O O . VAL B 1 72 ? 20.328 7.766 8.062 1 88.62 72 VAL B O 1
ATOM 2518 N N . ALA B 1 73 ? 19.938 5.57 8.352 1 91.19 73 ALA B N 1
ATOM 2519 C CA . ALA B 1 73 ? 19.562 5.348 6.957 1 91.19 73 ALA B CA 1
ATOM 2520 C C . ALA B 1 73 ? 18.359 6.199 6.562 1 91.19 73 ALA B C 1
ATOM 2522 O O . ALA B 1 73 ? 18.344 6.793 5.48 1 91.19 73 ALA B O 1
ATOM 2523 N N . VAL B 1 74 ? 17.406 6.227 7.449 1 92.56 74 VAL B N 1
ATOM 2524 C CA . VAL B 1 74 ? 16.219 7.027 7.18 1 92.56 74 VAL B CA 1
ATOM 2525 C C . VAL B 1 74 ? 16.609 8.5 7.035 1 92.56 74 VAL B C 1
ATOM 2527 O O . VAL B 1 74 ? 16.188 9.164 6.086 1 92.56 74 VAL B O 1
ATOM 2530 N N . ALA B 1 75 ? 17.375 9 7.934 1 91.38 75 ALA B N 1
ATOM 2531 C CA . ALA B 1 75 ? 17.781 10.398 7.891 1 91.38 75 ALA B CA 1
ATOM 2532 C C . ALA B 1 75 ? 18.578 10.695 6.617 1 91.38 75 ALA B C 1
ATOM 2534 O O . ALA B 1 75 ? 18.359 11.727 5.98 1 91.38 75 ALA B O 1
ATOM 2535 N N . MET B 1 76 ? 19.391 9.844 6.242 1 90 76 MET B N 1
ATOM 2536 C CA . MET B 1 76 ? 20.234 10.023 5.059 1 90 76 MET B CA 1
ATOM 2537 C C . MET B 1 76 ? 19.375 10.117 3.801 1 90 76 MET B C 1
ATOM 2539 O O . MET B 1 76 ? 19.703 10.867 2.877 1 90 76 MET B O 1
ATOM 2543 N N . LEU B 1 77 ? 18.375 9.398 3.758 1 92.12 77 LEU B N 1
ATOM 2544 C CA . LEU B 1 77 ? 17.531 9.336 2.562 1 92.12 77 LEU B CA 1
ATOM 2545 C C . LEU B 1 77 ? 16.484 10.438 2.572 1 92.12 77 LEU B C 1
ATOM 2547 O O . LEU B 1 77 ? 16.266 11.094 1.554 1 92.12 77 LEU B O 1
ATOM 2551 N N . TYR B 1 78 ? 15.945 10.688 3.701 1 92.5 78 TYR B N 1
ATOM 2552 C CA . TYR B 1 78 ? 14.734 11.5 3.713 1 92.5 78 TYR B CA 1
ATOM 2553 C C . TYR B 1 78 ? 15.055 12.945 4.078 1 92.5 78 TYR B C 1
ATOM 2555 O O . TYR B 1 78 ? 14.242 13.844 3.836 1 92.5 78 TYR B O 1
ATOM 2563 N N . ALA B 1 79 ? 16.188 13.195 4.715 1 91.56 79 ALA B N 1
ATOM 2564 C CA . ALA B 1 79 ? 16.531 14.586 5 1 91.56 79 ALA B CA 1
ATOM 2565 C C . ALA B 1 79 ? 16.688 15.383 3.713 1 91.56 79 ALA B C 1
ATOM 2567 O O . ALA B 1 79 ? 16.062 16.438 3.545 1 91.56 79 ALA B O 1
ATOM 2568 N N . PRO B 1 80 ? 17.469 14.883 2.783 1 90.81 80 PRO B N 1
ATOM 2569 C CA . PRO B 1 80 ? 17.562 15.617 1.519 1 90.81 80 PRO B CA 1
ATOM 2570 C C . PRO B 1 80 ? 16.219 15.68 0.782 1 90.81 80 PRO B C 1
ATOM 2572 O O . PRO B 1 80 ? 15.938 16.672 0.112 1 90.81 80 PRO B O 1
ATOM 2575 N N . LEU B 1 81 ? 15.477 14.648 0.861 1 90.75 81 LEU B N 1
ATOM 2576 C CA . LEU B 1 81 ? 14.18 14.633 0.201 1 90.75 81 LEU B CA 1
ATOM 2577 C C . LEU B 1 81 ? 13.266 15.703 0.785 1 90.75 81 LEU B C 1
ATOM 2579 O O . LEU B 1 81 ? 12.539 16.375 0.047 1 90.75 81 LEU B O 1
ATOM 2583 N N . LEU B 1 82 ? 13.234 15.766 2.074 1 90.19 82 LEU B N 1
ATOM 2584 C CA . LEU B 1 82 ? 12.453 16.797 2.732 1 90.19 82 LEU B CA 1
ATOM 2585 C C . LEU B 1 82 ? 12.844 18.188 2.229 1 90.19 82 LEU B C 1
ATOM 2587 O O . LEU B 1 82 ? 11.977 19 1.896 1 90.19 82 LEU B O 1
ATOM 2591 N N . LYS B 1 83 ? 14.094 18.422 2.164 1 88 83 LYS B N 1
ATOM 2592 C CA . LYS B 1 83 ? 14.594 19.703 1.681 1 88 83 LYS B CA 1
ATOM 2593 C C . LYS B 1 83 ? 14.133 19.984 0.251 1 88 83 LYS B C 1
ATOM 2595 O O . LYS B 1 83 ? 13.711 21.094 -0.073 1 88 83 LYS B O 1
ATOM 2600 N N . HIS B 1 84 ? 14.203 18.984 -0.51 1 84.06 84 HIS B N 1
ATOM 2601 C CA . HIS B 1 84 ? 13.789 19.094 -1.903 1 84.06 84 HIS B CA 1
ATOM 2602 C C . HIS B 1 84 ? 12.297 19.406 -2.014 1 84.06 84 HIS B C 1
ATOM 2604 O O . HIS B 1 84 ? 11.898 20.281 -2.787 1 84.06 84 HIS B O 1
ATOM 2610 N N . ARG B 1 85 ? 11.516 18.703 -1.293 1 81.06 85 ARG B N 1
ATOM 2611 C CA . ARG B 1 85 ? 10.07 18.875 -1.341 1 81.06 85 ARG B CA 1
ATOM 2612 C C . ARG B 1 85 ? 9.664 20.266 -0.834 1 81.06 85 ARG B C 1
ATOM 2614 O O . ARG B 1 85 ? 8.742 20.875 -1.371 1 81.06 85 ARG B O 1
ATOM 2621 N N . LEU B 1 86 ? 10.312 20.719 0.169 1 80.56 86 LEU B N 1
ATOM 2622 C CA . LEU B 1 86 ? 10.023 22.047 0.718 1 80.56 86 LEU B CA 1
ATOM 2623 C C . LEU B 1 86 ? 10.367 23.141 -0.287 1 80.56 86 LEU B C 1
ATOM 2625 O O . LEU B 1 86 ? 9.633 24.125 -0.412 1 80.56 86 LEU B O 1
ATOM 2629 N N . ARG B 1 87 ? 11.43 22.953 -0.987 1 78.44 87 ARG B N 1
ATOM 2630 C CA . ARG B 1 87 ? 11.812 23.922 -2.018 1 78.44 87 ARG B CA 1
ATOM 2631 C C . ARG B 1 87 ? 10.758 23.969 -3.125 1 78.44 87 ARG B C 1
ATOM 2633 O O . ARG B 1 87 ? 10.414 25.062 -3.6 1 78.44 87 ARG B O 1
ATOM 2640 N N . TRP B 1 88 ? 10.32 22.875 -3.41 1 72.56 88 TRP B N 1
ATOM 2641 C CA . TRP B 1 88 ? 9.305 22.797 -4.449 1 72.56 88 TRP B CA 1
ATOM 2642 C C . TRP B 1 88 ? 8.016 23.484 -4 1 72.56 88 TRP B C 1
ATOM 2644 O O . TRP B 1 88 ? 7.41 24.234 -4.766 1 72.56 88 TRP B O 1
ATOM 2654 N N . GLN B 1 89 ? 7.578 23.188 -2.836 1 72.44 89 GLN B N 1
ATOM 2655 C CA . GLN B 1 89 ? 6.371 23.781 -2.273 1 72.44 89 GLN B CA 1
ATOM 2656 C C . GLN B 1 89 ? 6.473 25.312 -2.236 1 72.44 89 GLN B C 1
ATOM 2658 O O . GLN B 1 89 ? 5.5 26 -2.531 1 72.44 89 GLN B O 1
ATOM 2663 N N . GLN B 1 90 ? 7.652 25.781 -1.848 1 71.44 90 GLN B N 1
ATOM 2664 C CA . GLN B 1 90 ? 7.883 27.219 -1.767 1 71.44 90 GLN B CA 1
ATOM 2665 C C . GLN B 1 90 ? 7.836 27.859 -3.15 1 71.44 90 GLN B C 1
ATOM 2667 O O . GLN B 1 90 ? 7.32 28.969 -3.309 1 71.44 90 GLN B O 1
ATOM 2672 N N . ASN B 1 91 ? 8.328 27.141 -4.102 1 67.88 91 ASN B N 1
ATOM 2673 C CA . ASN B 1 91 ? 8.352 27.672 -5.461 1 67.88 91 ASN B CA 1
ATOM 2674 C C . ASN B 1 91 ? 6.957 27.672 -6.09 1 67.88 91 ASN B C 1
ATOM 2676 O O . ASN B 1 91 ? 6.625 28.547 -6.875 1 67.88 91 ASN B O 1
ATOM 2680 N N . ARG B 1 92 ? 6.254 26.703 -5.809 1 60.47 92 ARG B N 1
ATOM 2681 C CA . ARG B 1 92 ? 4.898 26.625 -6.34 1 60.47 92 ARG B CA 1
ATOM 2682 C C . ARG B 1 92 ? 4.027 27.75 -5.812 1 60.47 92 ARG B C 1
ATOM 2684 O O . ARG B 1 92 ? 3.162 28.266 -6.527 1 60.47 92 ARG B O 1
ATOM 2691 N N . HIS B 1 93 ? 4.113 28.016 -4.602 1 57.16 93 HIS B N 1
ATOM 2692 C CA . HIS B 1 93 ? 3.299 29.047 -3.99 1 57.16 93 HIS B CA 1
ATOM 2693 C C . HIS B 1 93 ? 3.746 30.438 -4.441 1 57.16 93 HIS B C 1
ATOM 2695 O O . HIS B 1 93 ? 2.979 31.406 -4.359 1 57.16 93 HIS B O 1
ATOM 2701 N N . ARG B 1 94 ? 4.949 30.578 -4.898 1 53.72 94 ARG B N 1
ATOM 2702 C CA . ARG B 1 94 ? 5.422 31.875 -5.363 1 53.72 94 ARG B CA 1
ATOM 2703 C C . ARG B 1 94 ? 4.957 32.156 -6.789 1 53.72 94 ARG B C 1
ATOM 2705 O O . ARG B 1 94 ? 5.098 33.281 -7.285 1 53.72 94 ARG B O 1
ATOM 2712 N N . LEU B 1 95 ? 4.461 31.156 -7.473 1 51.81 95 LEU B N 1
ATOM 2713 C CA . LEU B 1 95 ? 4.039 31.484 -8.828 1 51.81 95 LEU B CA 1
ATOM 2714 C C . LEU B 1 95 ? 2.764 32.312 -8.82 1 51.81 95 LEU B C 1
ATOM 2716 O O . LEU B 1 95 ? 1.806 31.984 -8.117 1 51.81 95 LEU B O 1
ATOM 2720 N N . PRO B 1 96 ? 2.758 33.594 -9.312 1 50.56 96 PRO B N 1
ATOM 2721 C CA . PRO B 1 96 ? 1.611 34.5 -9.398 1 50.56 96 PRO B CA 1
ATOM 2722 C C . PRO B 1 96 ? 0.372 33.844 -9.984 1 50.56 96 PRO B C 1
ATOM 2724 O O . PRO B 1 96 ? 0.49 32.938 -10.82 1 50.56 96 PRO B O 1
ATOM 2727 N N . ARG B 1 97 ? -0.94 34.156 -9.297 1 50.78 97 ARG B N 1
ATOM 2728 C CA . ARG B 1 97 ? -2.275 33.719 -9.688 1 50.78 97 ARG B CA 1
ATOM 2729 C C . ARG B 1 97 ? -2.436 33.75 -11.203 1 50.78 97 ARG B C 1
ATOM 2731 O O . ARG B 1 97 ? -3.145 32.938 -11.781 1 50.78 97 ARG B O 1
ATOM 2738 N N . LEU B 1 98 ? -2.02 34.812 -11.727 1 51.16 98 LEU B N 1
ATOM 2739 C CA . LEU B 1 98 ? -2.256 35.094 -13.133 1 51.16 98 LEU B CA 1
ATOM 2740 C C . LEU B 1 98 ? -1.588 34.062 -14.023 1 51.16 98 LEU B C 1
ATOM 2742 O O . LEU B 1 98 ? -1.96 33.906 -15.188 1 51.16 98 LEU B O 1
ATOM 2746 N N . PHE B 1 99 ? -0.626 33.469 -13.602 1 49.94 99 PHE B N 1
ATOM 2747 C CA . PHE B 1 99 ? 0.092 32.562 -14.461 1 49.94 99 PHE B CA 1
ATOM 2748 C C . PHE B 1 99 ? -0.169 31.109 -14.047 1 49.94 99 PHE B C 1
ATOM 2750 O O . PHE B 1 99 ? 0.514 30.188 -14.508 1 49.94 99 PHE B O 1
ATOM 2757 N N . ARG B 1 100 ? -1.029 30.984 -13.188 1 51.12 100 ARG B N 1
ATOM 2758 C CA . ARG B 1 100 ? -1.448 29.703 -12.648 1 51.12 100 ARG B CA 1
ATOM 2759 C C . ARG B 1 100 ? -1.934 28.766 -13.758 1 51.12 100 ARG B C 1
ATOM 2761 O O . ARG B 1 100 ? -1.759 27.547 -13.68 1 51.12 100 ARG B O 1
ATOM 2768 N N . PRO B 1 101 ? -2.715 29.359 -14.609 1 48.62 101 PRO B N 1
ATOM 2769 C CA . PRO B 1 101 ? -3.109 28.5 -15.727 1 48.62 101 PRO B CA 1
ATOM 2770 C C . PRO B 1 101 ? -1.913 27.938 -16.484 1 48.62 101 PRO B C 1
ATOM 2772 O O . PRO B 1 101 ? -1.962 26.797 -16.969 1 48.62 101 PRO B O 1
ATOM 2775 N N . LEU B 1 102 ? -0.984 28.766 -16.781 1 47.91 102 LEU B N 1
ATOM 2776 C CA . LEU B 1 102 ? 0.222 28.359 -17.484 1 47.91 102 LEU B CA 1
ATOM 2777 C C . LEU B 1 102 ? 1.109 27.5 -16.594 1 47.91 102 LEU B C 1
ATOM 2779 O O . LEU B 1 102 ? 1.932 26.719 -17.094 1 47.91 102 LEU B O 1
ATOM 2783 N N . GLY B 1 103 ? 1.144 27.734 -15.43 1 42.06 103 GLY B N 1
ATOM 2784 C CA . GLY B 1 103 ? 1.866 27 -14.398 1 42.06 103 GLY B CA 1
ATOM 2785 C C . GLY B 1 103 ? 1.384 25.578 -14.234 1 42.06 103 GLY B C 1
ATOM 2786 O O . GLY B 1 103 ? 2.156 24.688 -13.844 1 42.06 103 GLY B O 1
ATOM 2787 N N . ARG B 1 104 ? 0.061 25.547 -14.273 1 45.47 104 ARG B N 1
ATOM 2788 C CA . ARG B 1 104 ? -0.467 24.203 -14.391 1 45.47 104 ARG B CA 1
ATOM 2789 C C . ARG B 1 104 ? 0.187 23.453 -15.547 1 45.47 104 ARG B C 1
ATOM 2791 O O . ARG B 1 104 ? 0.422 22.25 -15.469 1 45.47 104 ARG B O 1
ATOM 2798 N N . LEU B 1 105 ? 0.267 24.266 -16.578 1 45.84 105 LEU B N 1
ATOM 2799 C CA . LEU B 1 105 ? 0.944 23.656 -17.719 1 45.84 105 LEU B CA 1
ATOM 2800 C C . LEU B 1 105 ? 2.379 23.281 -17.359 1 45.84 105 LEU B C 1
ATOM 2802 O O . LEU B 1 105 ? 2.873 22.234 -17.781 1 45.84 105 LEU B O 1
ATOM 2806 N N . LYS B 1 106 ? 3.041 24.25 -16.719 1 42.56 106 LYS B N 1
ATOM 2807 C CA . LYS B 1 106 ? 4.418 23.969 -16.328 1 42.56 106 LYS B CA 1
ATOM 2808 C C . LYS B 1 106 ? 4.469 22.906 -15.234 1 42.56 106 LYS B C 1
ATOM 2810 O O . LYS B 1 106 ? 5.391 22.094 -15.188 1 42.56 106 LYS B O 1
ATOM 2815 N N . LEU B 1 107 ? 3.609 23.094 -14.305 1 42.78 107 LEU B N 1
ATOM 2816 C CA . LEU B 1 107 ? 3.535 22.031 -13.297 1 42.78 107 LEU B CA 1
ATOM 2817 C C . LEU B 1 107 ? 3.242 20.688 -13.945 1 42.78 107 LEU B C 1
ATOM 2819 O O . LEU B 1 107 ? 3.742 19.656 -13.492 1 42.78 107 LEU B O 1
ATOM 2823 N N . ARG B 1 108 ? 2.303 20.828 -14.891 1 43.59 108 ARG B N 1
ATOM 2824 C CA . ARG B 1 108 ? 2.156 19.625 -15.68 1 43.59 108 ARG B CA 1
ATOM 2825 C C . ARG B 1 108 ? 3.486 19.203 -16.312 1 43.59 108 ARG B C 1
ATOM 2827 O O . ARG B 1 108 ? 3.773 18.016 -16.438 1 43.59 108 ARG B O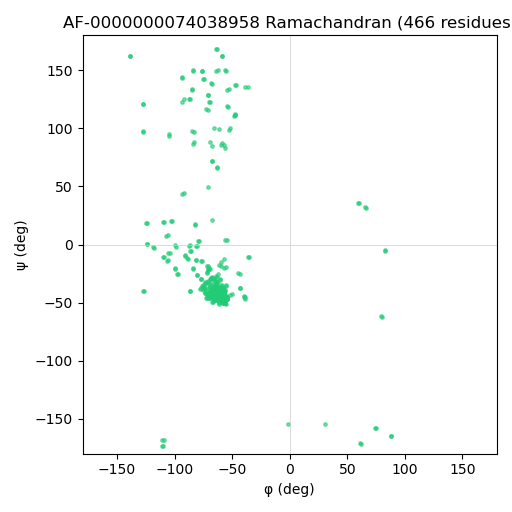 1
ATOM 2834 N N . ARG B 1 109 ? 4.066 20.312 -16.812 1 41.12 109 ARG B N 1
ATOM 2835 C CA . ARG B 1 109 ? 5.305 20.016 -17.531 1 41.12 109 ARG B CA 1
ATOM 2836 C C . ARG B 1 109 ? 6.426 19.656 -16.562 1 41.12 109 ARG B C 1
ATOM 2838 O O . ARG B 1 109 ? 7.438 19.078 -16.953 1 41.12 109 ARG B O 1
ATOM 2845 N N . ASN B 1 110 ? 6.492 20.516 -15.5 1 37.91 110 ASN B N 1
ATOM 2846 C CA . ASN B 1 110 ? 7.559 20.156 -14.578 1 37.91 110 ASN B CA 1
ATOM 2847 C C . ASN B 1 110 ? 7.309 18.781 -13.945 1 37.91 110 ASN B C 1
ATOM 2849 O O . ASN B 1 110 ? 6.488 18.656 -13.039 1 37.91 110 ASN B O 1
ATOM 2853 N N . GLN B 1 111 ? 7.332 17.906 -14.641 1 39.56 111 GLN B N 1
ATOM 2854 C CA . GLN B 1 111 ? 7.281 16.453 -14.469 1 39.56 111 GLN B CA 1
ATOM 2855 C C . GLN B 1 111 ? 8.391 15.977 -13.547 1 39.56 111 GLN B C 1
ATOM 2857 O O . GLN B 1 111 ? 8.695 14.781 -13.5 1 39.56 111 GLN B O 1
ATOM 2862 N N . GLY B 1 112 ? 9.078 17.031 -13.055 1 41.44 112 GLY B N 1
ATOM 2863 C CA . GLY B 1 112 ? 10.148 16.516 -12.227 1 41.44 112 GLY B CA 1
ATOM 2864 C C . GLY B 1 112 ? 9.648 15.727 -11.023 1 41.44 112 GLY B C 1
ATOM 2865 O O . GLY B 1 112 ? 8.469 15.812 -10.672 1 41.44 112 GLY B O 1
ATOM 2866 N N . PRO B 1 113 ? 10.508 14.859 -10.75 1 41.94 113 PRO B N 1
ATOM 2867 C CA . PRO B 1 113 ? 10.141 13.961 -9.656 1 41.94 113 PRO B CA 1
ATOM 2868 C C . PRO B 1 113 ? 9.516 14.695 -8.469 1 41.94 113 PRO B C 1
ATOM 2870 O O . PRO B 1 113 ? 8.555 14.203 -7.871 1 41.94 113 PRO B O 1
ATOM 2873 N N . ALA B 1 114 ? 10.109 15.961 -8.227 1 43.38 114 ALA B N 1
ATOM 2874 C CA . ALA B 1 114 ? 9.609 16.719 -7.082 1 43.38 114 ALA B CA 1
ATOM 2875 C C . ALA B 1 114 ? 8.211 17.266 -7.348 1 43.38 114 ALA B C 1
ATOM 2877 O O . ALA B 1 114 ? 7.406 17.391 -6.426 1 43.38 114 ALA B O 1
ATOM 2878 N N . ALA B 1 115 ? 8.109 17.797 -8.586 1 42.69 115 ALA B N 1
ATOM 2879 C CA . ALA B 1 115 ? 6.824 18.391 -8.938 1 42.69 115 ALA B CA 1
ATOM 2880 C C . ALA B 1 115 ? 5.723 17.344 -8.953 1 42.69 115 ALA B C 1
ATOM 2882 O O . ALA B 1 115 ? 4.535 17.672 -8.969 1 42.69 115 ALA B O 1
ATOM 2883 N N . ARG B 1 116 ? 6.25 16.156 -9.219 1 44.75 116 ARG B N 1
ATOM 2884 C CA . ARG B 1 116 ? 5.258 15.102 -9.297 1 44.75 116 ARG B CA 1
ATOM 2885 C C . ARG B 1 116 ? 4.684 14.781 -7.918 1 44.75 116 ARG B C 1
ATOM 2887 O O . ARG B 1 116 ? 5.426 14.406 -7.004 1 44.75 116 ARG B O 1
ATOM 2894 N N . GLY B 1 117 ? 4.328 15.742 -7.312 1 37.78 117 GLY B N 1
ATOM 2895 C CA . GLY B 1 117 ? 3.713 15.672 -5.996 1 37.78 117 GLY B CA 1
ATOM 2896 C C . GLY B 1 117 ? 3.541 14.25 -5.496 1 37.78 117 GLY B C 1
ATOM 2897 O O . GLY B 1 117 ? 4.266 13.344 -5.918 1 37.78 117 GLY B O 1
ATOM 2898 N N . SER B 1 118 ? 2.619 14.07 -4.664 1 43.09 118 SER B N 1
ATOM 2899 C CA . SER B 1 118 ? 2.221 12.844 -3.979 1 43.09 118 SER B CA 1
ATOM 2900 C C . SER B 1 118 ? 1.874 11.742 -4.969 1 43.09 118 SER B C 1
ATOM 2902 O O . SER B 1 118 ? 1.616 10.602 -4.574 1 43.09 118 SER B O 1
ATOM 2904 N N . ARG B 1 119 ? 1.733 12.141 -6.203 1 43.28 119 ARG B N 1
ATOM 2905 C CA . ARG B 1 119 ? 1.3 11.164 -7.191 1 43.28 119 ARG B CA 1
ATOM 2906 C C . ARG B 1 119 ? 2.439 10.219 -7.562 1 43.28 119 ARG B C 1
ATOM 2908 O O . ARG B 1 119 ? 2.201 9.117 -8.062 1 43.28 119 ARG B O 1
ATOM 2915 N N . ALA B 1 120 ? 3.619 10.875 -7.656 1 41.75 120 ALA B N 1
ATOM 2916 C CA . ALA B 1 120 ? 4.777 10.125 -8.141 1 41.75 120 ALA B CA 1
ATOM 2917 C C . ALA B 1 120 ? 5.02 8.875 -7.301 1 41.75 120 ALA B C 1
ATOM 2919 O O . ALA B 1 120 ? 5.746 7.969 -7.719 1 41.75 120 ALA B O 1
ATOM 2920 N N . SER B 1 121 ? 4.488 8.859 -6.16 1 48.81 121 SER B N 1
ATOM 2921 C CA . SER B 1 121 ? 5.074 7.93 -5.199 1 48.81 121 SER B CA 1
ATOM 2922 C C . SER B 1 121 ? 4.824 6.48 -5.609 1 48.81 121 SER B C 1
ATOM 2924 O O . SER B 1 121 ? 5.699 5.625 -5.461 1 48.81 121 SER B O 1
ATOM 2926 N N . LEU B 1 122 ? 3.6 6.188 -6.113 1 51.81 122 LEU B N 1
ATOM 2927 C CA . LEU B 1 122 ? 3.424 4.754 -6.297 1 51.81 122 LEU B CA 1
ATOM 2928 C C . LEU B 1 122 ? 4.152 4.27 -7.547 1 51.81 122 LEU B C 1
ATOM 2930 O O . LEU B 1 122 ? 4.746 3.191 -7.547 1 51.81 122 LEU B O 1
ATOM 2934 N N . ARG B 1 123 ? 4.219 5.254 -8.508 1 55.47 123 ARG B N 1
ATOM 2935 C CA . ARG B 1 123 ? 4.703 4.762 -9.797 1 55.47 123 ARG B CA 1
ATOM 2936 C C . ARG B 1 123 ? 6.219 4.887 -9.891 1 55.47 123 ARG B C 1
ATOM 2938 O O . ARG B 1 123 ? 6.863 4.145 -10.641 1 55.47 123 ARG B O 1
ATOM 2945 N N . ASP B 1 124 ? 6.758 5.523 -8.977 1 74.81 124 ASP B N 1
ATOM 2946 C CA . ASP B 1 124 ? 8.18 5.75 -9.211 1 74.81 124 ASP B CA 1
ATOM 2947 C C . ASP B 1 124 ? 9.016 5.234 -8.039 1 74.81 124 ASP B C 1
ATOM 2949 O O . ASP B 1 124 ? 10.227 5.473 -7.977 1 74.81 124 ASP B O 1
ATOM 2953 N N . CYS B 1 125 ? 8.453 4.422 -7.281 1 85.69 125 CYS B N 1
ATOM 2954 C CA . CYS B 1 125 ? 9.18 3.865 -6.145 1 85.69 125 CYS B CA 1
ATOM 2955 C C . CYS B 1 125 ? 10.273 2.908 -6.613 1 85.69 125 CYS B C 1
ATOM 2957 O O . CYS B 1 125 ? 9.992 1.931 -7.309 1 85.69 125 CYS B O 1
ATOM 2959 N N . PRO B 1 126 ? 11.469 3.174 -6.238 1 88 126 PRO B N 1
ATOM 2960 C CA . PRO B 1 126 ? 12.57 2.344 -6.73 1 88 126 PRO B CA 1
ATOM 2961 C C . PRO B 1 126 ? 12.406 0.871 -6.355 1 88 126 PRO B C 1
ATOM 2963 O O . PRO B 1 126 ? 12.797 -0.011 -7.129 1 88 126 PRO B O 1
ATOM 2966 N N . LEU B 1 127 ? 11.891 0.59 -5.207 1 88.38 127 LEU B N 1
ATOM 2967 C CA . LEU B 1 127 ? 11.742 -0.804 -4.805 1 88.38 127 LEU B CA 1
ATOM 2968 C C . LEU B 1 127 ? 10.562 -1.452 -5.527 1 88.38 127 LEU B C 1
ATOM 2970 O O . LEU B 1 127 ? 10.625 -2.631 -5.887 1 88.38 127 LEU B O 1
ATOM 2974 N N . CYS B 1 128 ? 9.508 -0.737 -5.758 1 86.19 128 CYS B N 1
ATOM 2975 C CA . CYS B 1 128 ? 8.422 -1.274 -6.574 1 86.19 128 CYS B CA 1
ATOM 2976 C C . CYS B 1 128 ? 8.93 -1.663 -7.961 1 86.19 128 CYS B C 1
ATOM 2978 O O . CYS B 1 128 ? 8.547 -2.707 -8.492 1 86.19 128 CYS B O 1
ATOM 2980 N N . GLU B 1 129 ? 9.664 -0.8 -8.516 1 84.5 129 GLU B N 1
ATOM 2981 C CA . GLU B 1 129 ? 10.234 -1.08 -9.828 1 84.5 129 GLU B CA 1
ATOM 2982 C C . GLU B 1 129 ? 11.109 -2.33 -9.789 1 84.5 129 GLU B C 1
ATOM 2984 O O . GLU B 1 129 ? 11.047 -3.168 -10.695 1 84.5 129 GLU B O 1
ATOM 2989 N N . GLN B 1 130 ? 11.906 -2.391 -8.75 1 88.19 130 GLN B N 1
ATOM 2990 C CA . GLN B 1 130 ? 12.789 -3.545 -8.602 1 88.19 130 GLN B CA 1
ATOM 2991 C C . GLN B 1 130 ? 11.984 -4.828 -8.414 1 88.19 130 GLN B C 1
ATOM 2993 O O . GLN B 1 130 ? 12.336 -5.871 -8.969 1 88.19 130 GLN B O 1
ATOM 2998 N N . ILE B 1 131 ? 10.953 -4.812 -7.695 1 88.25 131 ILE B N 1
ATOM 2999 C CA . ILE B 1 131 ? 10.086 -5.965 -7.469 1 88.25 131 ILE B CA 1
ATOM 3000 C C . ILE B 1 131 ? 9.469 -6.414 -8.789 1 88.25 131 ILE B C 1
ATOM 3002 O O . ILE B 1 131 ? 9.414 -7.613 -9.078 1 88.25 131 ILE B O 1
ATOM 3006 N N . ALA B 1 132 ? 8.984 -5.449 -9.555 1 84.88 132 ALA B N 1
ATOM 3007 C CA . ALA B 1 132 ? 8.43 -5.77 -10.867 1 84.88 132 ALA B CA 1
ATOM 3008 C C . ALA B 1 132 ? 9.453 -6.48 -11.742 1 84.88 132 ALA B C 1
ATOM 3010 O O . ALA B 1 132 ? 9.117 -7.41 -12.477 1 84.88 132 ALA B O 1
ATOM 3011 N N . LEU B 1 133 ? 10.664 -6.043 -11.641 1 87.38 133 LEU B N 1
ATOM 3012 C CA . LEU B 1 133 ? 11.727 -6.68 -12.398 1 87.38 133 LEU B CA 1
ATOM 3013 C C . LEU B 1 133 ? 11.969 -8.102 -11.914 1 87.38 133 LEU B C 1
ATOM 3015 O O . LEU B 1 133 ? 12.102 -9.023 -12.727 1 87.38 133 LEU B O 1
ATOM 3019 N N . TRP B 1 134 ? 12.023 -8.266 -10.602 1 90.12 134 TRP B N 1
ATOM 3020 C CA . TRP B 1 134 ? 12.195 -9.602 -10.039 1 90.12 134 TRP B CA 1
ATOM 3021 C C . TRP B 1 134 ? 11.062 -10.523 -10.469 1 90.12 134 TRP B C 1
ATOM 3023 O O . TRP B 1 134 ? 11.297 -11.68 -10.844 1 90.12 134 TRP B O 1
ATOM 3033 N N . GLU B 1 135 ? 9.891 -10.016 -10.383 1 89.12 135 GLU B N 1
ATOM 3034 C CA . GLU B 1 135 ? 8.711 -10.773 -10.789 1 89.12 135 GLU B CA 1
ATOM 3035 C C . GLU B 1 135 ? 8.828 -11.234 -12.242 1 89.12 135 GLU B C 1
ATOM 3037 O O . GLU B 1 135 ? 8.617 -12.406 -12.539 1 89.12 135 GLU B O 1
ATOM 3042 N N . THR B 1 136 ? 9.133 -10.305 -13.062 1 88.38 136 THR B N 1
ATOM 3043 C CA . THR B 1 136 ? 9.266 -10.578 -14.492 1 88.38 136 THR B CA 1
ATOM 3044 C C . THR B 1 136 ? 10.336 -11.633 -14.742 1 88.38 136 THR B C 1
ATOM 3046 O O . THR B 1 136 ? 10.117 -12.594 -15.484 1 88.38 136 THR B O 1
ATOM 3049 N N . HIS B 1 137 ? 11.477 -11.484 -14.117 1 92.19 137 HIS B N 1
ATOM 3050 C CA . HIS B 1 137 ? 12.578 -12.422 -14.305 1 92.19 137 HIS B CA 1
ATOM 3051 C C . HIS B 1 137 ? 12.219 -13.812 -13.781 1 92.19 137 HIS B C 1
ATOM 3053 O O . HIS B 1 137 ? 12.547 -14.82 -14.414 1 92.19 137 HIS B O 1
ATOM 3059 N N . PHE B 1 138 ? 11.641 -13.852 -12.664 1 93.94 138 PHE B N 1
ATOM 3060 C CA . PHE B 1 138 ? 11.219 -15.117 -12.086 1 93.94 138 PHE B CA 1
ATOM 3061 C C . PHE B 1 138 ? 10.273 -15.859 -13.023 1 93.94 138 PHE B C 1
ATOM 3063 O O . PHE B 1 138 ? 10.492 -17.031 -13.344 1 93.94 138 PHE B O 1
ATOM 3070 N N . LEU B 1 139 ? 9.273 -15.172 -13.484 1 93 139 LEU B N 1
ATOM 3071 C CA . LEU B 1 139 ? 8.258 -15.781 -14.344 1 93 139 LEU B CA 1
ATOM 3072 C C . LEU B 1 139 ? 8.852 -16.141 -15.703 1 93 139 LEU B C 1
ATOM 3074 O O . LEU B 1 139 ? 8.5 -17.188 -16.266 1 93 139 LEU B O 1
ATOM 3078 N N . HIS B 1 140 ? 9.656 -15.289 -16.172 1 91.81 140 HIS B N 1
ATOM 3079 C CA . HIS B 1 140 ? 10.336 -15.578 -17.438 1 91.81 140 HIS B CA 1
ATOM 3080 C C . HIS B 1 140 ? 11.156 -16.859 -17.344 1 91.81 140 HIS B C 1
ATOM 3082 O O . HIS B 1 140 ? 11.109 -17.703 -18.234 1 91.81 140 HIS B O 1
ATOM 3088 N N . ASN B 1 141 ? 11.906 -16.984 -16.281 1 94.38 141 ASN B N 1
ATOM 3089 C CA . ASN B 1 141 ? 12.727 -18.172 -16.062 1 94.38 141 ASN B CA 1
ATOM 3090 C C . ASN B 1 141 ? 11.867 -19.422 -15.867 1 94.38 141 ASN B C 1
ATOM 3092 O O . ASN B 1 141 ? 12.195 -20.5 -16.375 1 94.38 141 ASN B O 1
ATOM 3096 N N . LEU B 1 142 ? 10.836 -19.312 -15.125 1 95.31 142 LEU B N 1
ATOM 3097 C CA . LEU B 1 142 ? 9.891 -20.406 -14.961 1 95.31 142 LEU B CA 1
ATOM 3098 C C . LEU B 1 142 ? 9.383 -20.891 -16.312 1 95.31 142 LEU B C 1
ATOM 3100 O O . LEU B 1 142 ? 9.367 -22.094 -16.578 1 95.31 142 LEU B O 1
ATOM 3104 N N . PHE B 1 143 ? 9.008 -19.953 -17.156 1 93.31 143 PHE B N 1
ATOM 3105 C CA . PHE B 1 143 ? 8.453 -20.297 -18.453 1 93.31 143 PHE B CA 1
ATOM 3106 C C . PHE B 1 143 ? 9.523 -20.875 -19.359 1 93.31 143 PHE B C 1
ATOM 3108 O O . PHE B 1 143 ? 9.289 -21.859 -20.062 1 93.31 143 PHE B O 1
ATOM 3115 N N . ARG B 1 144 ? 10.664 -20.25 -19.375 1 93 144 ARG B N 1
ATOM 3116 C CA . ARG B 1 144 ? 11.766 -20.688 -20.219 1 93 144 ARG B CA 1
ATOM 3117 C C . ARG B 1 144 ? 12.117 -22.141 -19.969 1 93 144 ARG B C 1
ATOM 3119 O O . ARG B 1 144 ? 12.461 -22.891 -20.891 1 93 144 ARG B O 1
ATOM 3126 N N . HIS B 1 145 ? 12.023 -22.609 -18.75 1 95.62 145 HIS B N 1
ATOM 3127 C CA . HIS B 1 145 ? 12.453 -23.953 -18.359 1 95.62 145 HIS B CA 1
ATOM 3128 C C . HIS B 1 145 ? 11.258 -24.844 -18.047 1 95.62 145 HIS B C 1
ATOM 3130 O O . HIS B 1 145 ? 11.398 -25.859 -17.344 1 95.62 145 HIS B O 1
ATOM 3136 N N . GLN B 1 146 ? 10.117 -24.484 -18.516 1 94.38 146 GLN B N 1
ATOM 3137 C CA . GLN B 1 146 ? 8.859 -25.156 -18.172 1 94.38 146 GLN B CA 1
ATOM 3138 C C . GLN B 1 146 ? 8.891 -26.609 -18.609 1 94.38 146 GLN B C 1
ATOM 3140 O O . GLN B 1 146 ? 8.094 -27.422 -18.125 1 94.38 146 GLN B O 1
ATOM 3145 N N . LYS B 1 147 ? 9.781 -27 -19.5 1 95.69 147 LYS B N 1
ATOM 3146 C CA . LYS B 1 147 ? 9.82 -28.375 -20 1 95.69 147 LYS B CA 1
ATOM 3147 C C . LYS B 1 147 ? 10.695 -29.266 -19.125 1 95.69 147 LYS B C 1
ATOM 3149 O O . LYS B 1 147 ? 10.695 -30.484 -19.266 1 95.69 147 LYS B O 1
ATOM 3154 N N . GLU B 1 148 ? 11.422 -28.641 -18.281 1 96.38 148 GLU B N 1
ATOM 3155 C CA . GLU B 1 148 ? 12.289 -29.406 -17.375 1 96.38 148 GLU B CA 1
ATOM 3156 C C . GLU B 1 148 ? 11.469 -30.141 -16.328 1 96.38 148 GLU B C 1
ATOM 3158 O O . GLU B 1 148 ? 10.727 -29.531 -15.562 1 96.38 148 GLU B O 1
ATOM 3163 N N . LEU B 1 149 ? 11.68 -31.453 -16.156 1 96.75 149 LEU B N 1
ATOM 3164 C CA . LEU B 1 149 ? 10.867 -32.312 -15.32 1 96.75 149 LEU B CA 1
ATOM 3165 C C . LEU B 1 149 ? 11 -31.938 -13.852 1 96.75 149 LEU B C 1
ATOM 3167 O O . LEU B 1 149 ? 9.992 -31.859 -13.133 1 96.75 149 LEU B O 1
ATOM 3171 N N . PRO B 1 150 ? 12.234 -31.641 -13.391 1 97.25 150 PRO B N 1
ATOM 3172 C CA . PRO B 1 150 ? 12.336 -31.266 -11.977 1 97.25 150 PRO B CA 1
ATOM 3173 C C . PRO B 1 150 ? 11.523 -30.016 -11.641 1 97.25 150 PRO B C 1
ATOM 3175 O O . PRO B 1 150 ? 10.953 -29.922 -10.547 1 97.25 150 PRO B O 1
ATOM 3178 N N . LEU B 1 151 ? 11.453 -29.141 -12.508 1 97.12 151 LEU B N 1
ATOM 3179 C CA . LEU B 1 151 ? 10.695 -27.906 -12.297 1 97.12 151 LEU B CA 1
ATOM 3180 C C . LEU B 1 151 ? 9.195 -28.172 -12.289 1 97.12 151 LEU B C 1
ATOM 3182 O O . LEU B 1 151 ? 8.469 -27.656 -11.438 1 97.12 151 LEU B O 1
ATOM 3186 N N . GLN B 1 152 ? 8.742 -29 -13.18 1 97.5 152 GLN B N 1
ATOM 3187 C CA . GLN B 1 152 ? 7.332 -29.375 -13.234 1 97.5 152 GLN B CA 1
ATOM 3188 C C . GLN B 1 152 ? 6.898 -30.062 -11.945 1 97.5 152 GLN B C 1
ATOM 3190 O O . GLN B 1 152 ? 5.852 -29.75 -11.383 1 97.5 152 GLN B O 1
ATOM 3195 N N . GLU B 1 153 ? 7.727 -30.969 -11.547 1 97.44 153 GLU B N 1
ATOM 3196 C CA . GLU B 1 153 ? 7.418 -31.734 -10.336 1 97.44 153 GLU B CA 1
ATOM 3197 C C . GLU B 1 153 ? 7.359 -30.812 -9.117 1 97.44 153 GLU B C 1
ATOM 3199 O O . GLU B 1 153 ? 6.445 -30.922 -8.297 1 97.44 153 GLU B O 1
ATOM 3204 N N . ALA B 1 154 ? 8.32 -29.922 -9.023 1 97.69 154 ALA B N 1
ATOM 3205 C CA . ALA B 1 154 ? 8.352 -28.984 -7.91 1 97.69 154 ALA B CA 1
ATOM 3206 C C . ALA B 1 154 ? 7.113 -28.094 -7.914 1 97.69 154 ALA B C 1
ATOM 3208 O O . ALA B 1 154 ? 6.52 -27.844 -6.863 1 97.69 154 ALA B O 1
ATOM 3209 N N . PHE B 1 155 ? 6.754 -27.625 -9.039 1 97.5 155 PHE B N 1
ATOM 3210 C CA . PHE B 1 155 ? 5.586 -26.766 -9.172 1 97.5 155 PHE B CA 1
ATOM 3211 C C . PHE B 1 155 ? 4.316 -27.516 -8.797 1 97.5 155 PHE B C 1
ATOM 3213 O O . PHE B 1 155 ? 3.492 -27.016 -8.031 1 97.5 155 PHE B O 1
ATOM 3220 N N . ARG B 1 156 ? 4.137 -28.703 -9.234 1 96.56 156 ARG B N 1
ATOM 3221 C CA . ARG B 1 156 ? 2.93 -29.5 -9.047 1 96.56 156 ARG B CA 1
ATOM 3222 C C . ARG B 1 156 ? 2.805 -29.969 -7.598 1 96.56 156 ARG B C 1
ATOM 3224 O O . ARG B 1 156 ? 1.709 -30.297 -7.133 1 96.56 156 ARG B O 1
ATOM 3231 N N . SER B 1 157 ? 3.902 -30.047 -6.941 1 96.19 157 SER B N 1
ATOM 3232 C CA . SER B 1 157 ? 3.891 -30.469 -5.547 1 96.19 157 SER B CA 1
ATOM 3233 C C . SER B 1 157 ? 3.41 -29.344 -4.629 1 96.19 157 SER B C 1
ATOM 3235 O O . SER B 1 157 ? 3.076 -29.594 -3.469 1 96.19 157 SER B O 1
ATOM 3237 N N . GLY B 1 158 ? 3.359 -28.156 -5.133 1 95.38 158 GLY B N 1
ATOM 3238 C CA . GLY B 1 158 ? 2.971 -27.016 -4.328 1 95.38 158 GLY B CA 1
ATOM 3239 C C . GLY B 1 158 ? 1.615 -26.438 -4.715 1 95.38 158 GLY B C 1
ATOM 3240 O O . GLY B 1 158 ? 0.87 -27.062 -5.473 1 95.38 158 GLY B O 1
ATOM 3241 N N . THR B 1 159 ? 1.287 -25.234 -4.191 1 92.5 159 THR B N 1
ATOM 3242 C CA . THR B 1 159 ? -0.016 -24.609 -4.379 1 92.5 159 THR B CA 1
ATOM 3243 C C . THR B 1 159 ? -0.045 -23.797 -5.672 1 92.5 159 THR B C 1
ATOM 3245 O O . THR B 1 159 ? -1.08 -23.234 -6.035 1 92.5 159 THR B O 1
ATOM 3248 N N . GLY B 1 160 ? 1.072 -23.781 -6.375 1 94.38 160 GLY B N 1
ATOM 3249 C CA . GLY B 1 160 ? 1.12 -22.969 -7.582 1 94.38 160 GLY B CA 1
ATOM 3250 C C . GLY B 1 160 ? 1.224 -21.484 -7.301 1 94.38 160 GLY B C 1
ATOM 3251 O O . GLY B 1 160 ? 1.728 -21.078 -6.25 1 94.38 160 GLY B O 1
ATOM 3252 N N . LEU B 1 161 ? 0.831 -20.688 -8.266 1 94.06 161 LEU B N 1
ATOM 3253 C CA . LEU B 1 161 ? 0.932 -19.234 -8.172 1 94.06 161 LEU B CA 1
ATOM 3254 C C . LEU B 1 161 ? -0.365 -18.625 -7.641 1 94.06 161 LEU B C 1
ATOM 3256 O O . LEU B 1 161 ? -1.449 -19.156 -7.895 1 94.06 161 LEU B O 1
ATOM 3260 N N . CYS B 1 162 ? -0.232 -17.609 -6.867 1 92.38 162 CYS B N 1
ATOM 3261 C CA . CYS B 1 162 ? -1.421 -16.828 -6.531 1 92.38 162 CYS B CA 1
ATOM 3262 C C . CYS B 1 162 ? -2.025 -16.188 -7.773 1 92.38 162 CYS B C 1
ATOM 3264 O O . CYS B 1 162 ? -1.392 -16.156 -8.828 1 92.38 162 CYS B O 1
ATOM 3266 N N . LEU B 1 163 ? -3.195 -15.664 -7.656 1 88.56 163 LEU B N 1
ATOM 3267 C CA . LEU B 1 163 ? -3.955 -15.18 -8.805 1 88.56 163 LEU B CA 1
ATOM 3268 C C . LEU B 1 163 ? -3.229 -14.031 -9.492 1 88.56 163 LEU B C 1
ATOM 3270 O O . LEU B 1 163 ? -3.074 -14.031 -10.719 1 88.56 163 LEU B O 1
ATOM 3274 N N . PRO B 1 164 ? -2.752 -13.062 -8.773 1 85.31 164 PRO B N 1
ATOM 3275 C CA . PRO B 1 164 ? -2.055 -11.969 -9.461 1 85.31 164 PRO B CA 1
ATOM 3276 C C . PRO B 1 164 ? -0.814 -12.445 -10.211 1 85.31 164 PRO B C 1
ATOM 3278 O O . PRO B 1 164 ? -0.523 -11.945 -11.305 1 85.31 164 PRO B O 1
ATOM 3281 N N . HIS B 1 165 ? -0.09 -13.336 -9.602 1 90.38 165 HIS B N 1
ATOM 3282 C CA . HIS B 1 165 ? 1.13 -13.797 -10.258 1 90.38 165 HIS B CA 1
ATOM 3283 C C . HIS B 1 165 ? 0.811 -14.711 -11.43 1 90.38 165 HIS B C 1
ATOM 3285 O O . HIS B 1 165 ? 1.527 -14.711 -12.438 1 90.38 165 HIS B O 1
ATOM 3291 N N . PHE B 1 166 ? -0.243 -15.453 -11.328 1 89.69 166 PHE B N 1
ATOM 3292 C CA . PHE B 1 166 ? -0.678 -16.266 -12.461 1 89.69 166 PHE B CA 1
ATOM 3293 C C . PHE B 1 166 ? -1.14 -15.383 -13.609 1 89.69 166 PHE B C 1
ATOM 3295 O O . PHE B 1 166 ? -0.823 -15.648 -14.773 1 89.69 166 PHE B O 1
ATOM 3302 N N . GLU B 1 167 ? -1.855 -14.367 -13.266 1 83.81 167 GLU B N 1
ATOM 3303 C CA . GLU B 1 167 ? -2.283 -13.414 -14.281 1 83.81 167 GLU B CA 1
ATOM 3304 C C . GLU B 1 167 ? -1.086 -12.766 -14.969 1 83.81 167 GLU B C 1
ATOM 3306 O O . GLU B 1 167 ? -1.094 -12.562 -16.188 1 83.81 167 GLU B O 1
ATOM 3311 N N . ARG B 1 168 ? -0.162 -12.422 -14.156 1 85.06 168 ARG B N 1
ATOM 3312 C CA . ARG B 1 168 ? 1.054 -11.836 -14.711 1 85.06 168 ARG B CA 1
ATOM 3313 C C . ARG B 1 168 ? 1.746 -12.812 -15.656 1 85.06 168 ARG B C 1
ATOM 3315 O O . ARG B 1 168 ? 2.281 -12.406 -16.688 1 85.06 168 ARG B O 1
ATOM 3322 N N . LEU B 1 169 ? 1.793 -14.023 -15.273 1 88.38 169 LEU B N 1
ATOM 3323 C CA . LEU B 1 169 ? 2.359 -15.047 -16.156 1 88.38 169 LEU B CA 1
ATOM 3324 C C . LEU B 1 169 ? 1.616 -15.094 -17.484 1 88.38 169 LEU B C 1
ATOM 3326 O O . LEU B 1 169 ? 2.238 -15.078 -18.547 1 88.38 169 LEU B O 1
ATOM 3330 N N . LEU B 1 170 ? 0.337 -15.102 -17.391 1 83.75 170 LEU B N 1
ATOM 3331 C CA . LEU B 1 170 ? -0.481 -15.18 -18.594 1 83.75 170 LEU B CA 1
ATOM 3332 C C . LEU B 1 170 ? -0.268 -13.953 -19.484 1 83.75 170 LEU B C 1
ATOM 3334 O O . LEU B 1 170 ? -0.249 -14.062 -20.703 1 83.75 170 LEU B O 1
ATOM 3338 N N . TRP B 1 171 ? -0.125 -12.852 -18.812 1 75.38 171 TRP B N 1
ATOM 3339 C CA . TRP B 1 171 ? 0.111 -11.617 -19.547 1 75.38 171 TRP B CA 1
ATOM 3340 C C . TRP B 1 171 ? 1.459 -11.656 -20.266 1 75.38 171 TRP B C 1
ATOM 3342 O O . TRP B 1 171 ? 1.588 -11.172 -21.391 1 75.38 171 TRP B O 1
ATOM 3352 N N . GLY B 1 172 ? 2.352 -12.195 -19.609 1 74.88 172 GLY B N 1
ATOM 3353 C CA . GLY B 1 172 ? 3.703 -12.219 -20.156 1 74.88 172 GLY B CA 1
ATOM 3354 C C . GLY B 1 172 ? 3.877 -13.219 -21.281 1 74.88 172 GLY B C 1
ATOM 3355 O O . GLY B 1 172 ? 4.59 -12.953 -22.25 1 74.88 172 GLY B O 1
ATOM 3356 N N . VAL B 1 173 ? 3.277 -14.344 -21.203 1 79.06 173 VAL B N 1
ATOM 3357 C CA . VAL B 1 173 ? 3.568 -15.414 -22.141 1 79.06 173 VAL B CA 1
ATOM 3358 C C . VAL B 1 173 ? 2.379 -15.609 -23.078 1 79.06 173 VAL B C 1
ATOM 3360 O O . VAL B 1 173 ? 2.5 -16.266 -24.109 1 79.06 173 VAL B O 1
ATOM 3363 N N . GLY B 1 174 ? 1.314 -15.023 -22.797 1 73.81 174 GLY B N 1
ATOM 3364 C CA . GLY B 1 174 ? 0.114 -15.227 -23.594 1 73.81 174 GLY B CA 1
ATOM 3365 C C . GLY B 1 174 ? -0.615 -16.516 -23.266 1 73.81 174 GLY B C 1
ATOM 3366 O O . GLY B 1 174 ? -1.769 -16.484 -22.828 1 73.81 174 GLY B O 1
ATOM 3367 N N . LYS B 1 175 ? 0.126 -17.656 -23.5 1 79.12 175 LYS B N 1
ATOM 3368 C CA . LYS B 1 175 ? -0.47 -18.953 -23.188 1 79.12 175 LYS B CA 1
ATOM 3369 C C . LYS B 1 175 ? 0.455 -19.781 -22.297 1 79.12 175 LYS B C 1
ATOM 3371 O O . LYS B 1 175 ? 1.595 -20.062 -22.672 1 79.12 175 LYS B O 1
ATOM 3376 N N . ALA B 1 176 ? -0.127 -20.062 -21.219 1 87.44 176 ALA B N 1
ATOM 3377 C CA . ALA B 1 176 ? 0.633 -20.906 -20.297 1 87.44 176 ALA B CA 1
ATOM 3378 C C . ALA B 1 176 ? 0.634 -22.359 -20.766 1 87.44 176 ALA B C 1
ATOM 3380 O O . ALA B 1 176 ? -0.309 -22.812 -21.422 1 87.44 176 ALA B O 1
ATOM 3381 N N . PRO B 1 177 ? 1.741 -23.094 -20.453 1 91.69 177 PRO B N 1
ATOM 3382 C CA . PRO B 1 177 ? 1.725 -24.531 -20.75 1 91.69 177 PRO B CA 1
ATOM 3383 C C . PRO B 1 177 ? 0.543 -25.25 -20.125 1 91.69 177 PRO B C 1
ATOM 3385 O O . PRO B 1 177 ? 0.135 -24.922 -19 1 91.69 177 PRO B O 1
ATOM 3388 N N . ALA B 1 178 ? 0.087 -26.266 -20.75 1 91.94 178 ALA B N 1
ATOM 3389 C CA . ALA B 1 178 ? -1.124 -26.969 -20.344 1 91.94 178 ALA B CA 1
ATOM 3390 C C . ALA B 1 178 ? -0.972 -27.562 -18.938 1 91.94 178 ALA B C 1
ATOM 3392 O O . ALA B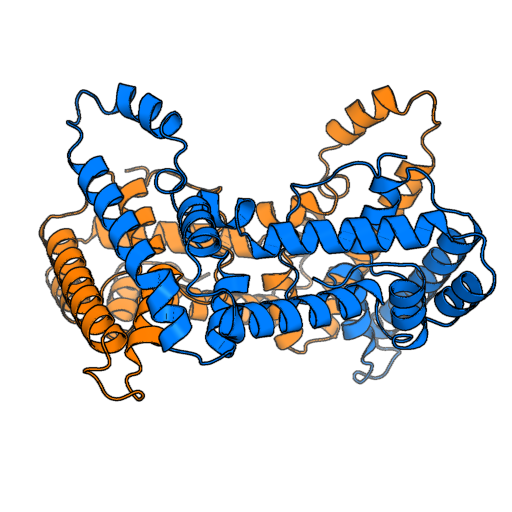 1 178 ? -1.895 -27.484 -18.125 1 91.94 178 ALA B O 1
ATOM 3393 N N . TRP B 1 179 ? 0.152 -28.172 -18.719 1 95 179 TRP B N 1
ATOM 3394 C CA . TRP B 1 179 ? 0.345 -28.812 -17.422 1 95 179 TRP B CA 1
ATOM 3395 C C . TRP B 1 179 ? 0.248 -27.797 -16.281 1 95 179 TRP B C 1
ATOM 3397 O O . TRP B 1 179 ? -0.286 -28.109 -15.219 1 95 179 TRP B O 1
ATOM 3407 N N . LEU B 1 180 ? 0.807 -26.625 -16.516 1 95 180 LEU B N 1
ATOM 3408 C CA . LEU B 1 180 ? 0.797 -25.562 -15.523 1 95 180 LEU B CA 1
ATOM 3409 C C . LEU B 1 180 ? -0.613 -25.016 -15.32 1 95 180 LEU B C 1
ATOM 3411 O O . LEU B 1 180 ? -1.066 -24.859 -14.188 1 95 180 LEU B O 1
ATOM 3415 N N . SER B 1 181 ? -1.28 -24.781 -16.391 1 91.88 181 SER B N 1
ATOM 3416 C CA . SER B 1 181 ? -2.65 -24.281 -16.344 1 91.88 181 SER B CA 1
ATOM 3417 C C . SER B 1 181 ? -3.574 -25.281 -15.648 1 91.88 181 SER B C 1
ATOM 3419 O O . SER B 1 181 ? -4.445 -24.891 -14.867 1 91.88 181 SER B O 1
ATOM 3421 N N . HIS B 1 182 ? -3.379 -26.516 -15.961 1 93.12 182 HIS B N 1
ATOM 3422 C CA . HIS B 1 182 ? -4.195 -27.562 -15.352 1 93.12 182 HIS B CA 1
ATOM 3423 C C . HIS B 1 182 ? -3.996 -27.594 -13.836 1 93.12 182 HIS B C 1
ATOM 3425 O O . HIS B 1 182 ? -4.965 -27.719 -13.086 1 93.12 182 HIS B O 1
ATOM 3431 N N . HIS B 1 183 ? -2.771 -27.578 -13.43 1 95.88 183 HIS B N 1
ATOM 3432 C CA . HIS B 1 183 ? -2.484 -27.562 -12 1 95.88 183 HIS B CA 1
ATOM 3433 C C . HIS B 1 183 ? -3.125 -26.359 -11.32 1 95.88 183 HIS B C 1
ATOM 3435 O O . HIS B 1 183 ? -3.732 -26.5 -10.25 1 95.88 183 HIS B O 1
ATOM 3441 N N . GLN B 1 184 ? -2.971 -25.219 -11.953 1 94.06 184 GLN B N 1
ATOM 3442 C CA . GLN B 1 184 ? -3.559 -24 -11.422 1 94.06 184 GLN B CA 1
ATOM 3443 C C . GLN B 1 184 ? -5.074 -24.109 -11.32 1 94.06 184 GLN B C 1
ATOM 3445 O O . GLN B 1 184 ? -5.664 -23.75 -10.305 1 94.06 184 GLN B O 1
ATOM 3450 N N . ASP B 1 185 ? -5.68 -24.641 -12.266 1 91.19 185 ASP B N 1
ATOM 3451 C CA . ASP B 1 185 ? -7.133 -24.797 -12.305 1 91.19 185 ASP B CA 1
ATOM 3452 C C . ASP B 1 185 ? -7.609 -25.75 -11.203 1 91.19 185 ASP B C 1
ATOM 3454 O O . ASP B 1 185 ? -8.633 -25.5 -10.562 1 91.19 185 ASP B O 1
ATOM 3458 N N . GLU B 1 186 ? -6.91 -26.781 -11.047 1 92.88 186 GLU B N 1
ATOM 3459 C CA . GLU B 1 186 ? -7.266 -27.734 -10 1 92.88 186 GLU B CA 1
ATOM 3460 C C . GLU B 1 186 ? -7.168 -27.109 -8.617 1 92.88 186 GLU B C 1
ATOM 3462 O O . GLU B 1 186 ? -8.039 -27.328 -7.766 1 92.88 186 GLU B O 1
ATOM 3467 N N . ARG B 1 187 ? -6.176 -26.406 -8.398 1 92.06 187 ARG B N 1
ATOM 3468 C CA . ARG B 1 187 ? -5.98 -25.719 -7.121 1 92.06 187 ARG B CA 1
ATOM 3469 C C . ARG B 1 187 ? -7.117 -24.75 -6.844 1 92.06 187 ARG B C 1
ATOM 3471 O O . ARG B 1 187 ? -7.625 -24.672 -5.723 1 92.06 187 ARG B O 1
ATOM 3478 N N . VAL B 1 188 ? -7.426 -24 -7.809 1 91.81 188 VAL B N 1
ATOM 3479 C CA . VAL B 1 188 ? -8.484 -23.016 -7.664 1 91.81 188 VAL B CA 1
ATOM 3480 C C . VAL B 1 188 ? -9.812 -23.703 -7.375 1 91.81 188 VAL B C 1
ATOM 3482 O O . VAL B 1 188 ? -10.586 -23.25 -6.535 1 91.81 188 VAL B O 1
ATOM 3485 N N . ARG B 1 189 ? -10.055 -24.781 -8.047 1 89.88 189 ARG B N 1
ATOM 3486 C CA . ARG B 1 189 ? -11.281 -25.531 -7.828 1 89.88 189 ARG B CA 1
ATOM 3487 C C . ARG B 1 189 ? -11.352 -26.062 -6.398 1 89.88 189 ARG B C 1
ATOM 3489 O O . ARG B 1 189 ? -12.391 -25.969 -5.746 1 89.88 189 ARG B O 1
ATOM 3496 N N . THR B 1 190 ? -10.281 -26.594 -5.984 1 91.94 190 THR B N 1
ATOM 3497 C CA . THR B 1 190 ? -10.227 -27.125 -4.629 1 91.94 190 THR B CA 1
ATOM 3498 C C . THR B 1 190 ? -10.438 -26.016 -3.605 1 91.94 190 THR B C 1
ATOM 3500 O O . THR B 1 190 ? -11.172 -26.188 -2.627 1 91.94 190 THR B O 1
ATOM 3503 N N . LEU B 1 191 ? -9.805 -24.938 -3.863 1 91.88 191 LEU B N 1
ATOM 3504 C CA . LEU B 1 191 ? -9.953 -23.781 -2.969 1 91.88 191 LEU B CA 1
ATOM 3505 C C . LEU B 1 191 ? -11.398 -23.297 -2.945 1 91.88 191 LEU B C 1
ATOM 3507 O O . LEU B 1 191 ? -11.953 -23.031 -1.876 1 91.88 191 LEU B O 1
ATOM 3511 N N . GLN B 1 192 ? -11.969 -23.188 -4.055 1 90.25 192 GLN B N 1
ATOM 3512 C CA . GLN B 1 192 ? -13.352 -22.734 -4.168 1 90.25 192 GLN B CA 1
ATOM 3513 C C . GLN B 1 192 ? -14.289 -23.656 -3.391 1 90.25 192 GLN B C 1
ATOM 3515 O O . GLN B 1 192 ? -15.164 -23.188 -2.664 1 90.25 192 GLN B O 1
ATOM 3520 N N . GLU B 1 193 ? -14.102 -24.891 -3.568 1 89.88 193 GLU B N 1
ATOM 3521 C CA . GLU B 1 193 ? -14.938 -25.875 -2.869 1 89.88 193 GLU B CA 1
ATOM 3522 C C . GLU B 1 193 ? -14.773 -25.75 -1.356 1 89.88 193 GLU B C 1
ATOM 3524 O O . GLU B 1 193 ? -15.758 -25.766 -0.617 1 89.88 193 GLU B O 1
ATOM 3529 N N . SER B 1 194 ? -13.547 -25.625 -0.936 1 90.44 194 SER B N 1
ATOM 3530 C CA . SER B 1 194 ? -13.273 -25.516 0.493 1 90.44 194 SER B CA 1
ATOM 3531 C C . SER B 1 194 ? -13.883 -24.25 1.078 1 90.44 194 SER B C 1
ATOM 3533 O O . SER B 1 194 ? -14.398 -24.266 2.197 1 90.44 194 SER B O 1
ATOM 3535 N N . VAL B 1 195 ? -13.812 -23.234 0.317 1 89.75 195 VAL B N 1
ATOM 3536 C CA . VAL B 1 195 ? -14.344 -21.969 0.785 1 89.75 195 VAL B CA 1
ATOM 3537 C C . VAL B 1 195 ? -15.867 -22.031 0.856 1 89.75 195 VAL B C 1
ATOM 3539 O O . VAL B 1 195 ? -16.469 -21.484 1.784 1 89.75 195 VAL B O 1
ATOM 3542 N N . GLU B 1 196 ? -16.453 -22.594 -0.08 1 85.5 196 GLU B N 1
ATOM 3543 C CA . GLU B 1 196 ? -17.906 -22.75 -0.082 1 85.5 196 GLU B CA 1
ATOM 3544 C C . GLU B 1 196 ? -18.375 -23.594 1.103 1 85.5 196 GLU B C 1
ATOM 3546 O O . GLU B 1 196 ? -19.375 -23.281 1.734 1 85.5 196 GLU B O 1
ATOM 3551 N N . GLU B 1 197 ? -17.656 -24.594 1.333 1 88 197 GLU B N 1
ATOM 3552 C CA . GLU B 1 197 ? -17.969 -25.422 2.504 1 88 197 GLU B CA 1
ATOM 3553 C C . GLU B 1 197 ? -17.828 -24.609 3.791 1 88 197 GLU B C 1
ATOM 3555 O O . GLU B 1 197 ? -18.672 -24.719 4.691 1 88 197 GLU B O 1
ATOM 3560 N N . TYR B 1 198 ? -16.844 -23.844 3.891 1 88.38 198 TYR B N 1
ATOM 3561 C CA . TYR B 1 198 ? -16.625 -22.969 5.047 1 88.38 198 TYR B CA 1
ATOM 3562 C C . TYR B 1 198 ? -17.766 -21.969 5.199 1 88.38 198 TYR B C 1
ATOM 3564 O O . TYR B 1 198 ? -18.312 -21.797 6.293 1 88.38 198 TYR B O 1
ATOM 3572 N N . ALA B 1 199 ? -18.109 -21.375 4.133 1 80.94 199 ALA B N 1
ATOM 3573 C CA . ALA B 1 199 ? -19.141 -20.328 4.145 1 80.94 199 ALA B CA 1
ATOM 3574 C C . ALA B 1 199 ? -20.5 -20.906 4.523 1 80.94 199 ALA B C 1
ATOM 3576 O O . ALA B 1 199 ? -21.328 -20.219 5.121 1 80.94 199 ALA B O 1
ATOM 3577 N N . SER B 1 200 ? -20.719 -22.141 4.195 1 78.88 200 SER B N 1
ATOM 3578 C CA . SER B 1 200 ? -22 -22.781 4.477 1 78.88 200 SER B CA 1
ATOM 3579 C C . SER B 1 200 ? -22.062 -23.25 5.93 1 78.88 200 SER B C 1
ATOM 3581 O O . SER B 1 200 ? -23.141 -23.625 6.41 1 78.88 200 SER B O 1
ATOM 3583 N N . GLY B 1 201 ? -20.969 -23.031 6.652 1 76.19 201 GLY B N 1
ATOM 3584 C CA . GLY B 1 201 ? -20.953 -23.438 8.047 1 76.19 201 GLY B CA 1
ATOM 3585 C C . GLY B 1 201 ? -20.625 -24.906 8.234 1 76.19 201 GLY B C 1
ATOM 3586 O O . GLY B 1 201 ? -20.672 -25.406 9.359 1 76.19 201 GLY B O 1
ATOM 3587 N N . SER B 1 202 ? -20.516 -25.578 7.184 1 68.25 202 SER B N 1
ATOM 3588 C CA . SER B 1 202 ? -20.266 -27.016 7.293 1 68.25 202 SER B CA 1
ATOM 3589 C C . SER B 1 202 ? -18.906 -27.297 7.902 1 68.25 202 SER B C 1
ATOM 3591 O O . SER B 1 202 ? -18.688 -28.359 8.492 1 68.25 202 SER B O 1
ATOM 3593 N N . GLN B 1 203 ? -17.969 -26.484 7.578 1 63.38 203 GLN B N 1
ATOM 3594 C CA . GLN B 1 203 ? -16.641 -26.641 8.172 1 63.38 203 GLN B CA 1
ATOM 3595 C C . GLN B 1 203 ? -16.516 -25.797 9.445 1 63.38 203 GLN B C 1
ATOM 3597 O O . GLN B 1 203 ? -17.156 -24.75 9.57 1 63.38 203 GLN B O 1
ATOM 3602 N N . GLY B 1 204 ? -16.156 -26.422 10.516 1 57.22 204 GLY B N 1
ATOM 3603 C CA . GLY B 1 204 ? -15.984 -25.719 11.773 1 57.22 204 GLY B CA 1
ATOM 3604 C C . GLY B 1 204 ? -15.352 -24.359 11.602 1 57.22 204 GLY B C 1
ATOM 3605 O O . GLY B 1 204 ? -14.758 -24.062 10.562 1 57.22 204 GLY B O 1
ATOM 3606 N N . ARG B 1 205 ? -15.859 -23.328 12.258 1 57.19 205 ARG B N 1
ATOM 3607 C CA . ARG B 1 205 ? -15.398 -21.938 12.336 1 57.19 205 ARG B CA 1
ATOM 3608 C C . ARG B 1 205 ? -13.875 -21.875 12.344 1 57.19 205 ARG B C 1
ATOM 3610 O O . ARG B 1 205 ? -13.297 -20.828 12.031 1 57.19 205 ARG B O 1
ATOM 3617 N N . ASN B 1 206 ? -13.32 -23.047 12.5 1 58.66 206 ASN B N 1
ATOM 3618 C CA . ASN B 1 206 ? -11.891 -22.953 12.781 1 58.66 206 ASN B CA 1
ATOM 3619 C C . ASN B 1 206 ? -11.055 -23.281 11.547 1 58.66 206 ASN B C 1
ATOM 3621 O O . ASN B 1 206 ? -9.867 -23.578 11.656 1 58.66 206 ASN B O 1
ATOM 3625 N N . SER B 1 207 ? -11.766 -23.156 10.398 1 80.12 207 SER B N 1
ATOM 3626 C CA . SER B 1 207 ? -10.93 -23.469 9.25 1 80.12 207 SER B CA 1
ATOM 3627 C C . SER B 1 207 ? -10.141 -22.25 8.797 1 80.12 207 SER B C 1
ATOM 3629 O O . SER B 1 207 ? -10.617 -21.109 8.906 1 80.12 207 SER B O 1
ATOM 3631 N N . THR B 1 208 ? -8.797 -22.422 8.523 1 85.31 208 THR B N 1
ATOM 3632 C CA . THR B 1 208 ? -7.902 -21.359 8.039 1 85.31 208 THR B CA 1
ATOM 3633 C C . THR B 1 208 ? -8.039 -21.188 6.531 1 85.31 208 THR B C 1
ATOM 3635 O O . THR B 1 208 ? -7.195 -20.547 5.898 1 85.31 208 THR B O 1
ATOM 3638 N N . VAL B 1 209 ? -9.125 -21.719 5.953 1 91.25 209 VAL B N 1
ATOM 3639 C CA . VAL B 1 209 ? -9.266 -21.703 4.5 1 91.25 209 VAL B CA 1
ATOM 3640 C C . VAL B 1 209 ? -9.477 -20.266 4.012 1 91.25 209 VAL B C 1
ATOM 3642 O O . VAL B 1 209 ? -9.07 -19.922 2.898 1 91.25 209 VAL B O 1
ATOM 3645 N N . TRP B 1 210 ? -10.078 -19.5 4.871 1 91.06 210 TRP B N 1
ATOM 3646 C CA . TRP B 1 210 ? -10.328 -18.109 4.477 1 91.06 210 TRP B CA 1
ATOM 3647 C C . TRP B 1 210 ? -9.016 -17.344 4.328 1 91.06 210 TRP B C 1
ATOM 3649 O O . TRP B 1 210 ? -8.914 -16.438 3.508 1 91.06 210 TRP B O 1
ATOM 3659 N N . ARG B 1 211 ? -8 -17.719 5.047 1 90.5 211 ARG B N 1
ATOM 3660 C CA . ARG B 1 211 ? -6.68 -17.109 4.902 1 90.5 211 ARG B CA 1
ATOM 3661 C C . ARG B 1 211 ? -6.047 -17.484 3.566 1 90.5 211 ARG B C 1
ATOM 3663 O O . ARG B 1 211 ? -5.422 -16.656 2.914 1 90.5 211 ARG B O 1
ATOM 3670 N N . GLU B 1 212 ? -6.211 -18.719 3.227 1 90.44 212 GLU B N 1
ATOM 3671 C CA . GLU B 1 212 ? -5.699 -19.203 1.945 1 90.44 212 GLU B CA 1
ATOM 3672 C C . GLU B 1 212 ? -6.371 -18.469 0.78 1 90.44 212 GLU B C 1
ATOM 3674 O O . GLU B 1 212 ? -5.723 -18.156 -0.218 1 90.44 212 GLU B O 1
ATOM 3679 N N . LEU B 1 213 ? -7.672 -18.281 0.946 1 92.12 213 LEU B N 1
ATOM 3680 C CA . LEU B 1 213 ? -8.43 -17.562 -0.075 1 92.12 213 LEU B CA 1
ATOM 3681 C C . LEU B 1 213 ? -7.859 -16.172 -0.293 1 92.12 213 LEU B C 1
ATOM 3683 O O . LEU B 1 213 ? -7.59 -15.773 -1.43 1 92.12 213 LEU B O 1
ATOM 3687 N N . LEU B 1 214 ? -7.621 -15.5 0.747 1 89.56 214 LEU B N 1
ATOM 3688 C CA . LEU B 1 214 ? -7.113 -14.133 0.645 1 89.56 214 LEU B CA 1
ATOM 3689 C C . LEU B 1 214 ? -5.695 -14.125 0.079 1 89.56 214 LEU B C 1
ATOM 3691 O O . LEU B 1 214 ? -5.355 -13.258 -0.733 1 89.56 214 LEU B O 1
ATOM 3695 N N . GLU B 1 215 ? -4.898 -15.031 0.512 1 87.38 215 GLU B N 1
ATOM 3696 C CA . GLU B 1 215 ? -3.529 -15.125 0.009 1 87.38 215 GLU B CA 1
ATOM 3697 C C . GLU B 1 215 ? -3.51 -15.43 -1.486 1 87.38 215 GLU B C 1
ATOM 3699 O O . GLU B 1 215 ? -2.678 -14.898 -2.223 1 87.38 215 GLU B O 1
ATOM 3704 N N . TYR B 1 216 ? -4.406 -16.297 -1.836 1 91.06 216 TYR B N 1
ATOM 3705 C CA . TYR B 1 216 ? -4.488 -16.625 -3.254 1 91.06 216 TYR B CA 1
ATOM 3706 C C . TYR B 1 216 ? -4.938 -15.414 -4.07 1 91.06 216 TYR B C 1
ATOM 3708 O O . TYR B 1 216 ? -4.414 -15.164 -5.156 1 91.06 216 TYR B O 1
ATOM 3716 N N . MET B 1 217 ? -5.871 -14.68 -3.57 1 88.94 217 MET B N 1
ATOM 3717 C CA . MET B 1 217 ? -6.512 -13.594 -4.312 1 88.94 217 MET B CA 1
ATOM 3718 C C . MET B 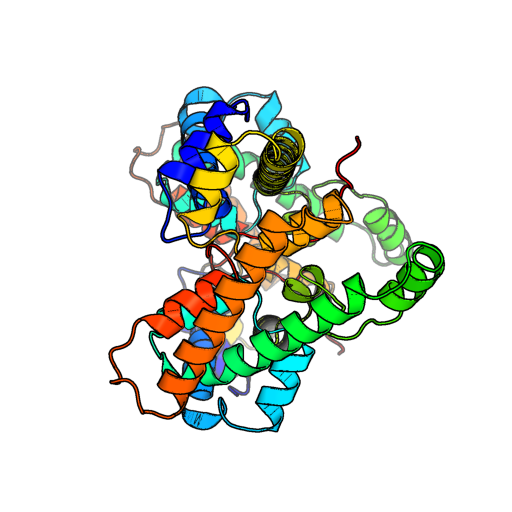1 217 ? -5.613 -12.359 -4.355 1 88.94 217 MET B C 1
ATOM 3720 O O . MET B 1 217 ? -5.598 -11.633 -5.352 1 88.94 217 MET B O 1
ATOM 3724 N N . GLU B 1 218 ? -4.91 -12.094 -3.256 1 82.31 218 GLU B N 1
ATOM 3725 C CA . GLU B 1 218 ? -4.266 -10.789 -3.143 1 82.31 218 GLU B CA 1
ATOM 3726 C C . GLU B 1 218 ? -2.75 -10.93 -3.041 1 82.31 218 GLU B C 1
ATOM 3728 O O . GLU B 1 218 ? -2.023 -9.938 -3.133 1 82.31 218 GLU B O 1
ATOM 3733 N N . GLY B 1 219 ? -2.238 -12.055 -3.027 1 75.44 219 GLY B N 1
ATOM 3734 C CA . GLY B 1 219 ? -0.808 -12.219 -2.82 1 75.44 219 GLY B CA 1
ATOM 3735 C C . GLY B 1 219 ? -0.333 -11.68 -1.483 1 75.44 219 GLY B C 1
ATOM 3736 O O . GLY B 1 219 ? -1.145 -11.383 -0.605 1 75.44 219 GLY B O 1
ATOM 3737 N N . PRO B 1 220 ? 0.987 -11.641 -1.356 1 61.09 220 PRO B N 1
ATOM 3738 C CA . PRO B 1 220 ? 1.484 -11.18 -0.059 1 61.09 220 PRO B CA 1
ATOM 3739 C C . PRO B 1 220 ? 1.198 -9.703 0.188 1 61.09 220 PRO B C 1
ATOM 3741 O O . PRO B 1 220 ? 1.043 -8.93 -0.763 1 61.09 220 PRO B O 1
ATOM 3744 N N . ALA B 1 221 ? 0.805 -9.477 1.464 1 54.69 221 ALA B N 1
ATOM 3745 C CA . ALA B 1 221 ? 0.365 -8.188 1.989 1 54.69 221 ALA B CA 1
ATOM 3746 C C . ALA B 1 221 ? 1.208 -7.047 1.424 1 54.69 221 ALA B C 1
ATOM 3748 O O . ALA B 1 221 ? 0.694 -5.957 1.159 1 54.69 221 ALA B O 1
ATOM 3749 N N . ARG B 1 222 ? 2.516 -7.227 1.397 1 55.03 222 ARG B N 1
ATOM 3750 C CA . ARG B 1 222 ? 3.395 -6.094 1.122 1 55.03 222 ARG B CA 1
ATOM 3751 C C . ARG B 1 222 ? 3.461 -5.805 -0.374 1 55.03 222 ARG B C 1
ATOM 3753 O O . ARG B 1 222 ? 4.105 -4.844 -0.796 1 55.03 222 ARG B O 1
ATOM 3760 N N . ALA B 1 223 ? 2.682 -6.578 -1.093 1 50.38 223 ALA B N 1
ATOM 3761 C CA . ALA B 1 223 ? 2.934 -6.426 -2.523 1 50.38 223 ALA B CA 1
ATOM 3762 C C . ALA B 1 223 ? 2.162 -5.242 -3.094 1 50.38 223 ALA B C 1
ATOM 3764 O O . ALA B 1 223 ? 0.936 -5.172 -2.971 1 50.38 223 ALA B O 1
ATOM 3765 N N . VAL B 1 224 ? 2.746 -3.959 -3.029 1 47.25 224 VAL B N 1
ATOM 3766 C CA . VAL B 1 224 ? 2.176 -2.877 -3.826 1 47.25 224 VAL B CA 1
ATOM 3767 C C . VAL B 1 224 ? 2.217 -3.248 -5.305 1 47.25 224 VAL B C 1
ATOM 3769 O O . VAL B 1 224 ? 3.273 -3.611 -5.832 1 47.25 224 VAL B O 1
ATOM 3772 N N . ARG B 1 225 ? 1.124 -3.941 -5.688 1 47.5 225 ARG B N 1
ATOM 3773 C CA . ARG B 1 225 ? 1.169 -4.367 -7.082 1 47.5 225 ARG B CA 1
ATOM 3774 C C . ARG B 1 225 ? 1.141 -3.166 -8.023 1 47.5 225 ARG B C 1
ATOM 3776 O O . ARG B 1 225 ? 0.397 -2.209 -7.793 1 47.5 225 ARG B O 1
ATOM 3783 N N . HIS B 1 226 ? 2.326 -2.777 -8.531 1 43 226 HIS B N 1
ATOM 3784 C CA . HIS B 1 226 ? 2.375 -1.714 -9.523 1 43 226 HIS B CA 1
ATOM 3785 C C . HIS B 1 226 ? 1.764 -2.17 -10.844 1 43 226 HIS B C 1
ATOM 3787 O O . HIS B 1 226 ? 2.129 -3.221 -11.375 1 43 226 HIS B O 1
ATOM 3793 N N . THR B 1 227 ? 0.573 -2.008 -10.969 1 40.91 227 THR B N 1
ATOM 3794 C CA . THR B 1 227 ? -0.101 -2.367 -12.219 1 40.91 227 THR B CA 1
ATOM 3795 C C . THR B 1 227 ? 0.694 -1.878 -13.422 1 40.91 227 THR B C 1
ATOM 3797 O O . THR B 1 227 ? 0.506 -2.369 -14.539 1 40.91 227 THR B O 1
ATOM 3800 N N . GLY B 1 228 ? 1.477 -0.918 -13.312 1 37.69 228 GLY B N 1
ATOM 3801 C CA . GLY B 1 228 ? 1.949 -0.315 -14.547 1 37.69 228 GLY B CA 1
ATOM 3802 C C . GLY B 1 228 ? 2.887 -1.215 -15.336 1 37.69 228 GLY B C 1
ATOM 3803 O O . GLY B 1 228 ? 3.281 -0.883 -16.453 1 37.69 228 GLY B O 1
ATOM 3804 N N . HIS B 1 229 ? 3.67 -2.016 -14.805 1 37.81 229 HIS B N 1
ATOM 3805 C CA . HIS B 1 229 ? 4.785 -2.475 -15.625 1 37.81 229 HIS B CA 1
ATOM 3806 C C . HIS B 1 229 ? 4.426 -3.76 -16.359 1 37.81 229 HIS B C 1
ATOM 3808 O O . HIS B 1 229 ? 4.855 -4.848 -15.977 1 37.81 229 HIS B O 1
ATOM 3814 N N . ARG B 1 230 ? 3.303 -3.861 -16.922 1 41.5 230 ARG B N 1
ATOM 3815 C CA . ARG B 1 230 ? 2.93 -5.039 -17.703 1 41.5 230 ARG B CA 1
ATOM 3816 C C . ARG B 1 230 ? 3.768 -5.148 -18.969 1 41.5 230 ARG B C 1
ATOM 3818 O O . ARG B 1 230 ? 3.564 -4.391 -19.922 1 41.5 230 ARG B O 1
ATOM 3825 N N . ARG B 1 231 ? 5.105 -5.5 -18.859 1 42.66 231 ARG B N 1
ATOM 3826 C CA . ARG B 1 231 ? 5.871 -5.777 -20.062 1 42.66 231 ARG B CA 1
ATOM 3827 C C . ARG B 1 231 ? 5.734 -7.238 -20.469 1 42.66 231 ARG B C 1
ATOM 3829 O O . ARG B 1 231 ? 5.656 -8.125 -19.625 1 42.66 231 ARG B O 1
ATOM 3836 N N . ARG B 1 232 ? 5.316 -7.477 -21.719 1 43.5 232 ARG B N 1
ATOM 3837 C CA . ARG B 1 232 ? 5.344 -8.828 -22.266 1 43.5 232 ARG B CA 1
ATOM 3838 C C . ARG B 1 232 ? 6.738 -9.438 -22.156 1 43.5 232 ARG B C 1
ATOM 3840 O O . ARG B 1 232 ? 7.738 -8.719 -22.188 1 43.5 232 ARG B O 1
ATOM 3847 N N . PHE B 1 233 ? 6.82 -10.664 -21.688 1 44.22 233 PHE B N 1
ATOM 3848 C CA . PHE B 1 233 ? 8.094 -11.367 -21.656 1 44.22 233 PHE B CA 1
ATOM 3849 C C . PHE B 1 233 ? 8.727 -11.43 -23.031 1 44.22 233 PHE B C 1
ATOM 3851 O O . PHE B 1 233 ? 8.047 -11.742 -24.016 1 44.22 233 PHE B O 1
ATOM 3858 N N . ARG B 1 234 ? 9.414 -10.359 -23.375 1 39.72 234 ARG B N 1
ATOM 3859 C CA . ARG B 1 234 ? 10.062 -10.484 -24.672 1 39.72 234 ARG B CA 1
ATOM 3860 C C . ARG B 1 234 ? 10.805 -11.812 -24.797 1 39.72 234 ARG B C 1
ATOM 3862 O O . ARG B 1 234 ? 11.492 -12.227 -23.859 1 39.72 234 ARG B O 1
ATOM 3869 N N . SER B 1 235 ? 10.289 -12.672 -25.672 1 32.12 235 SER B N 1
ATOM 3870 C CA . SER B 1 235 ? 11.078 -13.797 -26.141 1 32.12 235 SER B CA 1
ATOM 3871 C C . SER B 1 235 ? 12.5 -13.375 -26.5 1 32.12 235 SER B C 1
ATOM 3873 O O . SER B 1 235 ? 12.719 -12.242 -26.953 1 32.12 235 SER B O 1
#

pLDDT: mean 79.47, std 18.75, range [30.98, 97.81]

Radius of gyration: 23.79 Å; Cα contacts (8 Å, |Δi|>4): 562; chains: 2; bounding box: 52×67×56 Å

Nearest PDB structures (foldseek):
  7ue2-assembly1_A  TM=1.672E-01  e=5.237E+00  synthetic construct
  7ue2-assembly1_A  TM=1.995E-01  e=4.854E+00  synthetic construct

Solvent-accessible surface area (backbone atoms only — not comparable to full-atom values): 25290 Å² total; per-residue (Å²): 124,85,74,68,45,68,66,53,50,45,48,33,26,62,74,27,38,87,42,31,23,64,50,52,45,49,54,52,48,52,53,49,46,51,52,45,33,73,73,66,38,58,83,34,65,72,48,45,52,49,37,48,50,18,50,35,53,22,39,65,56,43,41,52,53,56,72,67,69,49,52,64,57,47,34,66,56,44,51,59,41,51,54,50,47,51,51,48,55,55,52,60,70,64,55,55,79,87,47,42,72,59,38,49,51,40,50,62,59,40,63,41,34,66,60,36,45,81,50,33,16,68,80,36,9,63,63,55,54,50,48,54,50,50,51,50,41,47,47,47,44,52,58,75,45,56,81,40,62,72,48,46,53,30,40,68,70,24,57,37,62,23,49,60,58,43,49,48,45,34,61,27,61,65,64,69,57,63,72,59,50,50,51,46,50,51,46,50,51,52,48,51,52,53,42,50,37,43,65,71,58,73,37,63,90,78,60,67,55,42,56,51,50,48,38,33,63,53,40,53,56,83,47,72,76,66,55,77,73,79,64,60,55,76,126,123,85,74,66,45,66,65,55,51,44,47,32,27,62,74,27,39,85,40,30,22,65,52,53,46,48,53,52,48,51,54,50,47,52,52,45,34,72,74,67,37,60,83,34,66,72,49,46,51,50,36,47,50,19,51,36,53,22,37,64,55,42,41,52,52,56,71,66,68,49,50,62,58,47,34,67,57,45,51,61,40,51,54,50,46,52,53,48,55,55,52,60,69,63,54,56,77,87,44,42,72,59,37,49,49,40,48,62,59,41,62,41,33,65,61,31,47,80,54,34,19,69,79,35,9,63,64,53,55,50,48,53,48,50,51,51,41,48,48,46,42,51,58,74,45,55,83,39,61,71,48,47,52,30,40,67,70,24,59,38,61,23,49,60,57,44,50,49,43,34,61,26,61,67,65,68,57,65,72,59,49,49,52,47,50,51,47,51,51,52,49,50,52,52,42,52,38,42,66,72,57,74,38,64,91,79,58,67,54,40,57,51,50,48,39,33,64,52,39,53,56,81,48,73,76,68,56,76,76,78,64,58,55,75,128

Organism: NCBI:txid159291

Foldseek 3Di:
DDDQALVNLLCLLQVAFAAASLLVSLVVVLVVVLVCCLVPPLQPPVVLVLCLQLLHAAPLVVVVNVVVVDPVSCCSNCVVSVVLLVVVVVVVVPPDPVCVVVVVVVLVVCPGNSSCPSVSHLQRGPSLVVSVVSLLSSLLNCQVCVVPPSSLVSQLSHLHHAPVSVVLSCLQAVDDDPSNVVSNVVSVVVLVVVVVCVVVCVDPPPDCSVVVVCCSHPNDPSNSPNVPPSDHNDD/DDDQALVNLLCLLQVAFAAASLLVSLVVVLVVVLVCCVVPPLQPPVVLVLCLQLLHAAPLVVVVNVVVVDPVSCCSNCVVSVVLLVVVVVVVVPPDPVCVVVVVVVLVVCPGNSSCPSVSHLVRGPSLVVSVVSLLSSLLNCQVCVVPPSSLVSQLSHLHHAPVSVVLSCLQAVDDDPSNVVSNVVSVVVLVVVVVCVVVCVDPPPDCSVVVVCCSHPNDPSNSPPVPPSDHNDD

InterPro domains:
  IPR045706 Protein of unknown function DUF6062 [PF19538] (9-172)